Protein AF-A0A2V9J7D9-F1 (afdb_monomer)

Nearest PDB structures (foldseek):
  6w2v-assembly1_A  TM=2.292E-01  e=6.457E+00  synthetic construct

Secondary structure (DSSP, 8-state):
----SS---TTTSTTSS---HHHHHHHHHHHHSSS-----------------------GGGSSSHHHHHHHHHHHHHHHTTT-HHHHHHHHHHHHHHHHHHHHH-TT------TTHHHHHHHHHHHHHHHHTSTTHHHHHGGGGGHHHHTHHHHHHHH--SHHHHHHHHHHHHHHHHHHHHHHHHHHHH-TT--TTS---TTSSSHHHHHHHHHHHHHHHHHHHHHHTSTT-THHHHHHHHHHHHHHHTT-HHHHHHHHHHHHHHHHHH-TTHHHHHHHHHHHHHHHS-HHHHHHHHTTT-TTSHHHHHHHHHHHHHHHHHHH-TTTTT-TTTHHHHGGGG-S-SSS-GGGGGS-SSHHHHHHHHHHHHHHHHHHHHHHHHHHHHHHHHHHHHHHHHHHHHHHHSPPPPPP-PPPPP---S------------------------------PPPPPPPPP--------

Solvent-accessible surface area (backbone atoms only — not comparable to full-atom values): 27578 Å² total; per-residue (Å²): 143,88,81,89,90,85,55,70,52,46,88,82,49,47,50,75,82,84,69,65,73,70,56,63,54,49,60,54,54,66,73,68,76,80,81,87,84,83,84,86,83,90,81,87,86,86,82,83,72,79,77,67,84,66,85,68,74,52,79,86,53,70,82,58,70,66,32,54,22,34,48,30,38,34,47,14,68,14,33,47,49,50,32,61,65,61,13,52,55,26,40,50,52,18,47,55,37,47,52,54,52,56,75,73,43,97,80,70,76,81,64,65,46,81,60,48,62,38,50,51,53,37,49,52,45,49,50,53,11,3,64,72,18,94,54,30,74,66,12,50,60,55,60,69,58,54,62,67,57,49,52,71,52,47,42,42,69,58,46,54,33,45,65,46,47,52,48,37,51,51,44,32,51,52,34,44,49,54,25,29,52,46,19,45,50,51,38,70,78,42,77,81,54,46,96,87,58,47,36,21,40,58,40,96,42,37,68,60,34,34,46,51,48,24,54,52,47,30,49,48,51,47,48,30,68,74,75,44,39,89,88,32,68,64,50,62,54,49,47,50,47,44,50,51,36,42,61,64,32,74,45,65,70,32,54,52,47,29,52,52,45,42,50,53,50,28,56,77,75,39,48,79,51,44,62,58,49,52,52,49,52,50,51,50,60,74,71,43,54,70,69,58,53,50,57,57,50,49,69,72,35,69,84,34,70,71,38,43,52,50,54,49,32,49,54,21,37,52,54,50,23,69,78,21,47,61,38,20,53,3,40,84,38,46,44,70,54,41,67,79,42,52,92,65,82,87,64,65,74,78,67,41,52,54,50,90,39,71,67,53,38,40,19,30,19,22,1,51,60,39,34,52,31,49,48,50,36,53,49,47,54,53,48,55,53,50,53,56,57,49,52,55,52,53,53,51,51,52,57,51,53,64,67,68,52,78,77,74,79,74,77,77,73,81,75,81,80,79,92,80,81,80,92,72,92,76,90,79,84,89,80,90,87,86,84,85,90,77,86,82,86,81,89,84,83,90,89,86,88,81,90,78,82,79,83,87,78,83,87,89,87,79,88,82,87,86,91,133

Foldseek 3Di:
DDDDDPFQQPDPHLAPDDDDPVVVVVVVVVVPPPDDDDDDDDDDDDDPDPPPPPLDQPPVLPDDLLNVLLVLLLCLLQCVLQDPVSSLVSLVSNVVSLVVVVVPDPDDDQRDHPLNVLLVVLLVLQLVLLCPAPHNVLQVVCVVVNSVCVSVRSRSVRQRYNSSSVVSLVSNLVSLLQQLVQQVVLCVVPVPDDLVRARQRNDPDLVSNLQSLLVSLLVLLLVCLVVPVVVPVVSVVSNVSSVVSNVSSLDVVSVVSSLVSSCVSCVLRPPVCNVVSVVVVVVCQVPPDPVNVVSVVLCVDCPRPVNVLLVQLVQLLVQQLVVVAASANGPQCQLVCSVVSGPDPPDDSVSRSASVDPLSRQCNHGHPVSSVSVVVSVVSVVVSVVVVSVVVVVVVVVVVVVVPDPDDPPDDDPDPDPPDDDDDDDDDDDDDDDDDDDDDDDDDDDDDDDDDDDDDDDDDDDDDDDDD

Sequence (468 aa):
MNTDLCSSVVAFCAVYADENPCQVAKDFRHSTTKRFFRGSTVSLVANTTPKAAALSFPASLREGPEGATYLLLAFSVASVLLSIAISQLLLAGALTGALWVLARRDQILPVWPGITSPVLCFFLWSVLAALASSDALLGLTIVKKFFIFLILFLVPLLARGRSRAIWVYHAMFVFAAISSVAGLAQFIADPHRDLLHRISGFMSHWMTYSGLQMLVLVALASYGLVFGWRKRWWVPVLGLLLCGSLCLSFTRNAWLGAVAGVAVVLLFRRPRALAGFAALLLAALLLSPPSIRQRLRAGLDVRDATTRGRLELVGVSLRLIRDNLWFGVGPKNVNAEALRYRGTREFPDWLYQHMHNNFLQIAAERGIPGLLLWLWLMGRLAWDALRILRSHAADAETLFASRALPTPPSQMAPRPVDFRKNVTWRTTLQGKTSCFTTETRRARRFHRGIRVLRASSCTPCLRGEQGA

pLDDT: mean 73.79, std 27.05, range [22.83, 98.38]

Structure (mmCIF, N/CA/C/O backbone):
data_AF-A0A2V9J7D9-F1
#
_entry.id   AF-A0A2V9J7D9-F1
#
loop_
_atom_site.group_PDB
_atom_site.id
_atom_site.type_symbol
_atom_site.label_atom_id
_atom_site.label_alt_id
_atom_site.label_comp_id
_atom_site.label_asym_id
_atom_site.label_entity_id
_atom_site.label_seq_id
_atom_site.pdbx_PDB_ins_code
_atom_site.Cartn_x
_atom_site.Cartn_y
_atom_site.Cartn_z
_atom_site.occupancy
_atom_site.B_iso_or_equiv
_atom_site.auth_seq_id
_atom_site.auth_comp_id
_atom_site.auth_asym_id
_atom_site.auth_atom_id
_atom_site.pdbx_PDB_model_num
ATOM 1 N N . MET A 1 1 ? -25.953 -29.837 12.969 1.00 24.89 1 MET A N 1
ATOM 2 C CA . MET A 1 1 ? -24.629 -29.437 12.447 1.00 24.89 1 MET A CA 1
ATOM 3 C C . MET A 1 1 ? -24.808 -28.130 11.695 1.00 24.89 1 MET A C 1
ATOM 5 O O . MET A 1 1 ? -25.177 -28.148 10.536 1.00 24.89 1 MET A O 1
ATOM 9 N N . ASN A 1 2 ? -24.715 -27.011 12.409 1.00 23.14 2 ASN A N 1
ATOM 10 C CA . ASN A 1 2 ? -24.823 -25.654 11.869 1.00 23.14 2 ASN A CA 1
ATOM 11 C C . ASN A 1 2 ? -23.984 -24.772 12.798 1.00 23.14 2 ASN A C 1
ATOM 13 O O . ASN A 1 2 ? -24.469 -24.226 13.785 1.00 23.14 2 ASN A O 1
ATOM 17 N N . THR A 1 3 ? -22.691 -24.744 12.522 1.00 27.14 3 THR A N 1
ATOM 18 C CA . THR A 1 3 ? -21.710 -23.812 13.070 1.00 27.14 3 THR A CA 1
ATOM 19 C C . THR A 1 3 ? -21.041 -23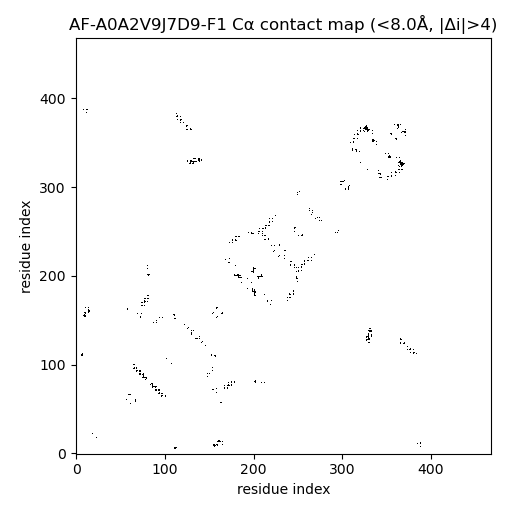.165 11.863 1.00 27.14 3 THR A C 1
ATOM 21 O O . THR A 1 3 ? -20.920 -23.808 10.827 1.00 27.14 3 THR A O 1
ATOM 24 N N . ASP A 1 4 ? -20.642 -21.902 12.006 1.00 26.84 4 ASP A N 1
ATOM 25 C CA . ASP A 1 4 ? -19.824 -21.125 11.057 1.00 26.84 4 ASP A CA 1
ATOM 26 C C . ASP A 1 4 ? -20.563 -20.181 10.100 1.00 26.84 4 ASP A C 1
ATOM 28 O O . ASP A 1 4 ? -20.520 -20.313 8.882 1.00 26.84 4 ASP A O 1
ATOM 32 N N . LEU A 1 5 ? -21.140 -19.109 10.661 1.00 26.30 5 LEU A N 1
ATOM 33 C CA . LEU A 1 5 ? -21.323 -17.853 9.913 1.00 26.30 5 LEU A CA 1
ATOM 34 C C . LEU A 1 5 ? -20.905 -16.573 10.670 1.00 26.30 5 LEU A C 1
ATOM 36 O O . LEU A 1 5 ? -20.991 -15.479 10.119 1.00 26.30 5 LEU A O 1
ATOM 40 N N . CYS A 1 6 ? -20.375 -16.684 11.892 1.00 26.41 6 CYS A N 1
ATOM 41 C CA . CYS A 1 6 ? -19.983 -15.540 12.723 1.00 26.41 6 CYS A CA 1
ATOM 42 C C . CYS A 1 6 ? -18.504 -15.612 13.120 1.00 26.41 6 CYS A C 1
ATOM 44 O O . CYS A 1 6 ? -18.186 -15.947 14.255 1.00 26.41 6 CYS A O 1
ATOM 46 N N . SER A 1 7 ? -17.576 -15.316 12.202 1.00 26.05 7 SER A N 1
ATOM 47 C CA . SER A 1 7 ? -16.160 -15.097 12.572 1.00 26.05 7 SER A CA 1
ATOM 48 C C . SER A 1 7 ? -15.328 -14.224 11.617 1.00 26.05 7 SER A C 1
ATOM 50 O O . SER A 1 7 ? -14.163 -13.974 11.881 1.00 26.05 7 SER A O 1
ATOM 52 N N . SER A 1 8 ? -15.874 -13.633 10.551 1.00 31.02 8 SER A N 1
ATOM 53 C CA . SER A 1 8 ? -15.064 -12.814 9.614 1.00 31.02 8 SER A CA 1
ATOM 54 C C . SER A 1 8 ? -15.219 -11.294 9.794 1.00 31.02 8 SER A C 1
ATOM 56 O O . SER A 1 8 ? -15.185 -10.546 8.823 1.00 31.02 8 SER A O 1
ATOM 58 N N . VAL A 1 9 ? -15.402 -10.819 11.032 1.00 34.47 9 VAL A N 1
ATOM 59 C CA . VAL A 1 9 ? -15.904 -9.455 11.335 1.00 34.47 9 VAL A CA 1
ATOM 60 C C . VAL A 1 9 ? -14.827 -8.493 11.884 1.00 34.47 9 VAL A C 1
ATOM 62 O O . VAL A 1 9 ? -15.095 -7.327 12.167 1.00 34.47 9 VAL A O 1
ATOM 65 N N . VAL A 1 10 ? -13.564 -8.897 12.004 1.00 33.16 10 VAL A N 1
ATOM 66 C CA . VAL A 1 10 ? -12.566 -8.090 12.732 1.00 33.16 10 VAL A CA 1
ATOM 67 C C . VAL A 1 10 ? -11.409 -7.706 11.811 1.00 33.16 10 VAL A C 1
ATOM 69 O O . VAL A 1 10 ? -10.507 -8.487 11.581 1.00 33.16 10 VAL A O 1
ATOM 72 N N . ALA A 1 11 ? -11.459 -6.553 11.146 1.00 30.02 11 ALA A N 1
ATOM 73 C CA . ALA A 1 11 ? -10.702 -5.386 11.616 1.00 30.02 11 ALA A CA 1
ATOM 74 C C . ALA A 1 11 ? -11.463 -4.054 11.453 1.00 30.02 11 ALA A C 1
ATOM 76 O O . ALA A 1 11 ? -10.942 -2.994 11.793 1.00 30.02 11 ALA A O 1
ATOM 77 N N . PHE A 1 12 ? -12.711 -4.103 10.974 1.00 33.56 12 PHE A N 1
ATOM 78 C CA . PHE A 1 12 ? -13.580 -2.926 10.861 1.00 33.56 12 PHE A CA 1
ATOM 79 C C . PHE A 1 12 ? -14.797 -2.977 11.809 1.00 33.56 12 PHE A C 1
ATOM 81 O O . PHE A 1 12 ? -15.344 -1.925 12.130 1.00 33.56 12 PHE A O 1
ATOM 88 N N . CYS A 1 13 ? -15.187 -4.155 12.335 1.00 34.44 13 CYS A N 1
ATOM 89 C CA . CYS A 1 13 ? -16.492 -4.329 12.998 1.00 34.44 13 CYS A CA 1
ATOM 90 C C . CYS A 1 13 ? -16.509 -4.915 14.421 1.00 34.44 13 CYS A C 1
ATOM 92 O O . CYS A 1 13 ? -17.588 -5.020 14.993 1.00 34.44 13 CYS A O 1
ATOM 94 N N . ALA A 1 14 ? -15.380 -5.131 15.105 1.00 29.44 14 ALA A N 1
ATOM 95 C CA . ALA A 1 14 ? -15.419 -5.328 16.572 1.00 29.44 14 ALA A CA 1
ATOM 96 C C . ALA A 1 14 ? -15.710 -4.021 17.353 1.00 29.44 14 ALA A C 1
ATOM 98 O O . ALA A 1 14 ? -15.445 -3.921 18.544 1.00 29.44 14 ALA A O 1
ATOM 99 N N . VAL A 1 15 ? -16.202 -2.986 16.671 1.00 36.59 15 VAL A N 1
ATOM 100 C CA . VAL A 1 15 ? -16.330 -1.608 17.156 1.00 36.59 15 VAL A CA 1
ATOM 101 C C . VAL A 1 15 ? -17.780 -1.232 17.493 1.00 36.59 15 VAL A C 1
ATOM 103 O O . VAL A 1 15 ? -17.998 -0.171 18.070 1.00 36.59 15 VAL A O 1
ATOM 106 N N . TYR A 1 16 ? -18.767 -2.083 17.188 1.00 32.28 16 TYR A N 1
ATOM 107 C CA . TYR A 1 16 ? -20.181 -1.741 17.409 1.00 32.28 16 TYR A CA 1
ATOM 108 C C . TYR A 1 16 ? -21.103 -2.881 17.869 1.00 32.28 16 TYR A C 1
ATOM 110 O O . TYR A 1 16 ? -22.305 -2.662 17.953 1.00 32.28 16 TYR A O 1
ATOM 118 N N . ALA A 1 17 ? -20.579 -4.067 18.187 1.00 29.14 17 ALA A N 1
ATOM 119 C CA . ALA A 1 17 ? -21.413 -5.228 18.521 1.00 29.14 17 ALA A CA 1
ATOM 120 C C . ALA A 1 17 ? -21.449 -5.599 20.016 1.00 29.14 17 ALA A C 1
ATOM 122 O O . ALA A 1 17 ? -21.945 -6.671 20.335 1.00 29.14 17 ALA A O 1
ATOM 123 N N . ASP A 1 18 ? -20.946 -4.756 20.924 1.00 29.77 18 ASP A N 1
ATOM 124 C CA . ASP A 1 18 ? -20.964 -5.083 22.359 1.00 29.77 18 ASP A CA 1
ATOM 125 C C . ASP A 1 18 ? -21.286 -3.877 23.251 1.00 29.77 18 ASP A C 1
ATOM 127 O O . ASP A 1 18 ? -20.580 -3.557 24.202 1.00 29.77 18 ASP A O 1
ATOM 131 N N . GLU A 1 19 ? -22.363 -3.163 22.915 1.00 32.44 19 GLU A N 1
ATOM 132 C CA . GLU A 1 19 ? -23.047 -2.328 23.900 1.00 32.44 19 GLU A CA 1
ATOM 133 C C . GLU A 1 19 ? -24.491 -2.795 24.047 1.00 32.44 19 GLU A C 1
ATOM 135 O O . GLU A 1 19 ? -25.278 -2.808 23.099 1.00 32.44 19 GLU A O 1
ATOM 140 N N . ASN A 1 20 ? -24.824 -3.170 25.280 1.00 32.47 20 ASN A N 1
ATOM 141 C CA . ASN A 1 20 ? -26.173 -3.444 25.740 1.00 32.47 20 ASN A CA 1
ATOM 142 C C . ASN A 1 20 ? -27.074 -2.254 25.331 1.00 32.47 20 ASN A C 1
ATOM 144 O O . ASN A 1 20 ? -26.816 -1.130 25.779 1.00 32.47 20 ASN A O 1
ATOM 148 N N . PRO A 1 21 ? -28.132 -2.434 24.518 1.00 34.72 21 PRO A N 1
ATOM 149 C CA . PRO A 1 21 ? -28.947 -1.325 23.999 1.00 34.72 21 PRO A CA 1
ATOM 150 C C . PRO A 1 21 ? -29.581 -0.449 25.100 1.00 34.72 21 PRO A C 1
ATOM 152 O O . PRO A 1 21 ? -29.949 0.703 24.860 1.00 34.72 21 PRO A O 1
ATOM 155 N N . CYS A 1 22 ? -29.642 -0.944 26.339 1.00 31.02 22 CYS A N 1
ATOM 156 C CA . CYS A 1 22 ? -30.073 -0.188 27.514 1.00 31.02 22 CYS A CA 1
ATOM 157 C C . CYS A 1 22 ? -29.070 0.877 28.003 1.00 31.02 22 CYS A C 1
ATOM 159 O O . CYS A 1 22 ? -29.489 1.824 28.672 1.00 31.02 22 CYS A O 1
ATOM 161 N N . GLN A 1 23 ? -27.775 0.756 27.700 1.00 34.09 23 GLN A N 1
ATOM 162 C CA . GLN A 1 23 ? -26.737 1.681 28.180 1.00 34.09 23 GLN A CA 1
ATOM 163 C C . GLN A 1 23 ? -26.665 2.941 27.300 1.00 34.09 23 GLN A C 1
ATOM 165 O O . GLN A 1 23 ? -26.722 4.056 27.817 1.00 34.09 23 GLN A O 1
ATOM 170 N N . VAL A 1 24 ? -26.747 2.772 25.974 1.00 36.06 24 VAL A N 1
ATOM 171 C CA . VAL A 1 24 ? -26.873 3.873 24.996 1.00 36.06 24 VAL A CA 1
ATOM 172 C C . VAL A 1 24 ? -28.138 4.710 25.241 1.00 36.06 24 VAL A C 1
ATOM 174 O O . VAL A 1 24 ? -28.127 5.935 25.101 1.00 36.06 24 VAL A O 1
ATOM 177 N N . ALA A 1 25 ? -29.235 4.072 25.662 1.00 32.03 25 ALA A N 1
ATOM 178 C CA . ALA A 1 25 ? -30.479 4.762 26.002 1.00 32.03 25 ALA A CA 1
ATOM 179 C C . ALA A 1 25 ? -30.383 5.588 27.303 1.00 32.03 25 ALA A C 1
ATOM 181 O O . ALA A 1 25 ? -31.056 6.617 27.420 1.00 32.03 25 ALA A O 1
ATOM 182 N N . LYS A 1 26 ? -29.550 5.176 28.271 1.00 32.19 26 LYS A N 1
ATOM 183 C CA . LYS A 1 26 ? -29.331 5.916 29.528 1.00 32.19 26 LYS A CA 1
ATOM 184 C C . LYS A 1 26 ? -28.472 7.165 29.315 1.00 32.19 26 LYS A C 1
ATOM 186 O O . LYS A 1 26 ? -28.832 8.226 29.831 1.00 32.19 26 LYS A O 1
ATOM 191 N N . ASP A 1 27 ? -27.437 7.079 28.482 1.00 34.34 27 ASP A N 1
ATOM 192 C CA . ASP A 1 27 ? -26.572 8.225 28.161 1.00 34.34 27 ASP A CA 1
ATOM 193 C C . ASP A 1 27 ? -27.305 9.302 27.347 1.00 34.34 27 ASP A C 1
ATOM 195 O O . ASP A 1 27 ? -27.134 10.502 27.584 1.00 34.34 27 ASP A O 1
ATOM 199 N N . PHE A 1 28 ? -28.220 8.900 26.457 1.00 31.03 28 PHE A N 1
ATOM 200 C CA . PHE A 1 28 ? -29.079 9.850 25.742 1.00 31.03 28 PHE A CA 1
ATOM 201 C C . PHE A 1 28 ? -30.075 10.562 26.671 1.00 31.03 28 PHE A C 1
ATOM 203 O O . PHE A 1 28 ? -30.308 11.764 26.516 1.00 31.03 28 PHE A O 1
ATOM 210 N N . ARG A 1 29 ? -30.634 9.847 27.660 1.00 30.78 29 ARG A N 1
ATOM 211 C CA . ARG A 1 29 ? -31.643 10.376 28.594 1.00 30.78 29 ARG A CA 1
ATOM 212 C C . ARG A 1 29 ? -31.037 11.352 29.618 1.00 30.78 29 ARG A C 1
ATOM 214 O O . ARG A 1 29 ? -31.676 12.341 29.974 1.00 30.78 29 ARG A O 1
ATOM 221 N N . HIS A 1 30 ? -29.781 11.158 30.028 1.00 32.19 30 HIS A N 1
ATOM 222 C CA . HIS A 1 30 ? -29.092 12.111 30.912 1.00 32.19 30 HIS A CA 1
ATOM 223 C C . HIS A 1 30 ? -28.653 13.406 30.207 1.00 32.19 30 HIS A C 1
ATOM 225 O O . HIS A 1 30 ? -28.601 14.455 30.849 1.00 32.19 30 HIS A O 1
ATOM 231 N N . SER A 1 31 ? -28.411 13.371 28.890 1.00 31.62 31 SER A N 1
ATOM 232 C CA . SER A 1 31 ? -28.031 14.554 28.103 1.00 31.62 31 SER A CA 1
ATOM 233 C C . SER A 1 31 ? -29.199 15.496 27.780 1.00 31.62 31 SER A C 1
ATOM 235 O O . SER A 1 31 ? -28.956 16.664 27.477 1.00 31.62 31 SER A O 1
ATOM 237 N N . THR A 1 32 ? -30.447 15.019 27.796 1.00 29.56 32 THR A N 1
ATOM 238 C CA . THR A 1 32 ? -31.618 15.794 27.335 1.00 29.56 32 THR A CA 1
ATOM 239 C C . THR A 1 32 ? -32.503 16.336 28.458 1.00 29.56 32 THR A C 1
ATOM 241 O O . THR A 1 32 ? -33.313 17.220 28.204 1.00 29.56 32 THR A O 1
ATOM 244 N N . THR A 1 33 ? -32.309 15.908 29.712 1.00 29.23 33 THR A N 1
ATOM 245 C CA . THR A 1 33 ? -33.225 16.254 30.823 1.00 29.23 33 THR A CA 1
ATOM 246 C C . THR A 1 33 ? -32.703 17.347 31.774 1.00 29.23 33 THR A C 1
ATOM 248 O O . THR A 1 33 ? -33.218 17.519 32.873 1.00 29.23 33 THR A O 1
ATOM 251 N N . LYS A 1 34 ? -31.691 18.131 31.378 1.00 31.27 34 LYS A N 1
ATOM 252 C CA . LYS A 1 34 ? -31.256 19.330 32.126 1.00 31.27 34 LYS A CA 1
ATOM 253 C C . LYS A 1 34 ? -31.020 20.516 31.196 1.00 31.27 34 LYS A C 1
ATOM 255 O O . LYS A 1 34 ? -29.891 20.965 31.042 1.00 31.27 34 LYS A O 1
ATOM 260 N N . ARG A 1 35 ? -32.080 21.013 30.556 1.00 31.11 35 ARG A N 1
ATOM 261 C CA . ARG A 1 35 ? -32.140 22.392 30.033 1.00 31.11 35 ARG A CA 1
ATOM 262 C C . ARG A 1 35 ? -33.546 22.718 29.546 1.00 31.11 35 ARG A C 1
ATOM 264 O O . ARG A 1 35 ? -33.755 22.894 28.363 1.00 31.11 35 ARG A O 1
ATOM 271 N N . PHE A 1 36 ? -34.511 22.781 30.453 1.00 29.38 36 PHE A N 1
ATOM 272 C CA . PHE A 1 36 ? -35.712 23.592 30.247 1.00 29.38 36 PHE A CA 1
ATOM 273 C C . PHE A 1 36 ? -36.401 23.760 31.603 1.00 29.38 36 PHE A C 1
ATOM 275 O O . PHE A 1 36 ? -36.949 22.796 32.118 1.00 29.38 36 PHE A O 1
ATOM 282 N N . PHE A 1 37 ? -36.246 24.953 32.193 1.00 26.69 37 PHE A N 1
ATOM 283 C CA . PHE A 1 37 ? -37.167 25.700 33.071 1.00 26.69 37 PHE A CA 1
ATOM 284 C C . PHE A 1 37 ? -36.441 26.533 34.149 1.00 26.69 37 PHE A C 1
ATOM 286 O O . PHE A 1 37 ? -35.700 26.002 34.967 1.00 26.69 37 PHE A O 1
ATOM 293 N N . ARG A 1 38 ? -36.792 27.833 34.148 1.00 26.19 38 ARG A N 1
ATOM 294 C CA . ARG A 1 38 ? -36.708 28.871 35.202 1.00 26.19 38 ARG A CA 1
ATOM 295 C C . ARG A 1 38 ? -35.349 29.506 35.559 1.00 26.19 38 ARG A C 1
ATOM 297 O O . ARG A 1 38 ? -34.535 28.926 36.254 1.00 26.19 38 ARG A O 1
ATOM 304 N N . GLY A 1 39 ? -35.199 30.768 35.135 1.00 25.70 39 GLY A N 1
ATOM 305 C CA . GLY A 1 39 ? -35.381 31.940 36.010 1.00 25.70 39 GLY A CA 1
ATOM 306 C C . GLY A 1 39 ? -34.301 32.267 37.050 1.00 25.70 39 GLY A C 1
ATOM 307 O O . GLY A 1 39 ? -34.274 31.656 38.107 1.00 25.70 39 GLY A O 1
ATOM 308 N N . SER A 1 40 ? -33.582 33.363 36.777 1.00 27.69 40 SER A N 1
ATOM 309 C CA . SER A 1 40 ? -33.008 34.328 37.734 1.00 27.69 40 SER A CA 1
ATOM 310 C C . SER A 1 40 ? -31.725 33.983 38.514 1.00 27.69 40 SER A C 1
ATOM 312 O O . SER A 1 40 ? -31.544 32.904 39.062 1.00 27.69 40 SER A O 1
ATOM 314 N N . THR A 1 41 ? -30.901 35.035 38.630 1.00 24.55 41 THR A N 1
ATOM 315 C CA . THR A 1 41 ? -29.798 35.320 39.574 1.00 24.55 41 THR A CA 1
ATOM 316 C C . THR A 1 41 ? -28.413 34.676 39.382 1.00 24.55 41 THR A C 1
ATOM 318 O O . THR A 1 41 ? -28.188 33.486 39.551 1.00 24.55 41 THR A O 1
ATOM 321 N N . VAL A 1 42 ? -27.489 35.584 39.046 1.00 29.69 42 VAL A N 1
ATOM 322 C CA . VAL A 1 42 ? -26.029 35.645 39.221 1.00 29.69 42 VAL A CA 1
ATOM 323 C C . VAL A 1 42 ? -25.436 34.693 40.271 1.00 29.69 42 VAL A C 1
ATOM 325 O O . VAL A 1 42 ? -25.831 34.727 41.429 1.00 29.69 42 VAL A O 1
ATOM 328 N N . SER A 1 43 ? -24.385 33.964 39.877 1.00 23.36 43 SER A N 1
ATOM 329 C CA . SER A 1 43 ? -23.135 33.878 40.646 1.00 23.36 43 SER A CA 1
ATOM 330 C C . SER A 1 43 ? -21.986 33.393 39.763 1.00 23.36 43 SER A C 1
ATOM 332 O O . SER A 1 43 ? -22.065 32.375 39.076 1.00 23.36 43 SER A O 1
ATOM 334 N N . LEU A 1 44 ? -20.942 34.213 39.761 1.00 28.48 44 LEU A N 1
ATOM 335 C CA . LEU A 1 44 ? -19.643 34.020 39.137 1.00 28.48 44 LEU A CA 1
ATOM 336 C C . LEU A 1 44 ? -18.848 32.936 39.898 1.00 28.48 44 LEU A C 1
ATOM 338 O O . LEU A 1 44 ? -19.092 32.711 41.078 1.00 28.48 44 LEU A O 1
ATOM 342 N N . VAL A 1 45 ? -17.812 32.408 39.235 1.00 26.03 45 VAL A N 1
ATOM 343 C CA . VAL A 1 45 ? -16.579 31.795 39.782 1.00 26.03 45 VAL A CA 1
ATOM 344 C C . VAL A 1 45 ? -16.354 30.294 39.501 1.00 26.03 45 VAL A C 1
ATOM 346 O O . VAL A 1 45 ? -17.081 29.406 39.928 1.00 26.03 45 VAL A O 1
ATOM 349 N N . ALA A 1 46 ? -15.200 30.099 38.849 1.00 25.14 46 ALA A N 1
ATOM 350 C CA . ALA A 1 46 ? -14.253 28.984 38.874 1.00 25.14 46 ALA A CA 1
ATOM 351 C C . ALA A 1 46 ? -14.417 27.794 37.911 1.00 25.14 46 ALA A C 1
ATOM 353 O O . ALA A 1 46 ? -15.217 26.882 38.083 1.00 25.14 46 ALA A O 1
ATOM 354 N N . ASN A 1 47 ? -13.441 27.759 36.996 1.00 25.67 47 ASN A N 1
ATOM 355 C CA . ASN A 1 47 ? -12.796 26.577 36.429 1.00 25.67 47 ASN A CA 1
ATOM 356 C C . ASN A 1 47 ? -13.600 25.728 35.445 1.00 25.67 47 ASN A C 1
ATOM 358 O O . ASN A 1 47 ? -13.931 24.572 35.688 1.00 25.67 47 ASN A O 1
ATOM 362 N N . THR A 1 48 ? -13.718 26.249 34.225 1.00 28.55 48 THR A N 1
ATOM 363 C CA . THR A 1 48 ? -13.639 25.393 33.036 1.00 28.55 48 THR A CA 1
ATOM 364 C C . THR A 1 48 ? -12.275 25.586 32.386 1.00 28.55 48 THR A C 1
ATOM 366 O O . THR A 1 48 ? -12.112 26.302 31.404 1.00 28.55 48 THR A O 1
ATOM 369 N N . THR A 1 49 ? -11.257 24.930 32.947 1.00 27.38 49 THR A N 1
ATOM 370 C CA . THR A 1 49 ? -10.091 24.595 32.132 1.00 27.38 49 THR A CA 1
ATOM 371 C C . THR A 1 49 ? -10.595 23.743 30.964 1.00 27.38 49 THR A C 1
ATOM 373 O O . THR A 1 49 ? -11.400 22.824 31.172 1.00 27.38 49 THR A O 1
ATOM 376 N N . PRO A 1 50 ? -10.194 24.029 29.715 1.00 32.34 50 PRO A N 1
ATOM 377 C CA . PRO A 1 50 ? -10.484 23.118 28.628 1.00 32.34 50 PRO A CA 1
ATOM 378 C C . PRO A 1 50 ? -9.786 21.815 29.000 1.00 32.34 50 PRO A C 1
ATOM 380 O O . PRO A 1 50 ? -8.561 21.778 29.106 1.00 32.34 50 PRO A O 1
ATOM 383 N N . LYS A 1 51 ? -10.555 20.746 29.245 1.00 30.94 51 LYS A N 1
ATOM 384 C CA . LYS A 1 51 ? -10.008 19.391 29.232 1.00 30.94 51 LYS A CA 1
ATOM 385 C C . LYS A 1 51 ? -9.357 19.233 27.865 1.00 30.94 51 LYS A C 1
ATOM 387 O O . LYS A 1 51 ? -10.032 18.930 26.880 1.00 30.94 51 LYS A O 1
ATOM 392 N N . ALA A 1 52 ? -8.050 19.480 27.814 1.00 32.03 52 ALA A N 1
ATOM 393 C CA . ALA A 1 52 ? -7.183 18.952 26.792 1.00 32.03 52 ALA A CA 1
ATOM 394 C C . ALA A 1 52 ? -7.609 17.497 26.640 1.00 32.03 52 ALA A C 1
ATOM 396 O O . ALA A 1 52 ? -7.750 16.783 27.638 1.00 32.03 52 ALA A O 1
ATOM 397 N N . ALA A 1 53 ? -7.933 17.101 25.414 1.00 35.12 53 ALA A N 1
ATOM 398 C CA . ALA A 1 53 ? -8.214 15.723 25.074 1.00 35.12 53 ALA A CA 1
ATOM 399 C C . ALA A 1 53 ? -6.920 14.931 25.293 1.00 35.12 53 ALA A C 1
ATOM 401 O O . ALA A 1 53 ? -6.194 14.622 24.353 1.00 35.12 53 ALA A O 1
ATOM 402 N N . ALA A 1 54 ? -6.593 14.680 26.559 1.00 33.41 54 ALA A N 1
ATOM 403 C CA . ALA A 1 54 ? -5.541 13.791 26.963 1.00 33.41 54 ALA A CA 1
ATOM 404 C C . ALA A 1 54 ? -5.898 12.454 26.332 1.00 33.41 54 ALA A C 1
ATOM 406 O O . ALA A 1 54 ? -7.027 11.968 26.483 1.00 33.41 54 ALA A O 1
ATOM 407 N N . LEU A 1 55 ? -4.943 11.927 25.575 1.00 42.47 55 LEU A N 1
ATOM 408 C CA . LEU A 1 55 ? -4.945 10.602 24.983 1.00 42.47 55 LEU A CA 1
ATOM 409 C C . LEU A 1 55 ? -5.045 9.583 26.133 1.00 42.47 55 LEU A C 1
ATOM 411 O O . LEU A 1 55 ? -4.061 9.010 26.587 1.00 42.47 55 LEU A O 1
ATOM 415 N N . SER A 1 56 ? -6.233 9.453 26.711 1.00 45.69 56 SER A N 1
ATOM 416 C CA . SER A 1 56 ? -6.485 8.601 27.859 1.00 45.69 56 SER A CA 1
ATOM 417 C C . SER A 1 56 ? -6.451 7.178 27.334 1.00 45.69 56 SER A C 1
ATOM 419 O O . SER A 1 56 ? -7.269 6.795 26.497 1.00 45.69 56 SER A O 1
ATOM 421 N N . PHE A 1 57 ? -5.449 6.416 27.778 1.00 51.84 57 PHE A N 1
ATOM 422 C CA . PHE A 1 57 ? -5.359 4.982 27.526 1.00 51.84 57 PHE A CA 1
ATOM 423 C C . PHE A 1 57 ? -6.733 4.354 27.801 1.00 51.84 57 PHE A C 1
ATOM 425 O O . PHE A 1 57 ? -7.262 4.576 28.897 1.00 51.84 57 PHE A O 1
ATOM 432 N N . PRO A 1 58 ? -7.348 3.613 26.852 1.00 54.00 58 PRO A N 1
ATOM 433 C CA . PRO A 1 58 ? -8.585 2.907 27.143 1.00 54.00 58 PRO A CA 1
ATOM 434 C C . PRO A 1 58 ? -8.447 2.103 28.435 1.00 54.00 58 PRO A C 1
ATOM 436 O O . PRO A 1 58 ? -7.409 1.491 28.661 1.00 54.00 58 PRO A O 1
ATOM 439 N N . ALA A 1 59 ? -9.485 2.074 29.276 1.00 51.69 59 ALA A N 1
ATOM 440 C CA . ALA A 1 59 ? -9.460 1.337 30.545 1.00 51.69 59 ALA A CA 1
ATOM 441 C C . ALA A 1 59 ? -9.069 -0.149 30.365 1.00 51.69 59 ALA A C 1
ATOM 443 O O . ALA A 1 59 ? -8.453 -0.737 31.244 1.00 51.69 59 ALA A O 1
ATOM 444 N N . SER A 1 60 ? -9.306 -0.719 29.174 1.00 51.34 60 SER A N 1
ATOM 445 C CA . SER A 1 60 ? -8.857 -2.056 28.751 1.00 51.34 60 SER A CA 1
ATOM 446 C C . SER A 1 60 ? -7.341 -2.219 28.540 1.00 51.34 60 SER A C 1
ATOM 448 O O . SER A 1 60 ? -6.912 -3.292 28.120 1.00 51.34 60 SER A O 1
ATOM 450 N N . LEU A 1 61 ? -6.553 -1.148 28.669 1.00 53.88 61 LEU A N 1
ATOM 451 C CA . LEU A 1 61 ? -5.088 -1.140 28.566 1.00 53.88 61 LEU A CA 1
ATOM 452 C C . LEU A 1 61 ? -4.415 -1.134 29.932 1.00 53.88 61 LEU A C 1
ATOM 454 O O . LEU A 1 61 ? -3.188 -1.118 29.971 1.00 53.88 61 LEU A O 1
ATOM 458 N N . ARG A 1 62 ? -5.185 -1.065 31.030 1.00 53.34 62 ARG A N 1
ATOM 459 C CA . ARG A 1 62 ? -4.578 -0.675 32.296 1.00 53.34 62 ARG A CA 1
ATOM 460 C C . ARG A 1 62 ? -3.745 -1.749 32.961 1.00 53.34 62 ARG A C 1
ATOM 462 O O . ARG A 1 62 ? -2.667 -1.368 33.370 1.00 53.34 62 ARG A O 1
ATOM 469 N N . GLU A 1 63 ? -4.099 -3.032 32.993 1.00 59.34 63 GLU A N 1
ATOM 470 C CA . GLU A 1 63 ? -3.203 -4.024 33.610 1.00 59.34 63 GLU A CA 1
ATOM 471 C C . GLU A 1 63 ? -3.307 -5.393 32.937 1.00 59.34 63 GLU A C 1
ATOM 473 O O . GLU A 1 63 ? -4.396 -5.923 32.726 1.00 59.34 63 GLU A O 1
ATOM 478 N N . GLY A 1 64 ? -2.150 -5.947 32.563 1.00 73.75 64 GLY A N 1
ATOM 479 C CA . GLY A 1 64 ? -2.014 -7.332 32.130 1.00 73.75 64 GLY A CA 1
ATOM 480 C C . GLY A 1 64 ? -1.240 -7.553 30.817 1.00 73.75 64 GLY A C 1
ATOM 481 O O . GLY A 1 64 ? -1.130 -6.663 29.967 1.00 73.75 64 GLY A O 1
ATOM 482 N N . PRO A 1 65 ? -0.729 -8.777 30.612 1.00 79.81 65 PRO A N 1
ATOM 483 C CA . PRO A 1 65 ? 0.076 -9.173 29.446 1.00 79.81 65 PRO A CA 1
ATOM 484 C C . PRO A 1 65 ? -0.661 -9.048 28.100 1.00 79.81 65 PRO A C 1
ATOM 486 O O . PRO A 1 65 ? -0.036 -8.833 27.060 1.00 79.81 65 PRO A O 1
ATOM 489 N N . GLU A 1 66 ? -1.994 -9.089 28.098 1.00 83.38 66 GLU A N 1
ATOM 490 C CA . GLU A 1 66 ? -2.811 -8.844 26.901 1.00 83.38 66 GLU A CA 1
ATOM 491 C C . GLU A 1 66 ? -2.758 -7.384 26.436 1.00 83.38 66 GLU A C 1
ATOM 493 O O . GLU A 1 66 ? -2.714 -7.113 25.234 1.00 83.38 66 GLU A O 1
ATOM 498 N N . GLY A 1 67 ? -2.739 -6.440 27.383 1.00 85.69 67 GLY A N 1
ATOM 499 C CA . GLY A 1 67 ? -2.589 -5.015 27.096 1.00 85.69 67 GLY A CA 1
ATOM 500 C C . GLY A 1 67 ? -1.225 -4.721 26.477 1.00 85.69 67 GLY A C 1
ATOM 501 O O . GLY A 1 67 ? -1.154 -4.053 25.446 1.00 85.69 67 GLY A O 1
ATOM 502 N N . ALA A 1 68 ? -0.161 -5.302 27.042 1.00 89.50 68 ALA A N 1
ATOM 503 C CA . ALA A 1 68 ? 1.192 -5.209 26.493 1.00 89.50 68 ALA A CA 1
ATOM 504 C C . ALA A 1 68 ? 1.280 -5.800 25.075 1.00 89.50 68 ALA A C 1
ATOM 506 O O . ALA A 1 68 ? 1.787 -5.148 24.163 1.00 89.50 68 ALA A O 1
ATOM 507 N N . THR A 1 69 ? 0.705 -6.987 24.858 1.00 91.31 69 THR A N 1
ATOM 508 C CA . THR A 1 69 ? 0.659 -7.643 23.539 1.00 91.31 69 THR A CA 1
ATOM 509 C C . THR A 1 69 ? -0.068 -6.783 22.500 1.00 91.31 69 THR A C 1
ATOM 511 O O . THR A 1 69 ? 0.396 -6.621 21.369 1.00 91.31 69 THR A O 1
ATOM 514 N N . TYR A 1 70 ? -1.195 -6.180 22.881 1.00 91.38 70 TYR A N 1
ATOM 515 C CA . TYR A 1 70 ? -1.914 -5.251 22.017 1.00 91.38 70 TYR A CA 1
ATOM 516 C C . TYR A 1 70 ? -1.095 -3.985 21.709 1.00 91.38 70 TYR A C 1
ATOM 518 O O . TYR A 1 70 ? -1.087 -3.540 20.562 1.00 91.38 70 TYR A O 1
ATOM 526 N N . LEU A 1 71 ? -0.400 -3.408 22.695 1.00 92.94 71 LEU A N 1
ATOM 527 C CA . LEU A 1 71 ? 0.446 -2.232 22.474 1.00 92.94 71 LEU A CA 1
ATOM 528 C C . LEU A 1 71 ? 1.586 -2.548 21.502 1.00 92.94 71 LEU A C 1
ATOM 530 O O . LEU A 1 71 ? 1.817 -1.762 20.586 1.00 92.94 71 LEU A O 1
ATOM 534 N N . LEU A 1 72 ? 2.233 -3.711 21.634 1.00 94.94 72 LEU A N 1
ATOM 535 C CA . LEU A 1 72 ? 3.245 -4.178 20.679 1.00 94.94 72 LEU A CA 1
ATOM 536 C C . LEU A 1 72 ? 2.679 -4.251 19.258 1.00 94.94 72 LEU A C 1
ATOM 538 O O . LEU A 1 72 ? 3.304 -3.746 18.326 1.00 94.94 72 LEU A O 1
ATOM 542 N N . LEU A 1 73 ? 1.468 -4.791 19.086 1.00 94.19 73 LEU A N 1
ATOM 543 C CA . LEU A 1 73 ? 0.803 -4.817 17.783 1.00 94.19 73 LEU A CA 1
ATOM 544 C C . LEU A 1 73 ? 0.502 -3.402 17.264 1.00 94.19 73 LEU A C 1
ATOM 546 O O . LEU A 1 73 ? 0.793 -3.087 16.112 1.00 94.19 73 LEU A O 1
ATOM 550 N N . ALA A 1 74 ? -0.084 -2.543 18.095 1.00 93.81 74 ALA A N 1
ATOM 551 C CA . ALA A 1 74 ? -0.469 -1.194 17.698 1.00 93.81 74 ALA A CA 1
ATOM 552 C C . ALA A 1 74 ? 0.754 -0.345 17.308 1.00 93.81 74 ALA A C 1
ATOM 554 O O . ALA A 1 74 ? 0.738 0.334 16.278 1.00 93.81 74 ALA A O 1
ATOM 555 N N . PHE A 1 75 ? 1.842 -0.438 18.075 1.00 95.62 75 PHE A N 1
ATOM 556 C CA . PHE A 1 75 ? 3.108 0.202 17.733 1.00 95.62 75 PHE A CA 1
ATOM 557 C C . PHE A 1 75 ? 3.800 -0.468 16.546 1.00 95.62 75 PHE A C 1
ATOM 559 O O . PHE A 1 75 ? 4.430 0.238 15.768 1.00 95.62 75 PHE A O 1
ATOM 566 N N . SER A 1 76 ? 3.658 -1.778 16.332 1.00 96.44 76 SER A N 1
ATOM 567 C CA . SER A 1 76 ? 4.134 -2.432 15.106 1.00 96.44 76 SER A CA 1
ATOM 568 C C . SER A 1 76 ? 3.466 -1.830 13.863 1.00 96.44 76 SER A C 1
ATOM 570 O O . SER A 1 76 ? 4.165 -1.422 12.933 1.00 96.44 76 SER A O 1
ATOM 572 N N . VAL A 1 77 ? 2.135 -1.675 13.880 1.00 95.06 77 VAL A N 1
ATOM 573 C CA . VAL A 1 77 ? 1.363 -1.053 12.787 1.00 95.06 77 VAL A CA 1
ATOM 574 C C . VAL A 1 77 ? 1.783 0.403 12.563 1.00 95.06 77 VAL A C 1
ATOM 576 O O . VAL A 1 77 ? 1.954 0.819 11.421 1.00 95.06 77 VAL A O 1
ATOM 579 N N . ALA A 1 78 ? 1.951 1.189 13.629 1.00 95.75 78 ALA A N 1
ATOM 580 C CA . ALA A 1 78 ? 2.288 2.609 13.510 1.00 95.75 78 ALA A CA 1
ATOM 581 C C . ALA A 1 78 ? 3.758 2.850 13.118 1.00 95.75 78 ALA A C 1
ATOM 583 O O . ALA A 1 78 ? 4.051 3.691 12.268 1.00 95.75 78 ALA A O 1
ATOM 584 N N . SER A 1 79 ? 4.691 2.095 13.703 1.00 96.19 79 SER A N 1
ATOM 585 C CA . SER A 1 79 ? 6.136 2.285 13.520 1.00 96.19 79 SER A CA 1
ATOM 586 C C . SER A 1 79 ? 6.627 1.993 12.111 1.00 96.19 79 SER A C 1
ATOM 588 O O . SER A 1 79 ? 7.670 2.526 11.744 1.00 96.19 79 SER A O 1
ATOM 590 N N . VAL A 1 80 ? 5.868 1.266 11.281 1.00 95.06 80 VAL A N 1
ATOM 591 C CA . VAL A 1 80 ? 6.214 1.048 9.862 1.00 95.06 80 VAL A CA 1
ATOM 592 C C . VAL A 1 80 ? 6.404 2.366 9.098 1.00 95.06 80 VAL A C 1
ATOM 594 O O . VAL A 1 80 ? 7.171 2.424 8.142 1.00 95.06 80 VAL A O 1
ATOM 597 N N . LEU A 1 81 ? 5.749 3.441 9.555 1.00 94.94 81 LEU A N 1
ATOM 598 C CA . LEU A 1 81 ? 5.833 4.795 9.000 1.00 94.94 81 LEU A CA 1
ATOM 599 C C . LEU A 1 81 ? 7.185 5.480 9.255 1.00 94.94 81 LEU A C 1
ATOM 601 O O . LEU A 1 81 ? 7.497 6.480 8.601 1.00 94.94 81 LEU A O 1
ATOM 605 N N . LEU A 1 82 ? 7.971 4.946 10.194 1.00 95.12 82 LEU A N 1
ATOM 606 C CA . LEU A 1 82 ? 9.298 5.431 10.573 1.00 95.12 82 LEU A CA 1
ATOM 607 C C . LEU A 1 82 ? 10.389 4.390 10.300 1.00 95.12 82 LEU A C 1
ATOM 609 O O . LEU A 1 82 ? 11.443 4.729 9.783 1.00 95.12 82 LEU A O 1
ATOM 613 N N . SER A 1 83 ? 10.150 3.117 10.611 1.00 95.38 83 SER A N 1
ATOM 614 C CA . SER A 1 83 ? 11.114 2.040 10.401 1.00 95.38 83 SER A CA 1
ATOM 615 C C . SER A 1 83 ? 10.425 0.689 10.235 1.00 95.38 83 SER A C 1
ATOM 617 O O . SER A 1 83 ? 9.740 0.191 11.132 1.00 95.38 83 SER A O 1
ATOM 619 N N . ILE A 1 84 ? 10.681 0.050 9.091 1.00 93.31 84 ILE A N 1
ATOM 620 C CA . ILE A 1 84 ? 10.219 -1.315 8.808 1.00 93.31 84 ILE A CA 1
ATOM 621 C C . ILE A 1 84 ? 10.853 -2.313 9.791 1.00 93.31 84 ILE A C 1
ATOM 623 O O . ILE A 1 84 ? 10.182 -3.246 10.223 1.00 93.31 84 ILE A O 1
ATOM 627 N N . ALA A 1 85 ? 12.113 -2.107 10.187 1.00 94.62 85 ALA A N 1
ATOM 628 C CA . ALA A 1 85 ? 12.810 -3.000 11.112 1.00 94.62 85 ALA A CA 1
ATOM 629 C C . ALA A 1 85 ? 12.172 -2.978 12.511 1.00 94.62 85 ALA A C 1
ATOM 631 O O . ALA A 1 85 ? 11.847 -4.033 13.052 1.00 94.62 85 ALA A O 1
ATOM 632 N N . ILE A 1 86 ? 11.911 -1.784 13.059 1.00 96.00 86 ILE A N 1
ATOM 633 C CA . ILE A 1 86 ? 11.233 -1.633 14.360 1.00 96.00 86 ILE A CA 1
ATOM 634 C C . ILE A 1 86 ? 9.833 -2.253 14.300 1.00 96.00 86 ILE A C 1
ATOM 636 O O . ILE A 1 86 ? 9.456 -3.012 15.191 1.00 96.00 86 ILE A O 1
ATOM 640 N N . SER A 1 87 ? 9.092 -2.000 13.218 1.00 96.31 87 SER A N 1
ATOM 641 C CA . SER A 1 87 ? 7.767 -2.588 13.004 1.00 96.31 87 SER A CA 1
ATOM 642 C C . SER A 1 87 ? 7.791 -4.117 13.043 1.00 96.31 87 SER A C 1
ATOM 644 O O . SER A 1 87 ? 6.943 -4.721 13.703 1.00 96.31 87 SER A O 1
ATOM 646 N N . GLN A 1 88 ? 8.783 -4.750 12.408 1.00 95.94 88 GLN A N 1
ATOM 647 C CA . GLN A 1 88 ? 8.924 -6.208 12.396 1.00 95.94 88 GLN A CA 1
ATOM 648 C C . GLN A 1 88 ? 9.357 -6.782 13.751 1.00 95.94 88 GLN A C 1
ATOM 650 O O . GLN A 1 88 ? 8.826 -7.815 14.155 1.00 95.94 88 GLN A O 1
ATOM 655 N N . LEU A 1 89 ? 10.253 -6.112 14.482 1.00 97.06 89 LEU A N 1
ATOM 656 C CA . LEU A 1 89 ? 10.632 -6.525 15.841 1.00 97.06 89 LEU A CA 1
ATOM 657 C C . LEU A 1 89 ? 9.430 -6.480 16.793 1.00 97.06 89 LEU A C 1
ATOM 659 O O . LEU A 1 89 ? 9.174 -7.429 17.534 1.00 97.06 89 LEU A O 1
ATOM 663 N N . LEU A 1 90 ? 8.639 -5.408 16.722 1.00 97.25 90 LEU A N 1
ATOM 664 C CA . LEU A 1 90 ? 7.411 -5.279 17.503 1.00 97.25 90 LEU A CA 1
ATOM 665 C C . LEU A 1 90 ? 6.350 -6.303 17.081 1.00 97.25 90 LEU A C 1
ATOM 667 O O . LEU A 1 90 ? 5.643 -6.828 17.938 1.00 97.25 90 LEU A O 1
ATOM 671 N N . LEU A 1 91 ? 6.264 -6.635 15.786 1.00 96.56 91 LEU A N 1
ATOM 672 C CA . LEU A 1 91 ? 5.375 -7.691 15.293 1.00 96.56 91 LEU A CA 1
ATOM 673 C C . LEU A 1 91 ? 5.764 -9.058 15.867 1.00 96.56 91 LEU A C 1
ATOM 675 O O . LEU A 1 91 ? 4.883 -9.834 16.229 1.00 96.56 91 LEU A O 1
ATOM 679 N N . ALA A 1 92 ? 7.065 -9.339 15.991 1.00 96.94 92 ALA A N 1
ATOM 680 C CA . ALA A 1 92 ? 7.557 -10.570 16.606 1.00 96.94 92 ALA A CA 1
ATOM 681 C C . ALA A 1 92 ? 7.158 -10.646 18.086 1.00 96.94 92 ALA A C 1
ATOM 683 O O . ALA A 1 92 ? 6.636 -11.670 18.521 1.00 96.94 92 ALA A O 1
ATOM 684 N N . GLY A 1 93 ? 7.307 -9.547 18.832 1.00 95.94 93 GLY A N 1
ATOM 685 C CA . GLY A 1 93 ? 6.832 -9.460 20.217 1.00 95.94 93 GLY A CA 1
ATOM 686 C C . GLY A 1 93 ? 5.307 -9.590 20.346 1.00 95.94 93 GLY A C 1
ATOM 687 O O . GLY A 1 93 ? 4.803 -10.240 21.260 1.00 95.94 93 GLY A O 1
ATOM 688 N N . ALA A 1 94 ? 4.549 -9.014 19.412 1.00 94.88 94 ALA A N 1
ATOM 689 C CA . ALA A 1 94 ? 3.096 -9.168 19.375 1.00 94.88 94 ALA A CA 1
ATOM 690 C C . ALA A 1 94 ? 2.680 -10.618 19.079 1.00 94.88 94 ALA A C 1
ATOM 692 O O . ALA A 1 94 ? 1.698 -11.099 19.640 1.00 94.88 94 ALA A O 1
ATOM 693 N N . LEU A 1 95 ? 3.429 -11.323 18.226 1.00 94.94 95 LEU A N 1
ATOM 694 C CA . LEU A 1 95 ? 3.203 -12.735 17.926 1.00 94.94 95 LEU A CA 1
ATOM 695 C C . LEU A 1 95 ? 3.482 -13.619 19.145 1.00 94.94 95 LEU A C 1
ATOM 697 O O . LEU A 1 95 ? 2.642 -14.450 19.484 1.00 94.94 95 LEU A O 1
ATOM 701 N N . THR A 1 96 ? 4.618 -13.437 19.825 1.00 94.38 96 THR A N 1
ATOM 702 C CA . THR A 1 96 ? 4.943 -14.220 21.029 1.00 94.38 96 THR A CA 1
ATOM 703 C C . THR A 1 96 ? 3.927 -13.974 22.141 1.00 94.38 96 THR A C 1
ATOM 705 O O . THR A 1 96 ? 3.440 -14.929 22.745 1.00 94.38 96 THR A O 1
ATOM 708 N N . GLY A 1 97 ? 3.525 -12.717 22.347 1.00 92.25 97 GLY A N 1
ATOM 709 C CA . GLY A 1 97 ? 2.445 -12.372 23.267 1.00 92.25 97 GLY A CA 1
ATOM 710 C C . GLY A 1 97 ? 1.108 -13.006 22.871 1.00 92.25 97 GLY A C 1
ATOM 711 O O . GLY A 1 97 ? 0.419 -13.563 23.720 1.00 92.25 97 GLY A O 1
ATOM 712 N N . ALA A 1 98 ? 0.752 -13.011 21.582 1.00 90.00 98 ALA A N 1
ATOM 713 C CA . ALA A 1 98 ? -0.483 -13.637 21.108 1.00 90.00 98 ALA A CA 1
ATOM 714 C C . ALA A 1 98 ? -0.501 -15.153 21.341 1.00 90.00 98 ALA A C 1
ATOM 716 O O . ALA A 1 98 ? -1.514 -15.682 21.795 1.00 90.00 98 ALA A O 1
ATOM 717 N N . LEU A 1 99 ? 0.613 -15.842 21.074 1.00 90.94 99 LEU A N 1
ATOM 718 C CA . LEU A 1 99 ? 0.760 -17.273 21.352 1.00 90.94 99 LEU A CA 1
ATOM 719 C C . LEU A 1 99 ? 0.646 -17.563 22.852 1.00 90.94 99 LEU A C 1
ATOM 721 O O . LEU A 1 99 ? -0.041 -18.503 23.243 1.00 90.94 99 LEU A O 1
ATOM 725 N N . TRP A 1 100 ? 1.251 -16.723 23.692 1.00 88.69 100 TRP A N 1
ATOM 726 C CA . TRP A 1 100 ? 1.142 -16.828 25.146 1.00 88.69 100 TRP A CA 1
ATOM 727 C C . TRP A 1 100 ? -0.303 -16.641 25.638 1.00 88.69 100 TRP A C 1
ATOM 729 O O . TRP A 1 100 ? -0.765 -17.401 26.487 1.00 88.69 100 TRP A O 1
ATOM 739 N N . VAL A 1 101 ? -1.044 -15.675 25.077 1.00 84.31 101 VAL A N 1
ATOM 740 C CA . VAL A 1 101 ? -2.465 -15.454 25.402 1.00 84.31 101 VAL A CA 1
ATOM 741 C C . VAL A 1 101 ? -3.311 -16.653 24.976 1.00 84.31 101 VAL A C 1
ATOM 743 O O . VAL A 1 101 ? -4.139 -17.118 25.756 1.00 84.31 101 VAL A O 1
ATOM 746 N N . LEU A 1 102 ? -3.092 -17.174 23.766 1.00 85.31 102 LEU A N 1
ATOM 747 C CA . LEU A 1 102 ? -3.806 -18.349 23.258 1.00 85.31 102 LEU A CA 1
ATOM 748 C C . LEU A 1 102 ? -3.539 -19.594 24.113 1.00 85.31 102 LEU A C 1
ATOM 750 O O . LEU A 1 102 ? -4.473 -20.332 24.398 1.00 85.31 102 LEU A O 1
ATOM 754 N N . ALA A 1 103 ? -2.303 -19.793 24.577 1.00 86.44 103 ALA A N 1
ATOM 755 C CA . ALA A 1 103 ? -1.932 -20.935 25.413 1.00 86.44 103 ALA A CA 1
ATOM 756 C C . ALA A 1 103 ? -2.565 -20.918 26.817 1.00 86.44 103 ALA A C 1
ATOM 758 O O . ALA A 1 103 ? -2.632 -21.957 27.465 1.00 86.44 103 ALA A O 1
ATOM 759 N N . ARG A 1 104 ? -3.005 -19.751 27.309 1.00 83.38 104 ARG A N 1
ATOM 760 C CA . ARG A 1 104 ? -3.591 -19.588 28.653 1.00 83.38 104 ARG A CA 1
ATOM 761 C C . ARG A 1 104 ? -5.109 -19.458 28.671 1.00 83.38 104 ARG A C 1
ATOM 763 O O . ARG A 1 104 ? -5.692 -19.324 29.743 1.00 83.38 104 ARG A O 1
ATOM 770 N N . ARG A 1 105 ? -5.752 -19.416 27.507 1.00 76.19 105 ARG A N 1
ATOM 771 C CA . ARG A 1 105 ? -7.200 -19.246 27.406 1.00 76.19 105 ARG A CA 1
ATOM 772 C C . ARG A 1 105 ? -7.831 -20.575 26.996 1.00 76.19 105 ARG A C 1
ATOM 774 O O . ARG A 1 105 ? -7.678 -20.990 25.854 1.00 76.19 105 ARG A O 1
ATOM 781 N N . ASP A 1 106 ? -8.624 -21.167 27.887 1.00 62.34 106 ASP A N 1
ATOM 782 C CA . ASP A 1 106 ? -9.248 -22.484 27.670 1.00 62.34 106 ASP A CA 1
ATOM 783 C C . ASP A 1 106 ? -10.246 -22.533 26.493 1.00 62.34 106 ASP A C 1
ATOM 785 O O . ASP A 1 106 ? -10.579 -23.612 26.013 1.00 62.34 106 ASP A O 1
ATOM 789 N N . GLN A 1 107 ? -10.748 -21.383 26.011 1.00 56.38 107 GLN A N 1
ATOM 790 C CA . GLN A 1 107 ? -11.805 -21.326 24.985 1.00 56.38 107 GLN A CA 1
ATOM 791 C C . GLN A 1 107 ? -11.675 -20.165 23.975 1.00 56.38 107 GLN A C 1
ATOM 793 O O . GLN A 1 107 ? -12.676 -19.557 23.590 1.00 56.38 107 GLN A O 1
ATOM 798 N N . ILE A 1 108 ? -10.470 -19.821 23.502 1.00 60.66 108 ILE A N 1
ATOM 799 C CA . ILE A 1 108 ? -10.367 -18.974 22.294 1.00 60.66 108 ILE A CA 1
ATOM 800 C C . ILE A 1 108 ? -10.234 -19.873 21.070 1.00 60.66 108 ILE A C 1
ATOM 802 O O . ILE A 1 108 ? -9.150 -20.362 20.764 1.00 60.66 108 ILE A O 1
ATOM 806 N N . LEU A 1 109 ? -11.320 -20.020 20.313 1.00 60.22 109 LEU A N 1
ATOM 807 C CA . LEU A 1 109 ? -11.208 -20.503 18.941 1.00 60.22 109 LEU A CA 1
ATOM 808 C C . LEU A 1 109 ? -10.436 -19.455 18.115 1.00 60.22 109 LEU A C 1
ATOM 810 O O . LEU A 1 109 ? -10.814 -18.273 18.135 1.00 60.22 109 LEU A O 1
ATOM 814 N N . PRO A 1 110 ? -9.358 -19.841 17.404 1.00 64.56 110 PRO A N 1
ATOM 815 C CA . PRO A 1 110 ? -8.661 -18.930 16.515 1.00 64.56 110 PRO A CA 1
ATOM 816 C C . PRO A 1 110 ? -9.656 -18.407 15.480 1.00 64.56 110 PRO A C 1
ATOM 818 O O . PRO A 1 110 ? -10.261 -19.166 14.726 1.00 64.56 110 PRO A O 1
ATOM 821 N N . VAL A 1 111 ? -9.862 -17.092 15.471 1.00 69.25 111 VAL A N 1
ATOM 822 C CA . VAL A 1 111 ? -10.748 -16.456 14.500 1.00 69.25 111 VAL A CA 1
ATOM 823 C C . VAL A 1 111 ? -9.990 -16.367 13.191 1.00 69.25 111 VAL A C 1
ATOM 825 O O . VAL A 1 111 ? -9.159 -15.480 13.017 1.00 69.25 111 VAL A O 1
ATOM 828 N N . TRP A 1 112 ? -10.268 -17.311 12.296 1.00 76.69 112 TRP A N 1
ATOM 829 C CA . TRP A 1 112 ? -9.710 -17.340 10.953 1.00 76.69 112 TRP A CA 1
ATOM 830 C C . TRP A 1 112 ? -10.439 -16.318 10.080 1.00 76.69 112 TRP A C 1
ATOM 832 O O . TRP A 1 112 ? -11.630 -16.479 9.789 1.00 76.69 112 TRP A O 1
ATOM 842 N N . PRO A 1 113 ? -9.765 -15.241 9.644 1.00 81.06 113 PRO A N 1
ATOM 843 C CA . PRO A 1 113 ? -10.375 -14.287 8.736 1.00 81.06 113 PRO A CA 1
ATOM 844 C C . PRO A 1 113 ? -10.752 -14.974 7.418 1.00 81.06 113 PRO A C 1
ATOM 846 O O . PRO A 1 113 ? -10.042 -15.869 6.959 1.00 81.06 113 PRO A O 1
ATOM 849 N N . GLY A 1 114 ? -11.802 -14.505 6.738 1.00 83.75 114 GLY A N 1
ATOM 850 C CA . GLY A 1 114 ? -12.192 -15.040 5.423 1.00 83.75 114 GLY A CA 1
ATOM 851 C C . GLY A 1 114 ? -11.094 -14.933 4.350 1.00 83.75 114 GLY A C 1
ATOM 852 O O . GLY A 1 114 ? -11.154 -15.618 3.335 1.00 83.75 114 GLY A O 1
ATOM 853 N N . ILE A 1 115 ? -10.063 -14.115 4.594 1.00 89.25 115 ILE A N 1
ATOM 854 C CA . ILE A 1 115 ? -8.873 -13.967 3.749 1.00 89.25 115 ILE A CA 1
ATOM 855 C C . ILE A 1 115 ? -7.835 -15.097 3.930 1.00 89.25 115 ILE A C 1
ATOM 857 O O . ILE A 1 115 ? -6.845 -15.154 3.208 1.00 89.25 115 ILE A O 1
ATOM 861 N N . THR A 1 116 ? -8.031 -16.013 4.879 1.00 91.94 116 THR A N 1
ATOM 862 C CA . THR A 1 116 ? -7.048 -17.071 5.174 1.00 91.94 116 THR A CA 1
ATOM 863 C C . THR A 1 116 ? -6.743 -17.923 3.944 1.00 91.94 116 THR A C 1
ATOM 865 O O . THR A 1 116 ? -5.580 -18.082 3.578 1.00 91.94 116 THR A O 1
ATOM 868 N N . SER A 1 117 ? -7.776 -18.439 3.275 1.00 93.44 117 SER A N 1
ATOM 869 C CA . SER A 1 117 ? -7.602 -19.326 2.124 1.00 93.44 117 SER A CA 1
ATOM 870 C C . SER A 1 117 ? -6.854 -18.674 0.954 1.00 93.44 117 SER A C 1
ATOM 872 O O . SER A 1 117 ? -5.882 -19.286 0.503 1.00 93.44 117 SER A O 1
ATOM 874 N N . PRO A 1 118 ? -7.178 -17.446 0.487 1.00 95.31 118 PRO A N 1
ATOM 875 C CA . PRO A 1 118 ? -6.407 -16.831 -0.587 1.00 95.31 118 PRO A CA 1
ATOM 876 C C . PRO A 1 118 ? -4.963 -16.517 -0.186 1.00 95.31 118 PRO A C 1
ATOM 878 O O . PRO A 1 118 ? -4.072 -16.675 -1.018 1.00 95.31 118 PRO A O 1
ATOM 881 N N . VAL A 1 119 ? -4.699 -16.126 1.069 1.00 95.25 119 VAL A N 1
ATOM 882 C CA . VAL A 1 119 ? -3.319 -15.903 1.544 1.00 95.25 119 VAL A CA 1
ATOM 883 C C . VAL A 1 119 ? -2.517 -17.201 1.488 1.00 95.25 119 VAL A C 1
ATOM 885 O O . VAL A 1 119 ? -1.434 -17.216 0.907 1.00 95.25 119 VAL A O 1
ATOM 888 N N . LEU A 1 120 ? -3.049 -18.292 2.047 1.00 96.00 120 LEU A N 1
ATOM 889 C CA . LEU A 1 120 ? -2.350 -19.578 2.084 1.00 96.00 120 LEU A CA 1
ATOM 890 C C . LEU A 1 120 ? -2.120 -20.146 0.682 1.00 96.00 120 LEU A C 1
ATOM 892 O O . LEU A 1 120 ? -1.019 -20.610 0.393 1.00 96.00 120 LEU A O 1
ATOM 896 N N . CYS A 1 121 ? -3.109 -20.051 -0.211 1.00 97.56 121 CYS A N 1
ATOM 897 C CA . CYS A 1 121 ? -2.946 -20.496 -1.595 1.00 97.56 121 CYS A CA 1
ATOM 898 C C . CYS A 1 121 ? -1.887 -19.661 -2.326 1.00 97.56 121 CYS A C 1
ATOM 900 O O . CYS A 1 121 ? -1.026 -20.217 -3.005 1.00 97.56 121 CYS A O 1
ATOM 902 N N . PHE A 1 122 ? -1.896 -18.334 -2.152 1.00 97.25 122 PHE A N 1
ATOM 903 C CA . PHE A 1 122 ? -0.883 -17.457 -2.743 1.00 97.25 122 PHE A CA 1
ATOM 904 C C . PHE A 1 122 ? 0.525 -17.734 -2.191 1.00 97.25 122 PHE A C 1
ATOM 906 O O . PHE A 1 122 ? 1.506 -17.671 -2.935 1.00 97.25 122 PHE A O 1
ATOM 913 N N . PHE A 1 123 ? 0.642 -18.065 -0.904 1.00 97.12 123 PHE A N 1
ATOM 914 C CA . PHE A 1 123 ? 1.909 -18.441 -0.275 1.00 97.12 123 PHE A CA 1
ATOM 915 C C . PHE A 1 123 ? 2.431 -19.768 -0.793 1.00 97.12 123 PHE A C 1
ATOM 917 O O . PHE A 1 123 ? 3.582 -19.828 -1.223 1.00 97.12 123 PHE A O 1
ATOM 924 N N . LEU A 1 124 ? 1.579 -20.793 -0.810 1.00 97.75 124 LEU A N 1
ATOM 925 C CA . LEU A 1 124 ? 1.921 -22.100 -1.352 1.00 97.75 124 LEU A CA 1
ATOM 926 C C . LEU A 1 124 ? 2.392 -21.962 -2.800 1.00 97.75 124 LEU A C 1
ATOM 928 O O . LEU A 1 124 ? 3.486 -22.406 -3.133 1.00 97.75 124 LEU A O 1
ATOM 932 N N . TRP A 1 125 ? 1.633 -21.249 -3.634 1.00 98.19 125 TRP A N 1
ATOM 933 C CA . TRP A 1 125 ? 2.022 -21.021 -5.022 1.00 98.19 125 TRP A CA 1
ATOM 934 C C . TRP A 1 125 ? 3.323 -20.224 -5.157 1.00 98.19 125 TRP A C 1
ATOM 936 O O . TRP A 1 125 ? 4.150 -20.535 -6.004 1.00 98.19 125 TRP A O 1
ATOM 946 N N . SER A 1 126 ? 3.550 -19.225 -4.299 1.00 97.38 126 SER A N 1
ATOM 947 C CA . SER A 1 126 ? 4.808 -18.467 -4.293 1.00 97.38 126 SER A CA 1
ATOM 948 C C . SER A 1 126 ? 6.018 -19.342 -3.962 1.00 97.38 126 SER A C 1
ATOM 950 O O . SER A 1 126 ? 7.092 -19.104 -4.509 1.00 97.38 126 SER A O 1
ATOM 952 N N . VAL A 1 127 ? 5.858 -20.332 -3.078 1.00 97.88 127 VAL A N 1
ATOM 953 C CA . VAL A 1 127 ? 6.909 -21.312 -2.766 1.00 97.88 127 VAL A CA 1
ATOM 954 C C . VAL A 1 127 ? 7.121 -22.254 -3.946 1.00 97.88 127 VAL A C 1
ATOM 956 O O . VAL A 1 127 ? 8.261 -22.449 -4.348 1.00 97.88 127 VAL A O 1
ATOM 959 N N . LEU A 1 128 ? 6.049 -22.772 -4.550 1.00 97.88 128 LEU A N 1
ATOM 960 C CA . LEU A 1 128 ? 6.147 -23.630 -5.735 1.00 97.88 128 LEU A CA 1
ATOM 961 C C . LEU A 1 128 ? 6.838 -22.910 -6.905 1.00 97.88 128 LEU A C 1
ATOM 963 O O . LEU A 1 128 ? 7.750 -23.464 -7.508 1.00 97.88 128 LEU A O 1
ATOM 967 N N . ALA A 1 129 ? 6.477 -21.652 -7.167 1.00 97.31 129 ALA A N 1
ATOM 968 C CA . ALA A 1 129 ? 7.124 -20.816 -8.178 1.00 97.31 129 ALA A CA 1
ATOM 969 C C . ALA A 1 129 ? 8.604 -20.541 -7.869 1.00 97.31 129 ALA A C 1
ATOM 971 O O . ALA A 1 129 ? 9.427 -20.501 -8.777 1.00 97.31 129 ALA A O 1
ATOM 972 N N . ALA A 1 130 ? 8.964 -20.371 -6.592 1.00 96.94 130 ALA A N 1
ATOM 973 C CA . ALA A 1 130 ? 10.362 -20.237 -6.192 1.00 96.94 130 ALA A CA 1
ATOM 974 C C . ALA A 1 130 ? 11.149 -21.536 -6.413 1.00 96.94 130 ALA A C 1
ATOM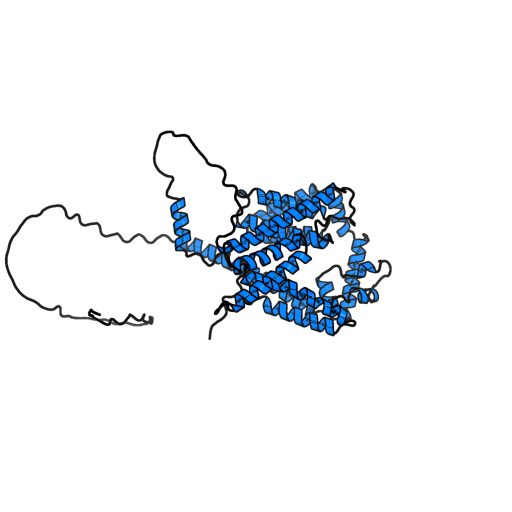 976 O O . ALA A 1 130 ? 12.248 -21.489 -6.955 1.00 96.94 130 ALA A O 1
ATOM 977 N N . LEU A 1 131 ? 10.589 -22.690 -6.045 1.00 97.00 131 LEU A N 1
ATOM 978 C CA . LEU A 1 131 ? 11.233 -23.994 -6.236 1.00 97.00 131 LEU A CA 1
ATOM 979 C C . LEU A 1 131 ? 11.403 -24.361 -7.715 1.00 97.00 131 LEU A C 1
ATOM 981 O O . LEU A 1 131 ? 12.379 -25.009 -8.067 1.00 97.00 131 LEU A O 1
ATOM 985 N N . ALA A 1 132 ? 10.475 -23.928 -8.569 1.00 95.50 132 ALA A N 1
ATOM 986 C CA . ALA A 1 132 ? 10.524 -24.153 -10.012 1.00 95.50 132 ALA A CA 1
ATOM 987 C C . ALA A 1 132 ? 11.466 -23.191 -10.766 1.00 95.50 132 ALA A C 1
ATOM 989 O O . ALA A 1 132 ? 11.584 -23.289 -11.985 1.00 95.50 132 ALA A O 1
ATOM 990 N N . SER A 1 133 ? 12.095 -22.237 -10.074 1.00 94.25 133 SER A N 1
ATOM 991 C CA . SER A 1 133 ? 12.929 -21.209 -10.702 1.00 94.25 133 SER A CA 1
ATOM 992 C C . SER A 1 133 ? 14.379 -21.640 -10.921 1.00 94.25 133 SER A C 1
ATOM 994 O O . SER A 1 133 ? 14.861 -22.566 -10.272 1.00 94.25 133 SER A O 1
ATOM 996 N N . SER A 1 134 ? 15.085 -20.937 -11.815 1.00 89.56 134 SER A N 1
ATOM 997 C CA . SER A 1 134 ? 16.500 -21.196 -12.125 1.00 89.56 134 SER A CA 1
ATOM 998 C C . SER A 1 134 ? 17.416 -21.054 -10.903 1.00 89.56 134 SER A C 1
ATOM 1000 O O . SER A 1 134 ? 18.358 -21.828 -10.758 1.00 89.56 134 SER A O 1
ATOM 1002 N N . ASP A 1 135 ? 17.104 -20.121 -9.999 1.00 94.12 135 ASP A N 1
ATOM 1003 C CA . ASP A 1 135 ? 17.751 -19.975 -8.692 1.00 94.12 135 ASP A CA 1
ATOM 1004 C C . ASP A 1 135 ? 16.714 -20.090 -7.563 1.00 94.12 135 ASP A C 1
ATOM 1006 O O . ASP A 1 135 ? 16.148 -19.105 -7.065 1.00 94.12 135 ASP A O 1
ATOM 1010 N N . ALA A 1 136 ? 16.457 -21.334 -7.153 1.00 95.06 136 ALA A N 1
ATOM 1011 C CA . ALA A 1 136 ? 15.498 -21.641 -6.099 1.00 95.06 136 ALA A CA 1
ATOM 1012 C C . ALA A 1 136 ? 15.911 -21.082 -4.730 1.00 95.06 136 ALA A C 1
ATOM 1014 O O . ALA A 1 136 ? 15.047 -20.665 -3.953 1.00 95.06 136 ALA A O 1
ATOM 1015 N N . LEU A 1 137 ? 17.213 -21.028 -4.421 1.00 94.94 137 LEU A N 1
ATOM 1016 C CA . LEU A 1 137 ? 17.699 -20.503 -3.142 1.00 94.94 137 LEU A CA 1
ATOM 1017 C C . LEU A 1 137 ? 17.408 -19.006 -3.030 1.00 94.94 137 LEU A C 1
ATOM 1019 O O . LEU A 1 137 ? 16.872 -18.555 -2.009 1.00 94.94 137 LEU A O 1
ATOM 1023 N N . LEU A 1 138 ? 17.683 -18.245 -4.093 1.00 93.75 138 LEU A N 1
ATOM 1024 C CA . LEU A 1 138 ? 17.332 -16.831 -4.160 1.00 93.75 138 LEU A CA 1
ATOM 1025 C C . LEU A 1 138 ? 15.812 -16.635 -4.103 1.00 93.75 138 LEU A C 1
ATOM 1027 O O . LEU A 1 138 ? 15.333 -15.805 -3.316 1.00 93.75 138 LEU A O 1
ATOM 1031 N N . GLY A 1 139 ? 15.051 -17.431 -4.859 1.00 91.94 139 GLY A N 1
ATOM 1032 C CA . GLY A 1 139 ? 13.589 -17.382 -4.879 1.00 91.94 139 GLY A CA 1
ATOM 1033 C C . GLY A 1 139 ? 12.958 -17.619 -3.505 1.00 91.94 139 GLY A C 1
ATOM 1034 O O . GLY A 1 139 ? 12.102 -16.842 -3.062 1.00 91.94 139 GLY A O 1
ATOM 1035 N N . LEU A 1 140 ? 13.428 -18.631 -2.770 1.00 95.62 140 LEU A N 1
ATOM 1036 C CA . LEU A 1 140 ? 12.911 -19.011 -1.449 1.00 95.62 140 LEU A CA 1
ATOM 1037 C C . LEU A 1 140 ? 13.131 -17.942 -0.376 1.00 95.62 140 LEU A C 1
ATOM 1039 O O . LEU A 1 140 ? 12.401 -17.903 0.619 1.00 95.62 140 LEU A O 1
ATOM 1043 N N . THR A 1 141 ? 14.045 -16.991 -0.585 1.00 95.00 141 THR A N 1
ATOM 1044 C CA . THR A 1 141 ? 14.176 -15.850 0.334 1.00 95.00 141 THR A CA 1
ATOM 1045 C C . THR A 1 141 ? 12.897 -15.003 0.433 1.00 95.00 141 THR A C 1
ATOM 1047 O O . THR A 1 141 ? 12.765 -14.207 1.369 1.00 95.00 141 THR A O 1
ATOM 1050 N N . ILE A 1 142 ? 11.931 -15.179 -0.482 1.00 92.12 142 ILE A N 1
ATOM 1051 C CA . ILE A 1 142 ? 10.604 -14.558 -0.407 1.00 92.12 142 ILE A CA 1
ATOM 1052 C C . ILE A 1 142 ? 9.806 -14.982 0.832 1.00 92.12 142 ILE A C 1
ATOM 1054 O O . ILE A 1 142 ? 9.021 -14.176 1.333 1.00 92.12 142 ILE A O 1
ATOM 1058 N N . VAL A 1 143 ? 10.036 -16.189 1.364 1.00 93.81 143 VAL A N 1
ATOM 1059 C CA . VAL A 1 143 ? 9.304 -16.739 2.521 1.00 93.81 143 VAL A CA 1
ATOM 1060 C C . VAL A 1 143 ? 9.454 -15.841 3.749 1.00 93.81 143 VAL A C 1
ATOM 1062 O O . VAL A 1 143 ? 8.506 -15.667 4.511 1.00 93.81 143 VAL A O 1
ATOM 1065 N N . LYS A 1 144 ? 10.591 -15.143 3.887 1.00 92.75 144 LYS A N 1
ATOM 1066 C CA . LYS A 1 144 ? 10.812 -14.148 4.952 1.00 92.75 144 LYS A CA 1
ATOM 1067 C C . LYS A 1 144 ? 9.738 -13.049 4.961 1.00 92.75 144 LYS A C 1
ATOM 1069 O O . LYS A 1 144 ? 9.422 -12.509 6.016 1.00 92.75 144 LYS A O 1
ATOM 1074 N N . LYS A 1 145 ? 9.138 -12.726 3.807 1.00 90.75 145 LYS A N 1
ATOM 1075 C CA . LYS A 1 145 ? 8.068 -11.719 3.700 1.00 90.75 145 LYS A CA 1
ATOM 1076 C C . LYS A 1 145 ? 6.713 -12.221 4.204 1.00 90.75 145 LYS A C 1
ATOM 1078 O O . LYS A 1 145 ? 5.863 -11.389 4.517 1.00 90.75 145 LYS A O 1
ATOM 1083 N N . PHE A 1 146 ? 6.502 -13.535 4.321 1.00 94.38 146 PHE A N 1
ATOM 1084 C CA . PHE A 1 146 ? 5.249 -14.098 4.845 1.00 94.38 146 PHE A CA 1
ATOM 1085 C C . PHE A 1 146 ? 5.007 -13.680 6.295 1.00 94.38 146 PHE A C 1
ATOM 1087 O O . PHE A 1 146 ? 3.862 -13.480 6.691 1.00 94.38 146 PHE A O 1
ATOM 1094 N N . PHE A 1 147 ? 6.083 -13.437 7.048 1.00 95.12 147 PHE A N 1
ATOM 1095 C CA . PHE A 1 147 ? 6.028 -12.939 8.418 1.00 95.12 147 PHE A CA 1
ATOM 1096 C C . PHE A 1 147 ? 5.162 -11.677 8.567 1.00 95.12 147 PHE A C 1
ATOM 1098 O O . PHE A 1 147 ? 4.368 -11.573 9.497 1.00 95.12 147 PHE A O 1
ATOM 1105 N N . ILE A 1 148 ? 5.232 -10.743 7.612 1.00 92.75 148 ILE A N 1
ATOM 1106 C CA . ILE A 1 148 ? 4.476 -9.482 7.675 1.00 92.75 148 ILE A CA 1
ATOM 1107 C C . ILE A 1 148 ? 2.963 -9.731 7.565 1.00 92.75 148 ILE A C 1
ATOM 1109 O O . ILE A 1 148 ? 2.173 -9.005 8.163 1.00 92.75 148 ILE A O 1
ATOM 1113 N N . PHE A 1 149 ? 2.534 -10.782 6.859 1.00 92.31 149 PHE A N 1
ATOM 1114 C CA . PHE A 1 149 ? 1.111 -11.106 6.711 1.00 92.31 149 PHE A CA 1
ATOM 1115 C C . PHE A 1 149 ? 0.481 -11.647 7.997 1.00 92.31 149 PHE A C 1
ATOM 1117 O O . PHE A 1 149 ? -0.745 -11.640 8.100 1.00 92.31 149 PHE A O 1
ATOM 1124 N N . LEU A 1 150 ? 1.275 -12.041 9.003 1.00 92.00 150 LEU A N 1
ATOM 1125 C CA . LEU A 1 150 ? 0.751 -12.427 10.319 1.00 92.00 150 LEU A CA 1
ATOM 1126 C C . LEU A 1 150 ? -0.066 -11.303 10.963 1.00 92.00 150 LEU A C 1
ATOM 1128 O O . LEU A 1 150 ? -1.003 -11.568 11.717 1.00 92.00 150 LEU A O 1
ATOM 1132 N N . ILE A 1 151 ? 0.205 -10.048 10.592 1.00 91.56 151 ILE A N 1
ATOM 1133 C CA . ILE A 1 151 ? -0.577 -8.892 11.028 1.00 91.56 151 ILE A CA 1
ATOM 1134 C C . ILE A 1 151 ? -2.071 -9.027 10.689 1.00 91.56 151 ILE A C 1
ATOM 1136 O O . ILE A 1 151 ? -2.916 -8.595 11.471 1.00 91.56 151 ILE A O 1
ATOM 1140 N N . LEU A 1 152 ? -2.411 -9.692 9.575 1.00 89.31 152 LEU A N 1
ATOM 1141 C CA . LEU A 1 152 ? -3.794 -9.924 9.143 1.00 89.31 152 LEU A CA 1
ATOM 1142 C C . LEU A 1 152 ? -4.561 -10.858 10.083 1.00 89.31 152 LEU A C 1
ATOM 1144 O O . LEU A 1 152 ? -5.786 -10.813 10.097 1.00 89.31 152 LEU A O 1
ATOM 1148 N N . PHE A 1 153 ? -3.854 -11.677 10.861 1.00 88.25 153 PHE A N 1
ATOM 1149 C CA . PHE A 1 153 ? -4.425 -12.607 11.836 1.00 88.25 153 PHE A CA 1
ATOM 1150 C C . PHE A 1 153 ? -4.365 -12.030 13.257 1.00 88.25 153 PHE A C 1
ATOM 1152 O O . PHE A 1 153 ? -5.305 -12.181 14.037 1.00 88.25 153 PHE A O 1
ATOM 1159 N N . LEU A 1 154 ? -3.297 -11.292 13.577 1.00 89.88 154 LEU A N 1
ATOM 1160 C CA . LEU A 1 154 ? -3.100 -10.679 14.892 1.00 89.88 154 LEU A CA 1
ATOM 1161 C C . LEU A 1 154 ? -4.044 -9.500 15.159 1.00 89.88 154 LEU A C 1
ATOM 1163 O O . LEU A 1 154 ? -4.550 -9.369 16.274 1.00 89.88 154 LEU A O 1
ATOM 1167 N N . VAL A 1 155 ? -4.330 -8.660 14.160 1.00 88.81 155 VAL A N 1
ATOM 1168 C CA . VAL A 1 155 ? -5.279 -7.537 14.303 1.00 88.81 155 VAL A CA 1
ATOM 1169 C C . VAL A 1 155 ? -6.686 -8.016 14.697 1.00 88.81 155 VAL A C 1
ATOM 1171 O O . VAL A 1 155 ? -7.200 -7.527 15.708 1.00 88.81 155 VAL A O 1
ATOM 1174 N N . PRO A 1 156 ? -7.295 -8.999 14.000 1.00 84.38 156 PRO A N 1
ATOM 1175 C CA . PRO A 1 156 ? -8.556 -9.611 14.411 1.00 84.38 156 PRO A CA 1
ATOM 1176 C C . PRO A 1 156 ? -8.576 -10.172 15.835 1.00 84.38 156 PRO A C 1
ATOM 1178 O O . PRO A 1 156 ? -9.628 -10.216 16.476 1.00 84.38 156 PRO A O 1
ATOM 1181 N N . LEU A 1 157 ? -7.433 -10.660 16.313 1.00 84.56 157 LEU A N 1
ATOM 1182 C CA . LEU A 1 157 ? -7.305 -11.310 17.611 1.00 84.56 157 LEU A CA 1
ATOM 1183 C C . LEU A 1 157 ? -7.160 -10.288 18.748 1.00 84.56 157 LEU A C 1
ATOM 1185 O O . LEU A 1 157 ? -7.879 -10.365 19.742 1.00 84.56 157 LEU A O 1
ATOM 1189 N N . LEU A 1 158 ? -6.260 -9.315 18.588 1.00 84.56 158 LEU A N 1
ATOM 1190 C CA . LEU A 1 158 ? -5.793 -8.446 19.674 1.00 84.56 158 LEU A CA 1
ATOM 1191 C C . LEU A 1 158 ? -6.452 -7.058 19.679 1.00 84.56 158 LEU A C 1
ATOM 1193 O O . LEU A 1 158 ? -6.654 -6.469 20.745 1.00 84.56 158 LEU A O 1
ATOM 1197 N N . ALA A 1 159 ? -6.813 -6.525 18.509 1.00 84.38 159 ALA A N 1
ATOM 1198 C CA . ALA A 1 159 ? -7.341 -5.166 18.350 1.00 84.38 159 ALA A CA 1
ATOM 1199 C C . ALA A 1 159 ? -8.882 -5.118 18.297 1.00 84.38 159 ALA A C 1
ATOM 1201 O O . ALA A 1 159 ? -9.468 -4.280 17.610 1.00 84.38 159 ALA A O 1
ATOM 1202 N N . ARG A 1 160 ? -9.554 -6.018 19.028 1.00 81.06 160 ARG A N 1
ATOM 1203 C CA . ARG A 1 160 ? -11.020 -6.012 19.175 1.00 81.06 160 ARG A CA 1
ATOM 1204 C C . ARG A 1 160 ? -11.478 -4.828 20.029 1.00 81.06 160 ARG A C 1
ATOM 1206 O O . ARG A 1 160 ? -10.830 -4.485 21.013 1.00 81.06 160 ARG A O 1
ATOM 1213 N N . GLY A 1 161 ? -12.612 -4.228 19.681 1.00 74.75 161 GLY A N 1
ATOM 1214 C CA . GLY A 1 161 ? -13.179 -3.099 20.417 1.00 74.75 161 GLY A CA 1
ATOM 1215 C C . GLY A 1 161 ? -12.938 -1.746 19.749 1.00 74.75 161 GLY A C 1
ATOM 1216 O O . GLY A 1 161 ? -11.875 -1.469 19.186 1.00 74.75 161 GLY A O 1
ATOM 1217 N N . ARG A 1 162 ? -13.933 -0.859 19.876 1.00 80.38 162 ARG A N 1
ATOM 1218 C CA . ARG A 1 162 ? -13.907 0.521 19.361 1.00 80.38 162 ARG A CA 1
ATOM 1219 C C . ARG A 1 162 ? -12.672 1.287 19.790 1.00 80.38 162 ARG A C 1
ATOM 1221 O O . ARG A 1 162 ? -11.988 1.883 18.961 1.00 80.38 162 ARG A O 1
ATOM 1228 N N . SER A 1 163 ? -12.403 1.269 21.087 1.00 84.00 163 SER A N 1
ATOM 1229 C CA . SER A 1 163 ? -11.349 2.077 21.686 1.00 84.00 163 SER A CA 1
ATOM 1230 C C . SER A 1 163 ? -9.962 1.618 21.245 1.00 84.00 163 SER A C 1
ATOM 1232 O O . SER A 1 163 ? -9.115 2.459 20.960 1.00 84.00 163 SER A O 1
ATOM 1234 N N . ARG A 1 164 ? -9.748 0.300 21.112 1.00 85.19 164 ARG A N 1
ATOM 1235 C CA . ARG A 1 164 ? -8.493 -0.266 20.600 1.00 85.19 164 ARG A CA 1
ATOM 1236 C C . ARG A 1 164 ? -8.278 0.127 19.137 1.00 85.19 164 ARG A C 1
ATOM 1238 O O . ARG A 1 164 ? -7.274 0.748 18.814 1.00 85.19 164 ARG A O 1
ATOM 1245 N N . ALA A 1 165 ? -9.261 -0.096 18.266 1.00 85.56 165 ALA A N 1
ATOM 1246 C CA . ALA A 1 165 ? -9.147 0.305 16.862 1.00 85.56 165 ALA A CA 1
ATOM 1247 C C . ALA A 1 165 ? -8.837 1.808 16.696 1.00 85.56 165 ALA A C 1
ATOM 1249 O O . ALA A 1 165 ? -7.923 2.171 15.957 1.00 85.56 165 ALA A O 1
ATOM 1250 N N . ILE A 1 166 ? -9.543 2.686 17.422 1.00 87.81 166 ILE A N 1
ATOM 1251 C CA . ILE A 1 166 ? -9.300 4.141 17.391 1.00 87.81 166 ILE A CA 1
ATOM 1252 C C . ILE A 1 166 ? -7.870 4.483 17.825 1.00 87.81 166 ILE A C 1
ATOM 1254 O O . ILE A 1 166 ? -7.239 5.345 17.215 1.00 87.81 166 ILE A O 1
ATOM 1258 N N . TRP A 1 167 ? -7.350 3.807 18.848 1.00 88.38 167 TRP A N 1
ATOM 1259 C CA . TRP A 1 167 ? -6.003 4.058 19.346 1.00 88.38 167 TRP A CA 1
ATOM 1260 C C . TRP A 1 167 ? -4.927 3.657 18.328 1.00 88.38 167 TRP A C 1
ATOM 1262 O O . TRP A 1 167 ? -3.971 4.405 18.143 1.00 88.38 167 TRP A O 1
ATOM 1272 N N . VAL A 1 168 ? -5.116 2.550 17.594 1.00 90.81 168 VAL A N 1
ATOM 1273 C CA . VAL A 1 168 ? -4.236 2.185 16.464 1.00 90.81 168 VAL A CA 1
ATOM 1274 C C . VAL A 1 168 ? -4.222 3.295 15.408 1.00 90.81 168 VAL A C 1
ATOM 1276 O O . VAL A 1 168 ? -3.146 3.711 14.983 1.00 90.81 168 VAL A O 1
ATOM 1279 N N . TYR A 1 169 ? -5.387 3.839 15.033 1.00 92.19 169 TYR A N 1
ATOM 1280 C CA . TYR A 1 169 ? -5.450 4.975 14.103 1.00 92.19 169 TYR A CA 1
ATOM 1281 C C . TYR A 1 169 ? -4.712 6.204 14.639 1.00 92.19 169 TYR A C 1
ATOM 1283 O O . TYR A 1 169 ? -3.958 6.826 13.897 1.00 92.19 169 TYR A O 1
ATOM 1291 N N . HIS A 1 170 ? -4.890 6.560 15.916 1.00 93.31 170 HIS A N 1
ATOM 1292 C CA . HIS A 1 170 ? -4.168 7.689 16.516 1.00 93.31 170 HIS A CA 1
ATOM 1293 C C . HIS A 1 170 ? -2.658 7.471 16.516 1.00 93.31 170 HIS A C 1
ATOM 1295 O O . HIS A 1 170 ? -1.931 8.382 16.130 1.00 93.31 170 HIS A O 1
ATOM 1301 N N . ALA A 1 171 ? -2.189 6.272 16.867 1.00 94.19 171 ALA A N 1
ATOM 1302 C CA . ALA A 1 171 ? -0.772 5.930 16.795 1.00 94.19 171 ALA A CA 1
ATOM 1303 C C . ALA A 1 171 ? -0.241 6.078 15.358 1.00 94.19 171 ALA A C 1
ATOM 1305 O O . ALA A 1 171 ? 0.768 6.747 15.141 1.00 94.19 171 ALA A O 1
ATOM 1306 N N . MET A 1 172 ? -0.963 5.552 14.361 1.00 96.06 172 MET A N 1
ATOM 1307 C CA . MET A 1 172 ? -0.615 5.730 12.946 1.00 96.06 172 MET A CA 1
ATOM 1308 C C . MET A 1 172 ? -0.579 7.209 12.538 1.00 96.06 172 MET A C 1
ATOM 1310 O O . MET A 1 172 ? 0.345 7.627 11.849 1.00 96.06 172 MET A O 1
ATOM 1314 N N . PHE A 1 173 ? -1.547 8.019 12.971 1.00 97.19 173 PHE A N 1
ATOM 1315 C CA . PHE A 1 173 ? -1.606 9.448 12.652 1.00 97.19 173 PHE A CA 1
ATOM 1316 C C . PHE A 1 173 ? -0.439 10.231 13.252 1.00 97.19 173 PHE A C 1
ATOM 1318 O O . PHE A 1 173 ? 0.141 11.067 12.562 1.00 97.19 173 PHE A O 1
ATOM 1325 N N . VAL A 1 174 ? -0.061 9.939 14.498 1.00 97.19 174 VAL A N 1
ATOM 1326 C CA . VAL A 1 174 ? 1.100 10.563 15.148 1.00 97.19 174 VAL A CA 1
ATOM 1327 C C . VAL A 1 174 ? 2.386 10.206 14.405 1.00 97.19 174 VAL A C 1
ATOM 1329 O O . VAL A 1 174 ? 3.160 11.091 14.049 1.00 97.19 174 VAL A O 1
ATOM 1332 N N . PHE A 1 175 ? 2.598 8.925 14.104 1.00 97.62 175 PHE A N 1
ATOM 1333 C CA . PHE A 1 175 ? 3.803 8.474 13.406 1.00 97.62 175 PHE A CA 1
ATOM 1334 C C . PHE A 1 175 ? 3.866 8.997 11.964 1.00 97.62 175 PHE A C 1
ATOM 1336 O O . PHE A 1 175 ? 4.937 9.379 11.490 1.00 97.62 175 PHE A O 1
ATOM 1343 N N . ALA A 1 176 ? 2.723 9.088 11.279 1.00 97.38 176 ALA A N 1
ATOM 1344 C CA . ALA A 1 176 ? 2.645 9.698 9.957 1.00 97.38 176 ALA A CA 1
ATOM 1345 C C . ALA A 1 176 ? 2.986 11.186 10.010 1.00 97.38 176 ALA A C 1
ATOM 1347 O O . ALA A 1 176 ? 3.753 11.642 9.169 1.00 97.38 176 ALA A O 1
ATOM 1348 N N . ALA A 1 177 ? 2.487 11.913 11.017 1.00 97.81 177 ALA A N 1
ATOM 1349 C CA . ALA A 1 177 ? 2.816 13.319 11.227 1.00 97.81 177 ALA A CA 1
ATOM 1350 C C . ALA A 1 177 ? 4.324 13.515 11.432 1.00 97.81 177 ALA A C 1
ATOM 1352 O O . ALA A 1 177 ? 4.918 14.351 10.758 1.00 97.81 177 ALA A O 1
ATOM 1353 N N . ILE A 1 178 ? 4.957 12.702 12.288 1.00 97.56 178 ILE A N 1
ATOM 1354 C CA . ILE A 1 178 ? 6.414 12.724 12.508 1.00 97.56 178 ILE A CA 1
ATOM 1355 C C . ILE A 1 178 ? 7.159 12.483 11.186 1.00 97.56 178 ILE A C 1
ATOM 1357 O O . ILE A 1 178 ? 8.061 13.239 10.825 1.00 97.56 178 ILE A O 1
ATOM 1361 N N . SER A 1 179 ? 6.744 11.469 10.424 1.00 96.50 179 SER A N 1
ATOM 1362 C CA . SER A 1 179 ? 7.340 11.130 9.127 1.00 96.50 179 SER A CA 1
ATOM 1363 C C . SER A 1 179 ? 7.140 12.232 8.072 1.00 96.50 179 SER A C 1
ATOM 1365 O O . SER A 1 179 ? 8.037 12.513 7.274 1.00 96.50 179 SER A O 1
ATOM 1367 N N . SER A 1 180 ? 5.993 12.914 8.083 1.00 96.25 180 SER A N 1
ATOM 1368 C CA . SER A 1 180 ? 5.709 14.062 7.215 1.00 96.25 180 SER A CA 1
ATOM 1369 C C . SER A 1 180 ? 6.508 15.300 7.585 1.00 96.25 180 SER A C 1
ATOM 1371 O O . SER A 1 180 ? 7.023 15.960 6.687 1.00 96.25 180 SER A O 1
ATOM 1373 N N . VAL A 1 181 ? 6.662 15.595 8.878 1.00 96.31 181 VAL A N 1
ATOM 1374 C CA . VAL A 1 181 ? 7.514 16.696 9.354 1.00 96.31 181 VAL A CA 1
ATOM 1375 C C . VAL A 1 181 ? 8.966 16.448 8.959 1.00 96.31 181 VAL A C 1
ATOM 1377 O O . VAL A 1 181 ? 9.601 17.353 8.429 1.00 96.31 181 VAL A O 1
ATOM 1380 N N . ALA A 1 182 ? 9.475 15.223 9.118 1.00 95.00 182 ALA A N 1
ATOM 1381 C CA . ALA A 1 182 ? 10.819 14.877 8.659 1.00 95.00 182 ALA A CA 1
ATOM 1382 C C . ALA A 1 182 ? 10.973 15.030 7.137 1.00 95.00 182 ALA A C 1
ATOM 1384 O O . ALA A 1 182 ? 11.970 15.578 6.674 1.00 95.00 182 ALA A O 1
ATOM 1385 N N . GLY A 1 183 ? 9.975 14.608 6.353 1.00 92.81 183 GLY A N 1
ATOM 1386 C CA . GLY A 1 183 ? 9.965 14.829 4.904 1.00 92.81 183 GLY A CA 1
ATOM 1387 C C . GLY A 1 183 ? 9.957 16.315 4.529 1.00 92.81 183 GLY A C 1
ATOM 1388 O O . GLY A 1 183 ? 10.675 16.727 3.624 1.00 92.81 183 GLY A O 1
ATOM 1389 N N . LEU A 1 184 ? 9.204 17.147 5.251 1.00 91.81 184 LEU A N 1
ATOM 1390 C CA . LEU A 1 184 ? 9.197 18.593 5.035 1.00 91.81 184 LEU A CA 1
ATOM 1391 C C . LEU A 1 184 ? 10.531 19.238 5.439 1.00 91.81 184 LEU A C 1
ATOM 1393 O O . LEU A 1 184 ? 11.040 20.080 4.709 1.00 91.81 184 LEU A O 1
ATOM 1397 N N . ALA A 1 185 ? 11.131 18.809 6.550 1.00 92.19 185 ALA A N 1
ATOM 1398 C CA . ALA A 1 185 ? 12.452 19.266 6.974 1.00 92.19 185 ALA A CA 1
ATOM 1399 C C . ALA A 1 185 ? 13.532 18.909 5.940 1.00 92.19 185 ALA A C 1
ATOM 1401 O O . ALA A 1 185 ? 14.371 19.745 5.624 1.00 92.19 185 ALA A O 1
ATOM 1402 N N . GLN A 1 186 ? 13.468 17.710 5.346 1.00 91.44 186 GLN A N 1
ATOM 1403 C CA . GLN A 1 186 ? 14.341 17.318 4.233 1.00 91.44 186 GLN A CA 1
ATOM 1404 C C . GLN A 1 186 ? 14.197 18.250 3.026 1.00 91.44 186 GLN A C 1
ATOM 1406 O O . GLN A 1 186 ? 15.203 18.584 2.405 1.00 91.44 186 GLN A O 1
ATOM 1411 N N . PHE A 1 187 ? 12.969 18.666 2.704 1.00 87.69 187 PHE A N 1
ATOM 1412 C CA . PHE A 1 187 ? 12.705 19.614 1.621 1.00 87.69 187 PHE A CA 1
ATOM 1413 C C . PHE A 1 187 ? 13.232 21.020 1.932 1.00 87.69 187 PHE A C 1
ATOM 1415 O O . PHE A 1 187 ? 13.820 21.652 1.067 1.00 87.69 187 PHE A O 1
ATOM 1422 N N . ILE A 1 188 ? 13.045 21.508 3.161 1.00 87.94 188 ILE A N 1
ATOM 1423 C CA . ILE A 1 188 ? 13.521 22.839 3.574 1.00 87.94 188 ILE A CA 1
ATOM 1424 C C . ILE A 1 188 ? 15.052 22.890 3.607 1.00 87.94 188 ILE A C 1
ATOM 1426 O O . ILE A 1 188 ? 15.633 23.892 3.204 1.00 87.94 188 ILE A O 1
ATOM 1430 N N . ALA A 1 189 ? 15.702 21.820 4.074 1.00 88.06 189 ALA A N 1
ATOM 1431 C CA . ALA A 1 189 ? 17.159 21.744 4.162 1.00 88.06 189 ALA A CA 1
ATOM 1432 C C . ALA A 1 189 ? 17.845 21.740 2.787 1.00 88.06 189 ALA A C 1
ATOM 1434 O O . ALA A 1 189 ? 18.976 22.198 2.672 1.00 88.06 189 ALA A O 1
ATOM 1435 N N . ASP A 1 190 ? 17.170 21.229 1.757 1.00 82.00 190 ASP A N 1
ATOM 1436 C CA . ASP A 1 190 ? 17.657 21.272 0.380 1.00 82.00 190 ASP A CA 1
ATOM 1437 C C . ASP A 1 190 ? 16.480 21.490 -0.590 1.00 82.00 190 ASP A C 1
ATOM 1439 O O . ASP A 1 190 ? 15.870 20.527 -1.076 1.00 82.00 190 ASP A O 1
ATOM 1443 N N . PRO A 1 191 ? 16.126 22.761 -0.859 1.00 70.25 191 PRO A N 1
ATOM 1444 C CA . PRO A 1 191 ? 15.024 23.111 -1.754 1.00 70.25 191 PRO A CA 1
ATOM 1445 C C . PRO A 1 191 ? 15.294 22.778 -3.227 1.00 70.25 191 PRO A C 1
ATOM 1447 O O . PRO A 1 191 ? 14.353 22.752 -4.022 1.00 70.25 191 PRO A O 1
ATOM 1450 N N . HIS A 1 192 ? 16.553 22.521 -3.601 1.00 66.94 192 HIS A N 1
ATOM 1451 C CA . HIS A 1 192 ? 16.969 22.209 -4.971 1.00 66.94 192 HIS A CA 1
ATOM 1452 C C . HIS A 1 192 ? 16.966 20.703 -5.270 1.00 66.94 192 HIS A C 1
ATOM 1454 O O . HIS A 1 192 ? 17.461 20.276 -6.310 1.00 66.94 192 HIS A O 1
ATOM 1460 N N . ARG A 1 193 ? 16.374 19.885 -4.391 1.00 67.62 193 ARG A N 1
ATOM 1461 C CA . ARG A 1 193 ? 16.221 18.442 -4.609 1.00 67.62 193 ARG A CA 1
ATOM 1462 C C . ARG A 1 193 ? 15.521 18.134 -5.931 1.00 67.62 193 ARG A C 1
ATOM 1464 O O . ARG A 1 193 ? 14.324 18.364 -6.108 1.00 67.62 193 ARG A O 1
ATOM 1471 N N . ASP A 1 194 ? 16.269 17.488 -6.814 1.00 64.81 194 ASP A N 1
ATOM 1472 C CA . ASP A 1 194 ? 15.763 16.980 -8.081 1.00 64.81 194 ASP A CA 1
ATOM 1473 C C . ASP A 1 194 ? 14.867 15.743 -7.920 1.00 64.81 194 ASP A C 1
ATOM 1475 O O . ASP A 1 194 ? 14.748 15.120 -6.860 1.00 64.81 194 ASP A O 1
ATOM 1479 N N . LEU A 1 195 ? 14.281 15.300 -9.036 1.00 60.84 195 LEU A N 1
ATOM 1480 C CA . LEU A 1 195 ? 13.495 14.065 -9.137 1.00 60.84 195 LEU A CA 1
ATOM 1481 C C . LEU A 1 195 ? 14.231 12.793 -8.679 1.00 60.84 195 LEU A C 1
ATOM 1483 O O . LEU A 1 195 ? 13.560 11.764 -8.536 1.00 60.84 195 LEU A O 1
ATOM 1487 N N . LEU A 1 196 ? 15.549 12.854 -8.487 1.00 60.91 196 LEU A N 1
ATOM 1488 C CA . LEU A 1 196 ? 16.402 11.783 -7.968 1.00 60.91 196 LEU A CA 1
ATOM 1489 C C . LEU A 1 196 ? 16.599 11.860 -6.440 1.00 60.91 196 LEU A C 1
ATOM 1491 O O . LEU A 1 196 ? 16.765 10.822 -5.811 1.00 60.91 196 LEU A O 1
ATOM 1495 N N . HIS A 1 197 ? 16.481 13.044 -5.829 1.00 69.44 197 HIS A N 1
ATOM 1496 C CA . HIS A 1 197 ? 16.727 13.287 -4.396 1.00 69.44 197 HIS A CA 1
ATOM 1497 C C . HIS A 1 197 ? 15.448 13.640 -3.631 1.00 69.44 197 HIS A C 1
ATOM 1499 O O . HIS A 1 197 ? 15.432 14.472 -2.721 1.00 69.44 197 HIS A O 1
ATOM 1505 N N . ARG A 1 198 ? 14.342 12.995 -4.009 1.00 82.38 198 ARG A N 1
ATOM 1506 C CA . ARG A 1 198 ? 13.017 13.260 -3.440 1.00 82.38 198 ARG A CA 1
ATOM 1507 C C . ARG A 1 198 ? 12.990 13.006 -1.942 1.00 82.38 198 ARG A C 1
ATOM 1509 O O . ARG A 1 198 ? 13.701 12.147 -1.427 1.00 82.38 198 ARG A O 1
ATOM 1516 N N . ILE A 1 199 ? 12.084 13.703 -1.266 1.00 88.94 199 ILE A N 1
ATOM 1517 C CA . ILE A 1 199 ? 11.829 13.455 0.147 1.00 88.94 199 ILE A CA 1
ATOM 1518 C C . ILE A 1 199 ? 11.359 12.016 0.367 1.00 88.94 199 ILE A C 1
ATOM 1520 O O . ILE A 1 199 ? 10.548 11.470 -0.392 1.00 88.94 199 ILE A O 1
ATOM 1524 N N . SER A 1 200 ? 11.877 11.411 1.424 1.00 88.62 200 SER A N 1
ATOM 1525 C CA . SER A 1 200 ? 11.550 10.043 1.818 1.00 88.62 200 SER A CA 1
ATOM 1526 C C . SER A 1 200 ? 11.191 9.940 3.301 1.00 88.62 200 SER A C 1
ATOM 1528 O O . SER A 1 200 ? 10.837 8.857 3.774 1.00 88.62 200 SER A O 1
ATOM 1530 N N . GLY A 1 201 ? 11.245 11.056 4.041 1.00 90.75 201 GLY A N 1
ATOM 1531 C CA . GLY A 1 201 ? 11.068 11.059 5.488 1.00 90.75 201 GLY A CA 1
ATOM 1532 C C . GLY A 1 201 ? 12.081 10.108 6.120 1.00 90.75 201 GLY A C 1
ATOM 1533 O O . GLY A 1 201 ? 13.274 10.194 5.849 1.00 90.75 201 GLY A O 1
ATOM 1534 N N . PHE A 1 202 ? 11.604 9.153 6.909 1.00 91.38 202 PHE A N 1
ATOM 1535 C CA . PHE A 1 202 ? 12.467 8.126 7.502 1.00 91.38 202 PHE A CA 1
ATOM 1536 C C . PHE A 1 202 ? 12.682 6.892 6.611 1.00 91.38 202 PHE A C 1
ATOM 1538 O O . PHE A 1 202 ? 13.462 6.008 6.959 1.00 91.38 202 PHE A O 1
ATOM 1545 N N . MET A 1 203 ? 11.986 6.784 5.476 1.00 92.12 203 MET A N 1
ATOM 1546 C CA . MET A 1 203 ? 12.167 5.651 4.569 1.00 92.12 203 MET A CA 1
ATOM 1547 C C . MET A 1 203 ? 13.413 5.844 3.704 1.00 92.12 203 MET A C 1
ATOM 1549 O O . MET A 1 203 ? 13.794 6.964 3.374 1.00 92.12 203 MET A O 1
ATOM 1553 N N . SER A 1 204 ? 13.996 4.736 3.247 1.00 86.25 204 SER A N 1
ATOM 1554 C CA . SER A 1 204 ? 15.107 4.759 2.287 1.00 86.25 204 SER A CA 1
ATOM 1555 C C . SER A 1 204 ? 14.673 5.119 0.864 1.00 86.25 204 SER A C 1
ATOM 1557 O O . SER A 1 204 ? 15.488 5.564 0.066 1.00 86.25 204 SER A O 1
ATOM 1559 N N . HIS A 1 205 ? 13.395 4.921 0.528 1.00 87.88 205 HIS A N 1
ATOM 1560 C CA . HIS A 1 205 ? 12.894 5.085 -0.832 1.00 87.88 205 HIS A CA 1
ATOM 1561 C C . HIS A 1 205 ? 11.599 5.905 -0.852 1.00 87.88 205 HIS A C 1
ATOM 1563 O O . HIS A 1 205 ? 10.635 5.586 -0.148 1.00 87.88 205 HIS A O 1
ATOM 1569 N N . TRP A 1 206 ? 11.543 6.929 -1.712 1.00 89.19 206 TRP A N 1
ATOM 1570 C CA . TRP A 1 206 ? 10.397 7.847 -1.825 1.00 89.19 206 TRP A CA 1
ATOM 1571 C C . TRP A 1 206 ? 9.089 7.120 -2.154 1.00 89.19 206 TRP A C 1
ATOM 1573 O O . TRP A 1 206 ? 8.048 7.462 -1.617 1.00 89.19 206 TRP A O 1
ATOM 1583 N N . MET A 1 207 ? 9.123 6.071 -2.984 1.00 90.50 207 MET A N 1
ATOM 1584 C CA . MET A 1 207 ? 7.913 5.295 -3.307 1.00 90.50 207 MET A CA 1
ATOM 1585 C C . MET A 1 207 ? 7.273 4.634 -2.077 1.00 90.50 207 MET A C 1
ATOM 1587 O O . MET A 1 207 ? 6.050 4.668 -1.942 1.00 90.50 207 MET A O 1
ATOM 1591 N N . THR A 1 208 ? 8.080 4.071 -1.173 1.00 93.06 208 THR A N 1
ATOM 1592 C CA . THR A 1 208 ? 7.585 3.469 0.074 1.00 93.06 208 THR A CA 1
ATOM 1593 C C . THR A 1 208 ? 7.001 4.543 0.981 1.00 93.06 208 THR A C 1
ATOM 1595 O O . THR A 1 208 ? 5.880 4.397 1.464 1.00 93.06 208 THR A O 1
ATOM 1598 N N . TYR A 1 209 ? 7.723 5.655 1.142 1.00 94.81 209 TYR A N 1
ATOM 1599 C CA . TYR A 1 209 ? 7.257 6.816 1.895 1.00 94.81 209 TYR A CA 1
ATOM 1600 C C . TYR A 1 209 ? 5.901 7.326 1.392 1.00 94.81 209 TYR A C 1
ATOM 1602 O O . TYR A 1 209 ? 4.933 7.369 2.151 1.00 94.81 209 TYR A O 1
ATOM 1610 N N . SER A 1 210 ? 5.794 7.643 0.101 1.00 95.25 210 SER A N 1
ATOM 1611 C CA . SER A 1 210 ? 4.566 8.173 -0.493 1.00 95.25 210 SER A CA 1
ATOM 1612 C C . SER A 1 210 ? 3.407 7.181 -0.409 1.00 95.25 210 SER A C 1
ATOM 1614 O O . SER A 1 210 ? 2.277 7.593 -0.161 1.00 95.25 210 SER A O 1
ATOM 1616 N N . GLY A 1 211 ? 3.663 5.880 -0.591 1.00 94.88 211 GLY A N 1
ATOM 1617 C CA . GLY A 1 211 ? 2.638 4.842 -0.468 1.00 94.88 211 GLY A CA 1
ATOM 1618 C C . GLY A 1 211 ? 2.071 4.742 0.950 1.00 94.88 211 GLY A C 1
ATOM 1619 O O . GLY A 1 211 ? 0.856 4.667 1.129 1.00 94.88 211 GLY A O 1
ATOM 1620 N N . LEU A 1 212 ? 2.933 4.815 1.964 1.00 95.62 212 LEU A N 1
ATOM 1621 C CA . LEU A 1 212 ? 2.518 4.827 3.365 1.00 95.62 212 LEU A CA 1
ATOM 1622 C C . LEU A 1 212 ? 1.721 6.093 3.718 1.00 95.62 212 LEU A C 1
ATOM 1624 O O . LEU A 1 212 ? 0.639 5.997 4.298 1.00 95.62 212 LEU A O 1
ATOM 1628 N N . GLN A 1 213 ? 2.203 7.266 3.300 1.00 96.62 213 GLN A N 1
ATOM 1629 C CA . GLN A 1 213 ? 1.516 8.546 3.516 1.00 96.62 213 GLN A CA 1
ATOM 1630 C C . GLN A 1 213 ? 0.143 8.588 2.830 1.00 96.62 213 GLN A C 1
ATOM 1632 O O . GLN A 1 213 ? -0.843 9.025 3.423 1.00 96.62 213 GLN A O 1
ATOM 1637 N N . MET A 1 214 ? 0.051 8.052 1.610 1.00 97.44 214 MET A N 1
ATOM 1638 C CA . MET A 1 214 ? -1.207 7.882 0.881 1.00 97.44 214 MET A CA 1
ATOM 1639 C C . MET A 1 214 ? -2.217 7.041 1.675 1.00 97.44 214 MET A C 1
ATOM 1641 O O . MET A 1 214 ? -3.366 7.457 1.830 1.00 97.44 214 MET A O 1
ATOM 1645 N N . LEU A 1 215 ? -1.810 5.876 2.194 1.00 96.25 215 LEU A N 1
ATOM 1646 C CA . LEU A 1 215 ? -2.702 5.004 2.968 1.00 96.25 215 LEU A CA 1
ATOM 1647 C C . LEU A 1 215 ? -3.209 5.695 4.240 1.00 96.25 215 LEU A C 1
ATOM 1649 O O . LEU A 1 215 ? -4.403 5.628 4.543 1.00 96.25 215 LEU A O 1
ATOM 1653 N N . VAL A 1 216 ? -2.329 6.402 4.958 1.00 97.56 216 VAL A N 1
ATOM 1654 C CA . VAL A 1 216 ? -2.713 7.127 6.177 1.00 97.56 216 VAL A CA 1
ATOM 1655 C C . VAL A 1 216 ? -3.635 8.306 5.868 1.00 97.56 216 VAL A C 1
ATOM 1657 O O . VAL A 1 216 ? -4.589 8.538 6.609 1.00 97.56 216 VAL A O 1
ATOM 1660 N N . LEU A 1 217 ? -3.423 9.018 4.760 1.00 97.62 217 LEU A N 1
ATOM 1661 C CA . LEU A 1 217 ? -4.303 10.106 4.335 1.00 97.62 217 LEU A CA 1
ATOM 1662 C C . LEU A 1 217 ? -5.729 9.608 4.043 1.00 97.62 217 LEU A C 1
ATOM 1664 O O . LEU A 1 217 ? -6.703 10.219 4.490 1.00 97.62 217 LEU A O 1
ATOM 1668 N N . VAL A 1 218 ? -5.868 8.470 3.357 1.00 96.88 218 VAL A N 1
ATOM 1669 C CA . VAL A 1 218 ? -7.180 7.844 3.103 1.00 96.88 218 VAL A CA 1
ATOM 1670 C C . VAL A 1 218 ? -7.826 7.379 4.414 1.00 96.88 218 VAL A C 1
ATOM 1672 O O . VAL A 1 218 ? -9.020 7.605 4.637 1.00 96.88 218 VAL A O 1
ATOM 1675 N N . ALA A 1 219 ? -7.040 6.793 5.322 1.00 95.25 219 ALA A N 1
ATOM 1676 C CA . ALA A 1 219 ? -7.499 6.420 6.658 1.00 95.25 219 ALA A CA 1
ATOM 1677 C C . ALA A 1 219 ? -7.979 7.637 7.472 1.00 95.25 219 ALA A C 1
ATOM 1679 O O . ALA A 1 219 ? -9.034 7.577 8.107 1.00 95.25 219 ALA A O 1
ATOM 1680 N N . LEU A 1 220 ? -7.259 8.759 7.411 1.00 96.44 220 LEU A N 1
ATOM 1681 C CA . LEU A 1 220 ? -7.618 10.008 8.080 1.00 96.44 220 LEU A CA 1
ATOM 1682 C C . LEU A 1 220 ? -8.902 10.613 7.505 1.00 96.44 220 LEU A C 1
ATOM 1684 O O . LEU A 1 220 ? -9.752 11.075 8.269 1.00 96.44 220 LEU A O 1
ATOM 1688 N N . ALA A 1 221 ? -9.083 10.566 6.182 1.00 94.44 221 ALA A N 1
ATOM 1689 C CA . ALA A 1 221 ? -10.317 11.002 5.533 1.00 94.44 221 ALA A CA 1
ATOM 1690 C C . ALA A 1 221 ? -11.520 10.169 6.004 1.00 94.44 221 ALA A C 1
ATOM 1692 O O . ALA A 1 221 ? -12.547 10.726 6.403 1.00 94.44 221 ALA A O 1
ATOM 1693 N N . SER A 1 222 ? -11.373 8.840 6.043 1.00 92.38 222 SER A N 1
ATOM 1694 C CA . SER A 1 222 ? -12.389 7.933 6.591 1.00 92.38 222 SER A CA 1
ATOM 1695 C C . SER A 1 222 ? -12.695 8.250 8.060 1.00 92.38 222 SER A C 1
ATOM 1697 O O . SER A 1 222 ? -13.856 8.452 8.428 1.00 92.38 222 SER A O 1
ATOM 1699 N N . TYR A 1 223 ? -11.660 8.412 8.889 1.00 92.06 223 TYR A N 1
ATOM 1700 C CA . TYR A 1 223 ? -11.795 8.774 10.300 1.00 92.06 223 TYR A CA 1
ATOM 1701 C C . TYR A 1 223 ? -12.532 10.113 10.489 1.00 92.06 223 TYR A C 1
ATOM 1703 O O . TYR A 1 223 ? -13.478 10.205 11.277 1.00 92.06 223 TYR A O 1
ATOM 1711 N N . GLY A 1 224 ? -12.155 11.153 9.741 1.00 91.25 224 GLY A N 1
ATOM 1712 C CA . GLY A 1 224 ? -12.778 12.476 9.807 1.00 91.25 224 GLY A CA 1
ATOM 1713 C C . GLY A 1 224 ? -14.252 12.478 9.397 1.00 91.25 224 GLY A C 1
ATOM 1714 O O . GLY A 1 224 ? -15.055 13.213 9.981 1.00 91.25 224 GLY A O 1
ATOM 1715 N N . LEU A 1 225 ? -14.632 11.634 8.436 1.00 89.00 225 LEU A N 1
ATOM 1716 C CA . LEU A 1 225 ? -16.021 11.484 7.999 1.00 89.00 225 LEU A CA 1
ATOM 1717 C C . LEU A 1 225 ? -16.874 10.702 9.001 1.00 89.00 225 LEU A C 1
ATOM 1719 O O . LEU A 1 225 ? -18.025 11.076 9.222 1.00 89.00 225 LEU A O 1
ATOM 1723 N N . VAL A 1 226 ? -16.318 9.659 9.623 1.00 86.12 226 VAL A N 1
ATOM 1724 C CA . VAL A 1 226 ? -17.028 8.831 10.613 1.00 86.12 226 VAL A CA 1
ATOM 1725 C C . VAL A 1 226 ? -17.202 9.568 11.936 1.00 86.12 226 VAL A C 1
ATOM 1727 O O . VAL A 1 226 ? -18.300 9.609 12.486 1.00 86.12 226 VAL A O 1
ATOM 1730 N N . PHE A 1 227 ? -16.131 10.160 12.463 1.00 85.31 227 PHE A N 1
ATOM 1731 C CA . PHE A 1 227 ? -16.158 10.765 13.793 1.00 85.31 227 PHE A CA 1
ATOM 1732 C C . PHE A 1 227 ? -16.536 12.251 13.768 1.00 85.31 227 PHE A C 1
ATOM 1734 O O . PHE A 1 227 ? -16.920 12.798 14.804 1.00 85.31 227 PHE A O 1
ATOM 1741 N N . GLY A 1 228 ? -16.456 12.910 12.611 1.00 84.12 228 GLY A N 1
ATOM 1742 C CA . GLY A 1 228 ? -16.744 14.331 12.435 1.00 84.12 228 GLY A CA 1
ATOM 1743 C C . GLY A 1 228 ? -15.492 15.202 12.559 1.00 84.12 228 GLY A C 1
ATOM 1744 O O . GLY A 1 228 ? -14.942 15.382 13.649 1.00 84.12 228 GLY A O 1
ATOM 1745 N N . TRP A 1 229 ? -15.086 15.785 11.431 1.00 83.06 229 TRP A N 1
ATOM 1746 C CA . TRP A 1 229 ? -13.904 16.643 11.294 1.00 83.06 229 TRP A CA 1
ATOM 1747 C C . TRP A 1 229 ? -14.097 18.052 11.877 1.00 83.06 229 TRP A C 1
ATOM 1749 O O . TRP A 1 229 ? -13.166 18.601 12.452 1.00 83.06 229 TRP A O 1
ATOM 1759 N N . ARG A 1 230 ? -15.315 18.616 11.836 1.00 80.50 230 ARG A N 1
ATOM 1760 C CA . ARG A 1 230 ? -15.597 19.974 12.358 1.00 80.50 230 ARG A CA 1
ATOM 1761 C C . ARG A 1 230 ? -15.302 20.143 13.852 1.00 80.50 230 ARG A C 1
ATOM 1763 O O . ARG A 1 230 ? -14.916 21.219 14.278 1.00 80.50 230 ARG A O 1
ATOM 1770 N N . LYS A 1 231 ? -15.474 19.082 14.648 1.00 82.62 231 LYS A N 1
ATOM 1771 C CA . LYS A 1 231 ? -15.186 19.092 16.096 1.00 82.62 231 LYS A CA 1
ATOM 1772 C C . LYS A 1 231 ? -13.717 18.786 16.418 1.00 82.62 231 LYS A C 1
ATOM 1774 O O . LYS A 1 231 ? -13.338 18.786 17.582 1.00 82.62 231 LYS A O 1
ATOM 1779 N N . ARG A 1 232 ? -12.901 18.460 15.411 1.00 88.44 232 ARG A N 1
ATOM 1780 C CA . ARG A 1 232 ? -11.520 17.984 15.563 1.00 88.44 232 ARG A CA 1
ATOM 1781 C C . ARG A 1 232 ? -10.618 18.716 14.581 1.00 88.44 232 ARG A C 1
ATOM 1783 O O . ARG A 1 232 ? -10.243 18.161 13.554 1.00 88.44 232 ARG A O 1
ATOM 1790 N N . TRP A 1 233 ? -10.268 19.955 14.918 1.00 91.38 233 TRP A N 1
ATOM 1791 C CA . TRP A 1 233 ? -9.434 20.835 14.090 1.00 91.38 233 TRP A CA 1
ATOM 1792 C C . TRP A 1 233 ? -8.083 20.211 13.696 1.00 91.38 233 TRP A C 1
ATOM 1794 O O . TRP A 1 233 ? -7.550 20.528 12.639 1.00 91.38 233 TRP A O 1
ATOM 1804 N N . TRP A 1 234 ? -7.559 19.266 14.484 1.00 94.19 234 TRP A N 1
ATOM 1805 C CA . TRP A 1 234 ? -6.329 18.543 14.159 1.00 94.19 234 TRP A CA 1
ATOM 1806 C C . TRP A 1 234 ? -6.455 17.651 12.913 1.00 94.19 234 TRP A C 1
ATOM 1808 O O . TRP A 1 234 ? -5.455 17.406 12.250 1.00 94.19 234 TRP A O 1
ATOM 1818 N N . VAL A 1 235 ? -7.661 17.178 12.562 1.00 94.62 235 VAL A N 1
ATOM 1819 C CA . VAL A 1 235 ? -7.886 16.317 11.384 1.00 94.62 235 VAL A CA 1
ATOM 1820 C C . VAL A 1 235 ? -7.557 17.054 10.080 1.00 94.62 235 VAL A C 1
ATOM 1822 O O . VAL A 1 235 ? -6.738 16.538 9.324 1.00 94.62 235 VAL A O 1
ATOM 1825 N N . PRO A 1 236 ? -8.137 18.236 9.777 1.00 94.38 236 PRO A N 1
ATOM 1826 C CA . PRO A 1 236 ? -7.771 18.973 8.570 1.00 94.38 236 PRO A CA 1
ATOM 1827 C C . PRO A 1 236 ? -6.325 19.481 8.596 1.00 94.38 236 PRO A C 1
ATOM 1829 O O . PRO A 1 236 ? -5.688 19.482 7.549 1.00 94.38 236 PRO A O 1
ATOM 1832 N N . VAL A 1 237 ? -5.779 19.849 9.763 1.00 96.00 237 VAL A N 1
ATOM 1833 C CA . VAL A 1 237 ? -4.367 20.265 9.884 1.00 96.00 237 VAL A CA 1
ATOM 1834 C C . VAL A 1 237 ? -3.424 19.116 9.529 1.00 96.00 237 VAL A C 1
ATOM 1836 O O . VAL A 1 237 ? -2.535 19.280 8.697 1.00 96.00 237 VAL A O 1
ATOM 1839 N N . LEU A 1 238 ? -3.654 17.930 10.096 1.00 97.19 238 LEU A N 1
ATOM 1840 C CA . LEU A 1 238 ? -2.892 16.738 9.746 1.00 97.19 238 LEU A CA 1
ATOM 1841 C C . LEU A 1 238 ? -3.108 16.362 8.277 1.00 97.19 238 LEU A C 1
ATOM 1843 O O . LEU A 1 238 ? -2.150 16.048 7.585 1.00 97.19 238 LEU A O 1
ATOM 1847 N N . GLY A 1 239 ? -4.341 16.447 7.774 1.00 96.38 239 GLY A N 1
ATOM 1848 C CA . GLY A 1 239 ? -4.640 16.211 6.363 1.00 96.38 239 GLY A CA 1
ATOM 1849 C C . GLY A 1 239 ? -3.828 17.119 5.440 1.00 96.38 239 GLY A C 1
ATOM 1850 O O . GLY A 1 239 ? -3.254 16.632 4.471 1.00 96.38 239 GLY A O 1
ATOM 1851 N N . LEU A 1 240 ? -3.711 18.407 5.770 1.00 95.56 240 LEU A N 1
ATOM 1852 C CA . LEU A 1 240 ? -2.893 19.357 5.017 1.00 95.56 240 LEU A CA 1
ATOM 1853 C C . LEU A 1 240 ? -1.402 19.002 5.076 1.00 95.56 240 LEU A C 1
ATOM 1855 O O . LEU A 1 240 ? -0.742 19.026 4.041 1.00 95.56 240 LEU A O 1
ATOM 1859 N N . LEU A 1 241 ? -0.890 18.621 6.250 1.00 96.44 241 LEU A N 1
ATOM 1860 C CA . LEU A 1 241 ? 0.495 18.176 6.420 1.00 96.44 241 LEU A CA 1
ATOM 1861 C C . LEU A 1 241 ? 0.805 16.936 5.564 1.00 96.44 241 LEU A C 1
ATOM 1863 O O . LEU A 1 241 ? 1.781 16.941 4.813 1.00 96.44 241 LEU A O 1
ATOM 1867 N N . LEU A 1 242 ? -0.042 15.902 5.640 1.00 96.75 242 LEU A N 1
ATOM 1868 C CA . LEU A 1 242 ? 0.108 14.664 4.867 1.00 96.75 242 LEU A CA 1
ATOM 1869 C C . LEU A 1 242 ? -0.005 14.936 3.359 1.00 96.75 242 LEU A C 1
ATOM 1871 O O . LEU A 1 242 ? 0.803 14.434 2.581 1.00 96.75 242 LEU A O 1
ATOM 1875 N N . CYS A 1 243 ? -0.978 15.751 2.934 1.00 94.88 243 CYS A N 1
ATOM 1876 C CA . CYS A 1 243 ? -1.125 16.165 1.537 1.00 94.88 243 CYS A CA 1
ATOM 1877 C C . CYS A 1 243 ? 0.104 16.938 1.046 1.00 94.88 243 CYS A C 1
ATOM 1879 O O . CYS A 1 243 ? 0.612 16.645 -0.033 1.00 94.88 243 CYS A O 1
ATOM 1881 N N . GLY A 1 244 ? 0.600 17.894 1.835 1.00 92.38 244 GLY A N 1
ATOM 1882 C CA . GLY A 1 244 ? 1.782 18.686 1.508 1.00 92.38 244 GLY A CA 1
ATOM 1883 C C . GLY A 1 244 ? 3.015 17.808 1.329 1.00 92.38 244 GLY A C 1
ATOM 1884 O O . GLY A 1 244 ? 3.656 17.852 0.279 1.00 92.38 244 GLY A O 1
ATOM 1885 N N . SER A 1 245 ? 3.298 16.930 2.296 1.00 92.94 245 SER A N 1
ATOM 1886 C CA . SER A 1 245 ? 4.428 16.003 2.198 1.00 92.94 245 SER A CA 1
ATOM 1887 C C . SER A 1 245 ? 4.257 15.001 1.051 1.00 92.94 245 SER A C 1
ATOM 1889 O O . SER A 1 245 ? 5.212 14.649 0.362 1.00 92.94 245 SER A O 1
ATOM 1891 N N . LEU A 1 246 ? 3.031 14.559 0.773 1.00 92.56 246 LEU A N 1
ATOM 1892 C CA . LEU A 1 246 ? 2.764 13.683 -0.360 1.00 92.56 246 LEU A CA 1
ATOM 1893 C C . LEU A 1 246 ? 3.015 14.403 -1.697 1.00 92.56 246 LEU A C 1
ATOM 1895 O O . LEU A 1 246 ? 3.673 13.837 -2.572 1.00 92.56 246 LEU A O 1
ATOM 1899 N N . CYS A 1 247 ? 2.573 15.651 -1.855 1.00 89.44 247 CYS A N 1
ATOM 1900 C CA . CYS A 1 247 ? 2.841 16.476 -3.038 1.00 89.44 247 CYS A CA 1
ATOM 1901 C C . CYS A 1 247 ? 4.339 16.763 -3.221 1.00 89.44 247 CYS A C 1
ATOM 1903 O O . CYS A 1 247 ? 4.852 16.663 -4.330 1.00 89.44 247 CYS A O 1
ATOM 1905 N N . LEU A 1 248 ? 5.079 17.026 -2.147 1.00 88.50 248 LEU A N 1
ATOM 1906 C CA . LEU A 1 248 ? 6.528 17.255 -2.231 1.00 88.50 248 LEU A CA 1
ATOM 1907 C C . LEU A 1 248 ? 7.323 15.983 -2.578 1.00 88.50 248 LEU A C 1
ATOM 1909 O O . LEU A 1 248 ? 8.449 16.060 -3.057 1.00 88.50 248 LEU A O 1
ATOM 1913 N N . SER A 1 249 ? 6.730 14.797 -2.415 1.00 88.56 249 SER A N 1
ATOM 1914 C CA . SER A 1 249 ? 7.372 13.530 -2.794 1.00 88.56 249 SER A CA 1
ATOM 1915 C C . SER A 1 249 ? 7.403 13.252 -4.306 1.00 88.56 249 SER A C 1
ATOM 1917 O O . SER A 1 249 ? 7.940 12.220 -4.713 1.00 88.56 249 SER A O 1
ATOM 1919 N N . PHE A 1 250 ? 6.791 14.099 -5.151 1.00 86.69 250 PHE A N 1
ATOM 1920 C CA . PHE A 1 250 ? 6.755 13.981 -6.626 1.00 86.69 250 PHE A CA 1
ATOM 1921 C C . PHE A 1 250 ? 6.392 12.585 -7.177 1.00 86.69 250 PHE A C 1
ATOM 1923 O O . PHE A 1 250 ? 6.799 12.185 -8.279 1.00 86.69 250 PHE A O 1
ATOM 1930 N N . THR A 1 251 ? 5.604 11.827 -6.412 1.00 88.75 251 THR A N 1
ATOM 1931 C CA . THR A 1 251 ? 5.282 10.423 -6.677 1.00 88.75 251 THR A CA 1
ATOM 1932 C C . THR A 1 251 ? 3.842 10.294 -7.171 1.00 88.75 251 THR A C 1
ATOM 1934 O O . THR A 1 251 ? 2.895 10.114 -6.411 1.00 88.75 251 THR A O 1
ATOM 1937 N N . ARG A 1 252 ? 3.694 10.398 -8.500 1.00 88.56 252 ARG A N 1
ATOM 1938 C CA . ARG A 1 252 ? 2.405 10.485 -9.216 1.00 88.56 252 ARG A CA 1
ATOM 1939 C C . ARG A 1 252 ? 1.399 9.392 -8.843 1.00 88.56 252 ARG A C 1
ATOM 1941 O O . ARG A 1 252 ? 0.226 9.686 -8.655 1.00 88.56 252 ARG A O 1
ATOM 1948 N N . ASN A 1 253 ? 1.840 8.137 -8.740 1.00 89.62 253 ASN A N 1
ATOM 1949 C CA . ASN A 1 253 ? 0.951 7.015 -8.412 1.00 89.62 253 ASN A CA 1
ATOM 1950 C C . ASN A 1 253 ? 0.355 7.143 -7.002 1.00 89.62 253 ASN A C 1
ATOM 1952 O O . ASN A 1 253 ? -0.809 6.808 -6.814 1.00 89.62 253 ASN A O 1
ATOM 1956 N N . ALA A 1 254 ? 1.106 7.677 -6.039 1.00 93.69 254 ALA A N 1
ATOM 1957 C CA . ALA A 1 254 ? 0.612 7.903 -4.690 1.00 93.69 254 ALA A CA 1
ATOM 1958 C C . ALA A 1 254 ? -0.390 9.069 -4.633 1.00 93.69 254 ALA A C 1
ATOM 1960 O O . ALA A 1 254 ? -1.369 8.992 -3.896 1.00 93.69 254 ALA A O 1
ATOM 1961 N N . TRP A 1 255 ? -0.215 10.112 -5.457 1.00 94.38 255 TRP A N 1
ATOM 1962 C CA . TRP A 1 255 ? -1.214 11.186 -5.598 1.00 94.38 255 TRP A CA 1
ATOM 1963 C C . TRP A 1 255 ? -2.531 10.646 -6.148 1.00 94.38 255 TRP A C 1
ATOM 1965 O O . TRP A 1 255 ? -3.590 10.872 -5.567 1.00 94.38 255 TRP A O 1
ATOM 1975 N N . LEU A 1 256 ? -2.455 9.884 -7.244 1.00 94.31 256 LEU A N 1
ATOM 1976 C CA . LEU A 1 256 ? -3.624 9.261 -7.863 1.00 94.31 256 LEU A CA 1
ATOM 1977 C C . LEU A 1 256 ? -4.306 8.273 -6.912 1.00 94.31 256 LEU A C 1
ATOM 1979 O O . LEU A 1 256 ? -5.529 8.273 -6.810 1.00 94.31 256 LEU A O 1
ATOM 1983 N N . GLY A 1 257 ? -3.531 7.476 -6.175 1.00 96.00 257 GLY A N 1
ATOM 1984 C CA . GLY A 1 257 ? -4.065 6.549 -5.181 1.00 96.00 257 GLY A CA 1
ATOM 1985 C C . GLY A 1 257 ? -4.729 7.254 -3.995 1.00 96.00 257 GLY A C 1
ATOM 1986 O O . GLY A 1 257 ? -5.780 6.807 -3.542 1.00 96.00 257 GLY A O 1
ATOM 1987 N N . ALA A 1 258 ? -4.193 8.392 -3.539 1.00 96.69 258 ALA A N 1
ATOM 1988 C CA . ALA A 1 258 ? -4.825 9.205 -2.499 1.00 96.69 258 ALA A CA 1
ATOM 1989 C C . ALA A 1 258 ? -6.160 9.783 -2.985 1.00 96.69 258 ALA A C 1
ATOM 1991 O O . ALA A 1 258 ? -7.171 9.666 -2.292 1.00 96.69 258 ALA A O 1
ATOM 1992 N N . VAL A 1 259 ? -6.179 10.348 -4.197 1.00 96.94 259 VAL A N 1
ATOM 1993 C CA . VAL A 1 259 ? -7.398 10.876 -4.825 1.00 96.94 259 VAL A CA 1
ATOM 1994 C C . VAL A 1 259 ? -8.450 9.782 -4.984 1.00 96.94 259 VAL A C 1
ATOM 1996 O O . VAL A 1 259 ? -9.586 9.968 -4.550 1.00 96.94 259 VAL A O 1
ATOM 1999 N N . ALA A 1 260 ? -8.075 8.632 -5.547 1.00 97.44 260 ALA A N 1
ATOM 2000 C CA . ALA A 1 260 ? -8.979 7.502 -5.736 1.00 97.44 260 ALA A CA 1
ATOM 2001 C C . ALA A 1 260 ? -9.501 6.961 -4.396 1.00 97.44 260 ALA A C 1
ATOM 2003 O O . ALA A 1 260 ? -10.701 6.742 -4.247 1.00 97.44 260 ALA A O 1
ATOM 2004 N N . GLY A 1 261 ? -8.631 6.802 -3.395 1.00 95.88 261 GLY A N 1
ATOM 2005 C CA . GLY A 1 261 ? -9.020 6.325 -2.069 1.00 95.88 261 GLY A CA 1
ATOM 2006 C C . GLY A 1 261 ? -9.989 7.274 -1.362 1.00 95.88 261 GLY A C 1
ATOM 2007 O O . GLY A 1 261 ? -11.027 6.835 -0.868 1.00 95.88 261 GLY A O 1
ATOM 2008 N N . VAL A 1 262 ? -9.709 8.582 -1.365 1.00 95.94 262 VAL A N 1
ATOM 2009 C CA . VAL A 1 262 ? -10.621 9.591 -0.800 1.00 95.94 262 VAL A CA 1
ATOM 2010 C C . VAL A 1 262 ? -11.940 9.629 -1.574 1.00 95.94 262 VAL A C 1
ATOM 2012 O O . VAL A 1 262 ? -13.000 9.665 -0.948 1.00 95.94 262 VAL A O 1
ATOM 2015 N N . ALA A 1 263 ? -11.907 9.549 -2.907 1.00 96.62 263 ALA A N 1
ATOM 2016 C CA . ALA A 1 263 ? -13.112 9.486 -3.732 1.00 96.62 263 ALA A CA 1
ATOM 2017 C C . ALA A 1 263 ? -13.973 8.261 -3.394 1.00 96.62 263 ALA A C 1
ATOM 2019 O O . ALA A 1 263 ? -15.181 8.403 -3.232 1.00 96.62 263 ALA A O 1
ATOM 2020 N N . VAL A 1 264 ? -13.374 7.082 -3.205 1.00 94.00 264 VAL A N 1
ATOM 2021 C CA . VAL A 1 264 ? -14.093 5.870 -2.780 1.00 94.00 264 VAL A CA 1
ATOM 2022 C C . VAL A 1 264 ? -14.743 6.070 -1.409 1.00 94.00 264 VAL A C 1
ATOM 2024 O O . VAL A 1 264 ? -15.927 5.780 -1.235 1.00 94.00 264 VAL A O 1
ATOM 2027 N N . VAL A 1 265 ? -14.014 6.624 -0.435 1.00 91.88 265 VAL A N 1
ATOM 2028 C CA . VAL A 1 265 ? -14.576 6.912 0.896 1.00 91.88 265 VAL A CA 1
ATOM 2029 C C . VAL A 1 265 ? -15.749 7.902 0.797 1.00 91.88 265 VAL A C 1
ATOM 2031 O O . VAL A 1 265 ? -16.786 7.698 1.436 1.00 91.88 265 VAL A O 1
ATOM 2034 N N . LEU A 1 266 ? -15.619 8.955 -0.016 1.00 92.62 266 LEU A N 1
ATOM 2035 C CA . LEU A 1 266 ? -16.683 9.934 -0.248 1.00 92.62 266 LEU A CA 1
ATOM 2036 C C . LEU A 1 266 ? -17.882 9.316 -0.964 1.00 92.62 266 LEU A C 1
ATOM 2038 O O . LEU A 1 266 ? -19.008 9.557 -0.539 1.00 92.62 266 LEU A O 1
ATOM 2042 N N . LEU A 1 267 ? -17.663 8.485 -1.981 1.00 93.25 267 LEU A N 1
ATOM 2043 C CA . LEU A 1 267 ? -18.718 7.792 -2.718 1.00 93.25 267 LEU A CA 1
ATOM 2044 C C . LEU A 1 267 ? -19.616 6.986 -1.773 1.00 93.25 267 LEU A C 1
ATOM 2046 O O . LEU A 1 267 ? -20.838 7.084 -1.861 1.00 93.25 267 LEU A O 1
ATOM 2050 N N . PHE A 1 268 ? -19.024 6.261 -0.820 1.00 87.12 268 PHE A N 1
ATOM 2051 C CA . PHE A 1 268 ? -19.782 5.437 0.125 1.00 87.12 268 PHE A CA 1
ATOM 2052 C C . PHE A 1 268 ? -20.397 6.210 1.298 1.00 87.12 268 PHE A C 1
ATOM 2054 O O . PHE A 1 268 ? -21.394 5.762 1.859 1.00 87.12 268 PHE A O 1
ATOM 2061 N N . ARG A 1 269 ? -19.816 7.340 1.722 1.00 85.81 269 ARG A N 1
ATOM 2062 C CA . ARG A 1 269 ? -20.265 8.051 2.941 1.00 85.81 269 ARG A CA 1
ATOM 2063 C C . ARG A 1 269 ? -21.013 9.351 2.678 1.00 85.81 269 ARG A C 1
ATOM 2065 O O . ARG A 1 269 ? -21.881 9.733 3.461 1.00 85.81 269 ARG A O 1
ATOM 2072 N N . ARG A 1 270 ? -20.624 10.083 1.638 1.00 89.50 270 ARG A N 1
ATOM 2073 C CA . ARG A 1 270 ? -21.090 11.436 1.303 1.00 89.50 270 ARG A CA 1
ATOM 2074 C C . ARG A 1 270 ? -20.993 11.645 -0.223 1.00 89.50 270 ARG A C 1
ATOM 2076 O O . ARG A 1 270 ? -20.247 12.527 -0.643 1.00 89.50 270 ARG A O 1
ATOM 2083 N N . PRO A 1 271 ? -21.735 10.907 -1.072 1.00 91.62 271 PRO A N 1
ATOM 2084 C CA . PRO A 1 271 ? -21.565 10.977 -2.530 1.00 91.62 271 PRO A CA 1
ATOM 2085 C C . PRO A 1 271 ? -21.771 12.392 -3.090 1.00 91.62 271 PRO A C 1
ATOM 2087 O O . PRO A 1 271 ? -21.060 12.807 -3.996 1.00 91.62 271 PRO A O 1
ATOM 2090 N N . ARG A 1 272 ? -22.655 13.200 -2.483 1.00 92.81 272 ARG A N 1
ATOM 2091 C CA . ARG A 1 272 ? -22.843 14.620 -2.849 1.00 92.81 272 ARG A CA 1
ATOM 2092 C C . ARG A 1 272 ? -21.578 15.473 -2.671 1.00 92.81 272 ARG A C 1
ATOM 2094 O O . ARG A 1 272 ? -21.419 16.476 -3.355 1.00 92.81 272 ARG A O 1
ATOM 2101 N N . ALA A 1 273 ? -20.669 15.085 -1.775 1.00 92.62 273 ALA A N 1
ATOM 2102 C CA . ALA A 1 273 ? -19.398 15.777 -1.576 1.00 92.62 273 ALA A CA 1
ATOM 2103 C C . ALA A 1 273 ? -18.370 15.476 -2.682 1.00 92.62 273 ALA A C 1
ATOM 2105 O O . ALA A 1 273 ? -17.358 16.169 -2.746 1.00 92.62 273 ALA A O 1
ATOM 2106 N N . LEU A 1 274 ? -18.623 14.506 -3.574 1.00 94.62 274 LEU A N 1
ATOM 2107 C CA . LEU A 1 274 ? -17.747 14.230 -4.717 1.00 94.62 274 LEU A CA 1
ATOM 2108 C C . LEU A 1 274 ? -17.657 15.412 -5.679 1.00 94.62 274 LEU A C 1
ATOM 2110 O O . LEU A 1 274 ? -16.569 15.693 -6.163 1.00 94.62 274 LEU A O 1
ATOM 2114 N N . ALA A 1 275 ? -18.757 16.133 -5.915 1.00 94.94 275 ALA A N 1
ATOM 2115 C CA . ALA A 1 275 ? -18.740 17.321 -6.769 1.00 94.94 275 ALA A CA 1
ATOM 2116 C C . ALA A 1 275 ? -17.818 18.409 -6.190 1.00 94.94 275 ALA A C 1
ATOM 2118 O O . ALA A 1 275 ? -16.968 18.949 -6.892 1.00 94.94 275 ALA A O 1
ATOM 2119 N N . GLY A 1 276 ? -17.921 18.663 -4.880 1.00 94.81 276 GLY A N 1
ATOM 2120 C CA . GLY A 1 276 ? -17.027 19.590 -4.180 1.00 94.81 276 GLY A CA 1
ATOM 2121 C C . GLY A 1 276 ? -15.571 19.114 -4.167 1.00 94.81 276 GLY A C 1
ATOM 2122 O O . GLY A 1 276 ? -14.659 19.916 -4.338 1.00 94.81 276 GLY A O 1
ATOM 2123 N N . PHE A 1 277 ? -15.341 17.807 -4.020 1.00 95.12 277 PHE A N 1
ATOM 2124 C CA . PHE A 1 277 ? -14.003 17.223 -4.098 1.00 95.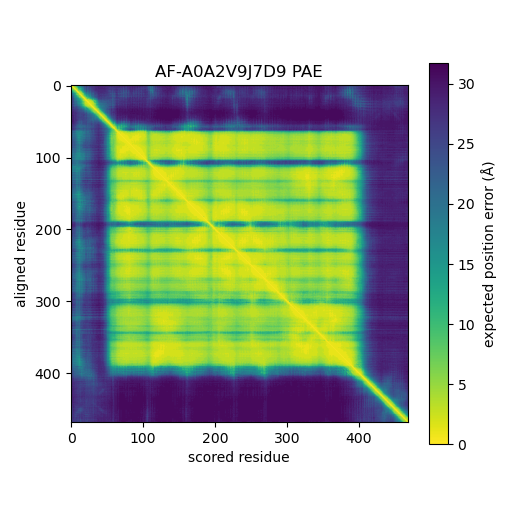12 277 PHE A CA 1
ATOM 2125 C C . PHE A 1 277 ? -13.398 17.345 -5.504 1.00 95.12 277 PHE A C 1
ATOM 2127 O O . PHE A 1 277 ? -12.243 17.734 -5.633 1.00 95.12 277 PHE A O 1
ATOM 2134 N N . ALA A 1 278 ? -14.175 17.096 -6.560 1.00 95.19 278 ALA A N 1
ATOM 2135 C CA . ALA A 1 278 ? -13.743 17.285 -7.942 1.00 95.19 278 ALA A CA 1
ATOM 2136 C C . ALA A 1 278 ? -13.408 18.757 -8.235 1.00 95.19 278 ALA A C 1
ATOM 2138 O O . ALA A 1 278 ? -12.359 19.040 -8.814 1.00 95.19 278 ALA A O 1
ATOM 2139 N N . ALA A 1 279 ? -14.240 19.695 -7.767 1.00 95.50 279 ALA A N 1
ATOM 2140 C CA . ALA A 1 279 ? -13.964 21.127 -7.870 1.00 95.50 279 ALA A CA 1
ATOM 2141 C C . ALA A 1 279 ? -12.675 21.521 -7.126 1.00 95.50 279 ALA A C 1
ATOM 2143 O O . ALA A 1 279 ? -11.864 22.277 -7.659 1.00 95.50 279 ALA A O 1
ATOM 2144 N N . LEU A 1 280 ? -12.439 20.961 -5.932 1.00 93.94 280 LEU A N 1
ATOM 2145 C CA . LEU A 1 280 ? -11.205 21.173 -5.172 1.00 93.94 280 LEU A CA 1
ATOM 2146 C C . LEU A 1 280 ? -9.971 20.657 -5.925 1.00 93.94 280 LEU A C 1
ATOM 2148 O O . LEU A 1 280 ? -8.955 21.345 -5.964 1.00 93.94 280 LEU A O 1
ATOM 2152 N N . LEU A 1 281 ? -10.047 19.471 -6.534 1.00 93.56 281 LEU A N 1
ATOM 2153 C CA . LEU A 1 281 ? -8.946 18.918 -7.330 1.00 93.56 281 LEU A CA 1
ATOM 2154 C C . LEU A 1 281 ? -8.663 19.757 -8.575 1.00 93.56 281 LEU A C 1
ATOM 2156 O O . LEU A 1 281 ? -7.498 19.980 -8.902 1.00 93.56 281 LEU A O 1
ATOM 2160 N N . LEU A 1 282 ? -9.708 20.250 -9.242 1.00 93.06 282 LEU A N 1
ATOM 2161 C CA . LEU A 1 282 ? -9.559 21.152 -10.379 1.00 93.06 282 LEU A CA 1
ATOM 2162 C C . LEU A 1 282 ? -8.887 22.462 -9.953 1.00 93.06 282 LEU A C 1
ATOM 2164 O O . LEU A 1 282 ? -7.911 22.873 -10.575 1.00 93.06 282 LEU A O 1
ATOM 2168 N N . ALA A 1 283 ? -9.345 23.075 -8.860 1.00 93.06 283 ALA A N 1
ATOM 2169 C CA . ALA A 1 283 ? -8.719 24.273 -8.307 1.00 93.06 283 ALA A CA 1
ATOM 2170 C C . ALA A 1 283 ? -7.248 24.020 -7.937 1.00 93.06 283 ALA A C 1
ATOM 2172 O O . ALA A 1 283 ? -6.376 24.801 -8.313 1.00 93.06 283 ALA A O 1
ATOM 2173 N N . ALA A 1 284 ? -6.951 22.898 -7.275 1.00 90.12 284 ALA A N 1
ATOM 2174 C CA . ALA A 1 284 ? -5.587 22.509 -6.930 1.00 90.12 284 ALA A CA 1
ATOM 2175 C C . ALA A 1 284 ? -4.706 22.315 -8.174 1.00 90.12 284 ALA A C 1
ATOM 2177 O O . ALA A 1 284 ? -3.550 22.724 -8.167 1.00 90.12 284 ALA A O 1
ATOM 2178 N N . LEU A 1 285 ? -5.240 21.740 -9.256 1.00 88.69 285 LEU A N 1
ATOM 2179 C CA . LEU A 1 285 ? -4.523 21.579 -10.521 1.00 88.69 285 LEU A CA 1
ATOM 2180 C C . LEU A 1 285 ? -4.236 22.931 -11.193 1.00 88.69 285 LEU A C 1
ATOM 2182 O O . LEU A 1 285 ? -3.114 23.157 -11.650 1.00 88.69 285 LEU A O 1
ATOM 2186 N N . LEU A 1 286 ? -5.216 23.837 -11.222 1.00 90.50 286 LEU A N 1
ATOM 2187 C CA . LEU A 1 286 ? -5.069 25.172 -11.811 1.00 90.50 286 LEU A CA 1
ATOM 2188 C C . LEU A 1 286 ? -4.058 26.030 -11.035 1.00 90.50 286 LEU A C 1
ATOM 2190 O O . LEU A 1 286 ? -3.198 26.668 -11.642 1.00 90.50 286 LEU A O 1
ATOM 2194 N N . LEU A 1 287 ? -4.107 25.971 -9.702 1.00 90.44 287 LEU A N 1
ATOM 2195 C CA . LEU A 1 287 ? -3.209 26.691 -8.794 1.00 90.44 287 LEU A CA 1
ATOM 2196 C C . LEU A 1 287 ? -1.851 25.995 -8.600 1.00 90.44 287 LEU A C 1
ATOM 2198 O O . LEU A 1 287 ? -0.963 26.552 -7.957 1.00 90.44 287 LEU A O 1
ATOM 2202 N N . SER A 1 288 ? -1.673 24.777 -9.124 1.00 86.69 288 SER A N 1
ATOM 2203 C CA . SER A 1 288 ? -0.453 24.005 -8.884 1.00 86.69 288 SER A CA 1
ATOM 2204 C C . SER A 1 288 ? 0.793 24.673 -9.490 1.00 86.69 288 SER A C 1
ATOM 2206 O O . SER A 1 288 ? 0.725 25.243 -10.584 1.00 86.69 288 SER A O 1
ATOM 2208 N N . PRO A 1 289 ? 1.960 24.576 -8.826 1.00 85.25 289 PRO A N 1
ATOM 2209 C CA . PRO A 1 289 ? 3.217 25.086 -9.359 1.00 85.25 289 PRO A CA 1
ATOM 2210 C C . PRO A 1 289 ? 3.582 24.482 -10.728 1.00 85.25 289 PRO A C 1
ATOM 2212 O O . PRO A 1 289 ? 3.210 23.337 -11.022 1.00 85.25 289 PRO A O 1
ATOM 2215 N N . PRO A 1 290 ? 4.381 25.192 -11.552 1.00 84.19 290 PRO A N 1
ATOM 2216 C CA . PRO A 1 290 ? 4.855 24.685 -12.841 1.00 84.19 290 PRO A CA 1
ATOM 2217 C C . PRO A 1 290 ? 5.502 23.297 -12.765 1.00 84.19 290 PRO A C 1
ATOM 2219 O O . PRO A 1 290 ? 5.246 22.474 -13.638 1.00 84.19 290 PRO A O 1
ATOM 2222 N N . SER A 1 291 ? 6.247 22.998 -11.697 1.00 80.38 291 SER A N 1
ATOM 2223 C CA . SER A 1 291 ? 6.895 21.697 -11.476 1.00 80.38 291 SER A CA 1
ATOM 2224 C C . SER A 1 291 ? 5.899 20.533 -11.393 1.00 80.38 291 SER A C 1
ATOM 2226 O O . SER A 1 291 ? 6.115 19.482 -11.998 1.00 80.38 291 SER A O 1
ATOM 2228 N N . ILE A 1 292 ? 4.762 20.719 -10.713 1.00 80.25 292 ILE A N 1
ATOM 2229 C CA . ILE A 1 292 ? 3.692 19.712 -10.631 1.00 80.25 292 ILE A CA 1
ATOM 2230 C C . ILE A 1 292 ? 3.026 19.538 -11.999 1.00 80.25 292 ILE A C 1
ATOM 2232 O O . ILE A 1 292 ? 2.847 18.407 -12.460 1.00 80.25 292 ILE A O 1
ATOM 2236 N N . ARG A 1 293 ? 2.711 20.642 -12.689 1.00 84.19 293 ARG A N 1
ATOM 2237 C CA . ARG A 1 293 ? 2.095 20.597 -14.028 1.00 84.19 293 ARG A CA 1
ATOM 2238 C C . ARG A 1 293 ? 3.002 19.925 -15.054 1.00 84.19 293 ARG A C 1
ATOM 2240 O O . ARG A 1 293 ? 2.536 19.070 -15.805 1.00 84.19 293 ARG A O 1
ATOM 2247 N N . GLN A 1 294 ? 4.292 20.253 -15.056 1.00 83.31 294 GLN A N 1
ATOM 2248 C CA . GLN A 1 294 ? 5.293 19.611 -15.905 1.00 83.31 294 GLN A CA 1
ATOM 2249 C C . GLN A 1 294 ? 5.382 18.116 -15.596 1.00 83.31 294 GLN A C 1
ATOM 2251 O O . GLN A 1 294 ? 5.403 17.298 -16.512 1.00 83.31 294 GLN A O 1
ATOM 2256 N N . ARG A 1 295 ? 5.341 17.736 -14.313 1.00 81.81 295 ARG A N 1
ATOM 2257 C CA . ARG A 1 295 ? 5.380 16.328 -13.903 1.00 81.81 295 ARG A CA 1
ATOM 2258 C C . ARG A 1 295 ? 4.168 15.526 -14.383 1.00 81.81 295 ARG A C 1
ATOM 2260 O O . ARG A 1 295 ? 4.320 14.349 -14.731 1.00 81.81 295 ARG A O 1
ATOM 2267 N N . LEU A 1 296 ? 2.984 16.139 -14.394 1.00 82.38 296 LEU A N 1
ATOM 2268 C CA . LEU A 1 296 ? 1.766 15.541 -14.944 1.00 82.38 296 LEU A CA 1
ATOM 2269 C C . LEU A 1 296 ? 1.853 15.413 -16.471 1.00 82.38 296 LEU A C 1
ATOM 2271 O O . LEU A 1 296 ? 1.645 14.318 -16.990 1.00 82.38 296 LEU A O 1
ATOM 2275 N N . ARG A 1 297 ? 2.254 16.481 -17.175 1.00 82.38 297 ARG A N 1
ATOM 2276 C CA . ARG A 1 297 ? 2.408 16.494 -18.644 1.00 82.38 297 ARG A CA 1
ATOM 2277 C C . ARG A 1 297 ? 3.449 15.491 -19.142 1.00 82.38 297 ARG A C 1
ATOM 2279 O O . ARG A 1 297 ? 3.159 14.738 -20.061 1.00 82.38 297 ARG A O 1
ATOM 2286 N N . ALA A 1 298 ? 4.603 15.395 -18.480 1.00 78.38 298 ALA A N 1
ATOM 2287 C CA . ALA A 1 298 ? 5.666 14.453 -18.841 1.00 78.38 298 ALA A CA 1
ATOM 2288 C C . ALA A 1 298 ? 5.226 12.978 -18.771 1.00 78.38 298 ALA A C 1
ATOM 2290 O O . ALA A 1 298 ? 5.857 12.114 -19.356 1.00 78.38 298 ALA A O 1
ATOM 2291 N N . GLY A 1 299 ? 4.157 12.654 -18.030 1.00 72.44 299 GLY A N 1
ATOM 2292 C CA . GLY A 1 299 ? 3.607 11.292 -18.008 1.00 72.44 299 GLY A CA 1
ATOM 2293 C C . GLY A 1 299 ? 2.743 10.941 -19.213 1.00 72.44 299 GLY A C 1
ATOM 2294 O O . GLY A 1 299 ? 2.497 9.762 -19.436 1.00 72.44 299 GLY A O 1
ATOM 2295 N N . LEU A 1 300 ? 2.270 11.952 -19.941 1.00 77.25 300 LEU A N 1
ATOM 2296 C CA . LEU A 1 300 ? 1.463 11.808 -21.150 1.00 77.25 300 LEU A CA 1
ATOM 2297 C C . LEU A 1 300 ? 2.318 11.921 -22.416 1.00 77.25 300 LEU A C 1
ATOM 2299 O O . LEU A 1 300 ? 1.883 11.503 -23.484 1.00 77.25 300 LEU A O 1
ATOM 2303 N N . ASP A 1 301 ? 3.526 12.473 -22.296 1.00 81.25 301 ASP A N 1
ATOM 2304 C CA . ASP A 1 301 ? 4.463 12.551 -23.403 1.00 81.25 301 ASP A CA 1
ATOM 2305 C C . ASP A 1 301 ? 5.129 11.190 -23.639 1.00 81.25 301 ASP A C 1
ATOM 2307 O O . ASP A 1 301 ? 5.894 10.684 -22.813 1.00 81.25 301 ASP A O 1
ATOM 2311 N N . VAL A 1 302 ? 4.824 10.600 -24.793 1.00 76.00 302 VAL A N 1
ATOM 2312 C CA . VAL A 1 302 ? 5.379 9.319 -25.247 1.00 76.00 302 VAL A CA 1
ATOM 2313 C C . VAL A 1 302 ? 6.845 9.465 -25.666 1.00 76.00 302 VAL A C 1
ATOM 2315 O O . VAL A 1 302 ? 7.575 8.476 -25.683 1.00 76.00 302 VAL A O 1
ATOM 2318 N N . ARG A 1 303 ? 7.305 10.686 -25.965 1.00 80.06 303 ARG A N 1
ATOM 2319 C CA . ARG A 1 303 ? 8.702 10.972 -26.321 1.00 80.06 303 ARG A CA 1
ATOM 2320 C C . ARG A 1 303 ? 9.607 11.086 -25.096 1.00 80.06 303 ARG A C 1
ATOM 2322 O O . ARG A 1 303 ? 10.822 10.980 -25.240 1.00 80.06 303 ARG A O 1
ATOM 2329 N N . ASP A 1 304 ? 9.039 11.255 -23.903 1.00 82.50 304 ASP A N 1
ATOM 2330 C CA . ASP A 1 304 ? 9.809 11.321 -22.664 1.00 82.50 304 ASP A CA 1
ATOM 2331 C C . ASP A 1 304 ? 10.547 10.000 -22.401 1.00 82.50 304 ASP A C 1
ATOM 2333 O O . ASP A 1 304 ? 9.970 8.907 -22.469 1.00 82.50 304 ASP A O 1
ATOM 2337 N N . ALA A 1 305 ? 11.830 10.094 -22.044 1.00 81.56 305 ALA A N 1
ATOM 2338 C CA . ALA A 1 305 ? 12.678 8.928 -21.808 1.00 81.56 305 ALA A CA 1
ATOM 2339 C C . ALA A 1 305 ? 12.102 7.995 -20.727 1.00 81.56 305 ALA A C 1
ATOM 2341 O O . ALA A 1 305 ? 12.198 6.771 -20.851 1.00 81.56 305 ALA A O 1
ATOM 2342 N N . THR A 1 306 ? 11.441 8.546 -19.697 1.00 81.81 306 THR A N 1
ATOM 2343 C CA . THR A 1 306 ? 10.845 7.737 -18.624 1.00 81.81 306 THR A CA 1
ATOM 2344 C C . THR A 1 306 ? 9.578 7.013 -19.073 1.00 81.81 306 THR A C 1
ATOM 2346 O O . THR A 1 306 ? 9.318 5.899 -18.611 1.00 81.81 306 THR A O 1
ATOM 2349 N N . THR A 1 307 ? 8.801 7.608 -19.982 1.00 86.06 307 THR A N 1
ATOM 2350 C CA . THR A 1 307 ? 7.613 6.979 -20.571 1.00 86.06 307 THR A CA 1
ATOM 2351 C C . THR A 1 307 ? 8.010 5.867 -21.534 1.00 86.06 307 THR A C 1
ATOM 2353 O O . THR A 1 307 ? 7.505 4.752 -21.395 1.00 86.06 307 THR A O 1
ATOM 2356 N N . ARG A 1 308 ? 8.977 6.106 -22.431 1.00 89.44 308 ARG A N 1
ATOM 2357 C CA . ARG A 1 308 ? 9.490 5.056 -23.330 1.00 89.44 308 ARG A CA 1
ATOM 2358 C C . ARG A 1 308 ? 10.080 3.877 -22.560 1.00 89.44 308 ARG A C 1
ATOM 2360 O O . ARG A 1 308 ? 9.759 2.738 -22.874 1.00 89.44 308 ARG A O 1
ATOM 2367 N N . GLY A 1 309 ? 10.853 4.139 -21.501 1.00 89.44 309 GLY A N 1
ATOM 2368 C CA . GLY A 1 309 ? 11.386 3.076 -20.645 1.00 89.44 309 GLY A CA 1
ATOM 2369 C C . GLY A 1 309 ? 10.285 2.229 -19.991 1.00 89.44 309 GLY A C 1
ATOM 2370 O O . GLY A 1 309 ? 10.421 1.017 -19.873 1.00 89.44 309 GLY A O 1
ATOM 2371 N N . ARG A 1 310 ? 9.145 2.828 -19.617 1.00 89.50 310 ARG A N 1
ATOM 2372 C CA . ARG A 1 310 ? 7.986 2.075 -19.096 1.00 89.50 310 ARG A CA 1
ATOM 2373 C C . ARG A 1 310 ? 7.293 1.243 -20.168 1.00 89.50 310 ARG A C 1
ATOM 2375 O O . ARG A 1 310 ? 6.876 0.131 -19.866 1.00 89.50 310 ARG A O 1
ATOM 2382 N N . LEU A 1 311 ? 7.149 1.771 -21.384 1.00 92.12 311 LEU A N 1
ATOM 2383 C CA . LEU A 1 311 ? 6.594 1.015 -22.510 1.00 92.12 311 LEU A CA 1
ATOM 2384 C C . LEU A 1 311 ? 7.482 -0.186 -22.845 1.00 92.12 311 LEU A C 1
ATOM 2386 O O . LEU A 1 311 ? 6.967 -1.288 -23.026 1.00 92.12 311 LEU A O 1
ATOM 2390 N N . GLU A 1 312 ? 8.801 0.006 -22.823 1.00 93.88 312 GLU A N 1
ATOM 2391 C CA . GLU A 1 312 ? 9.755 -1.088 -22.984 1.00 93.88 312 GLU A CA 1
ATOM 2392 C C . GLU A 1 312 ? 9.606 -2.126 -21.866 1.00 93.88 312 GLU A C 1
ATOM 2394 O O . GLU A 1 312 ? 9.468 -3.309 -22.159 1.00 93.88 312 GLU A O 1
ATOM 2399 N N . LEU A 1 313 ? 9.518 -1.712 -20.595 1.00 94.69 313 LEU A N 1
ATOM 2400 C CA . LEU A 1 313 ? 9.288 -2.641 -19.480 1.00 94.69 313 LEU A CA 1
ATOM 2401 C C . LEU A 1 313 ? 7.981 -3.429 -19.612 1.00 94.69 313 LEU A C 1
ATOM 2403 O O . LEU A 1 313 ? 7.950 -4.609 -19.265 1.00 94.69 313 LEU A O 1
ATOM 2407 N N . VAL A 1 314 ? 6.911 -2.823 -20.136 1.00 95.81 314 VAL A N 1
ATOM 2408 C CA . VAL A 1 314 ? 5.670 -3.549 -20.454 1.00 95.81 314 VAL A CA 1
ATOM 2409 C C . VAL A 1 314 ? 5.928 -4.585 -21.547 1.00 95.81 314 VAL A C 1
ATOM 2411 O O . VAL A 1 314 ? 5.546 -5.742 -21.381 1.00 95.81 314 VAL A O 1
ATOM 2414 N N . GLY A 1 315 ? 6.616 -4.210 -22.627 1.00 95.50 315 GLY A N 1
ATOM 2415 C CA . GLY A 1 315 ? 6.984 -5.133 -23.703 1.00 95.50 315 GLY A CA 1
ATOM 2416 C C . GLY A 1 315 ? 7.827 -6.312 -23.210 1.00 95.50 315 GLY A C 1
ATOM 2417 O O . GLY A 1 315 ? 7.507 -7.464 -23.508 1.00 95.50 315 GLY A O 1
ATOM 2418 N N . VAL A 1 316 ? 8.855 -6.038 -22.402 1.00 96.19 316 VAL A N 1
ATOM 2419 C CA . VAL A 1 316 ? 9.698 -7.055 -21.753 1.00 96.19 316 VAL A CA 1
ATOM 2420 C C . VAL A 1 316 ? 8.870 -7.960 -20.857 1.00 96.19 316 VAL A C 1
ATOM 2422 O O . VAL A 1 316 ? 8.973 -9.177 -20.974 1.00 96.19 316 VAL A O 1
ATOM 2425 N N . SER A 1 317 ? 8.008 -7.384 -20.015 1.00 96.12 317 SER A N 1
ATOM 2426 C CA . SER A 1 317 ? 7.132 -8.153 -19.128 1.00 96.12 317 SER A CA 1
ATOM 2427 C C . SER A 1 317 ? 6.272 -9.136 -19.912 1.00 96.12 317 SER A C 1
ATOM 2429 O O . SER A 1 317 ? 6.166 -10.296 -19.534 1.00 96.12 317 SER A O 1
ATOM 2431 N N . LEU A 1 318 ? 5.656 -8.686 -21.009 1.00 97.00 318 LEU A N 1
ATOM 2432 C CA . LEU A 1 318 ? 4.766 -9.523 -21.811 1.00 97.00 318 LEU A CA 1
ATOM 2433 C C . LEU A 1 318 ? 5.517 -10.672 -22.488 1.00 97.00 318 LEU A C 1
ATOM 2435 O O . LEU A 1 318 ? 5.012 -11.791 -22.488 1.00 97.00 318 LEU A O 1
ATOM 2439 N N . ARG A 1 319 ? 6.722 -10.422 -23.019 1.00 97.06 319 ARG A N 1
ATOM 2440 C CA . ARG A 1 319 ? 7.573 -11.480 -23.591 1.00 97.06 319 ARG A CA 1
ATOM 2441 C C . ARG A 1 319 ? 8.016 -12.481 -22.519 1.00 97.06 319 ARG A C 1
ATOM 2443 O O . ARG A 1 319 ? 7.852 -13.679 -22.705 1.00 97.06 319 ARG A O 1
ATOM 2450 N N . LEU A 1 320 ? 8.465 -11.987 -21.366 1.00 96.38 320 LEU A N 1
ATOM 2451 C CA . LEU A 1 320 ? 8.881 -12.808 -20.225 1.00 96.38 320 LEU A CA 1
ATOM 2452 C C . LEU A 1 320 ? 7.740 -13.697 -19.699 1.00 96.38 320 LEU A C 1
ATOM 2454 O O . LEU A 1 320 ? 7.942 -14.883 -19.451 1.00 96.38 320 LEU A O 1
ATOM 2458 N N . ILE A 1 321 ? 6.536 -13.132 -19.548 1.00 97.50 321 ILE A N 1
ATOM 2459 C CA . ILE A 1 321 ? 5.339 -13.856 -19.093 1.00 97.50 321 ILE A CA 1
ATOM 2460 C C . ILE A 1 321 ? 4.908 -14.894 -20.129 1.00 97.50 321 ILE A C 1
ATOM 2462 O O . ILE A 1 321 ? 4.551 -16.006 -19.747 1.00 97.50 321 ILE A O 1
ATOM 2466 N N . ARG A 1 322 ? 4.943 -14.549 -21.423 1.00 97.38 322 ARG A N 1
ATOM 2467 C CA . ARG A 1 322 ? 4.560 -15.463 -22.509 1.00 97.38 322 ARG A CA 1
ATOM 2468 C C . ARG A 1 322 ? 5.403 -16.735 -22.508 1.00 97.38 322 ARG A C 1
ATOM 2470 O O . ARG A 1 322 ? 4.850 -17.808 -22.733 1.00 97.38 322 ARG A O 1
ATOM 2477 N N . ASP A 1 323 ? 6.686 -16.614 -22.197 1.00 96.75 323 ASP A N 1
ATOM 2478 C CA . ASP A 1 323 ? 7.599 -17.756 -22.174 1.00 96.75 323 ASP A CA 1
ATOM 2479 C C . ASP A 1 323 ? 7.534 -18.524 -20.838 1.00 96.75 323 ASP A C 1
ATOM 2481 O O . ASP A 1 323 ? 7.942 -19.679 -20.769 1.00 96.75 323 ASP A O 1
ATOM 2485 N N . ASN A 1 324 ? 6.958 -17.929 -19.782 1.00 96.25 324 ASN A N 1
ATOM 2486 C CA . ASN A 1 324 ? 6.918 -18.490 -18.424 1.00 96.25 324 ASN A CA 1
ATOM 2487 C C . ASN A 1 324 ? 5.510 -18.422 -17.792 1.00 96.25 324 ASN A C 1
ATOM 2489 O O . ASN A 1 324 ? 5.330 -17.947 -16.668 1.00 96.25 324 ASN A O 1
ATOM 2493 N N . LEU A 1 325 ? 4.488 -18.908 -18.504 1.00 97.19 325 LEU A N 1
ATOM 2494 C CA . LEU A 1 325 ? 3.074 -18.721 -18.131 1.00 97.19 325 LEU A CA 1
ATOM 2495 C C . LEU A 1 325 ? 2.672 -19.320 -16.774 1.00 97.19 325 LEU A C 1
ATOM 2497 O O . LEU A 1 325 ? 1.801 -18.767 -16.101 1.00 97.19 325 LEU A O 1
ATOM 2501 N N . TRP A 1 326 ? 3.265 -20.450 -16.384 1.00 96.44 326 TRP A N 1
ATOM 2502 C CA . TRP A 1 326 ? 2.828 -21.220 -15.216 1.00 96.44 326 TRP A CA 1
ATOM 2503 C C . TRP A 1 326 ? 3.505 -20.762 -13.929 1.00 96.44 326 TRP A C 1
ATOM 2505 O O . TRP A 1 326 ? 2.840 -20.220 -13.053 1.00 96.44 326 TRP A O 1
ATOM 2515 N N . PHE A 1 327 ? 4.819 -20.944 -13.818 1.00 96.25 327 PHE A N 1
ATOM 2516 C CA . PHE A 1 327 ? 5.565 -20.629 -12.597 1.00 96.25 327 PHE A CA 1
ATOM 2517 C C . PHE A 1 327 ? 6.264 -19.268 -12.643 1.00 96.25 327 PHE A C 1
ATOM 2519 O O . PHE A 1 327 ? 6.752 -18.806 -11.614 1.00 96.25 327 PHE A O 1
ATOM 2526 N N . GLY A 1 328 ? 6.268 -18.586 -13.794 1.00 96.75 328 GLY A N 1
ATOM 2527 C CA . GLY A 1 328 ? 7.115 -17.415 -13.992 1.00 96.75 328 GLY A CA 1
ATOM 2528 C C . GLY A 1 328 ? 8.598 -17.783 -13.924 1.00 96.75 328 GLY A C 1
ATOM 2529 O O . GLY A 1 328 ? 8.966 -18.955 -13.942 1.00 96.75 328 GLY A O 1
ATOM 2530 N N . VAL A 1 329 ? 9.453 -16.772 -13.801 1.00 96.25 329 VAL A N 1
ATOM 2531 C CA . VAL A 1 329 ? 10.897 -16.971 -13.589 1.00 96.25 329 VAL A CA 1
ATOM 2532 C C . VAL A 1 329 ? 11.274 -17.165 -12.118 1.00 96.25 329 VAL A C 1
ATOM 2534 O O . VAL A 1 329 ? 12.448 -17.283 -11.780 1.00 96.25 329 VAL A O 1
ATOM 2537 N N . GLY A 1 330 ? 10.291 -17.187 -11.221 1.00 95.50 330 GLY A N 1
ATOM 2538 C CA . GLY A 1 330 ? 10.493 -17.226 -9.781 1.00 95.50 330 GLY A CA 1
ATOM 2539 C C . GLY A 1 330 ? 10.619 -15.841 -9.137 1.00 95.50 330 GLY A C 1
ATOM 2540 O O . GLY A 1 330 ? 11.073 -14.877 -9.765 1.00 95.50 330 GLY A O 1
ATOM 2541 N N . PRO A 1 331 ? 10.242 -15.707 -7.851 1.00 93.69 331 PRO A N 1
ATOM 2542 C CA . PRO A 1 331 ? 10.433 -14.477 -7.091 1.00 93.69 331 PRO A CA 1
ATOM 2543 C C . PRO A 1 331 ? 11.894 -14.019 -7.092 1.00 93.69 331 PRO A C 1
ATOM 2545 O O . PRO A 1 331 ? 12.790 -14.838 -6.946 1.00 93.69 331 PRO A O 1
ATOM 2548 N N . LYS A 1 332 ? 12.134 -12.705 -7.188 1.00 91.44 332 LYS A N 1
ATOM 2549 C CA . LYS A 1 332 ? 13.473 -12.076 -7.235 1.00 91.44 332 LYS A CA 1
ATOM 2550 C C . LYS A 1 332 ? 14.349 -12.371 -8.457 1.00 91.44 332 LYS A C 1
ATOM 2552 O O . LYS A 1 332 ? 15.277 -11.601 -8.653 1.00 91.44 332 LYS A O 1
ATOM 2557 N N . ASN A 1 333 ? 14.045 -13.359 -9.293 1.00 92.88 333 ASN A N 1
ATOM 2558 C CA . ASN A 1 333 ? 14.857 -13.679 -10.478 1.00 92.88 333 ASN A CA 1
ATOM 2559 C C . ASN A 1 333 ? 14.584 -12.773 -11.688 1.00 92.88 333 ASN A C 1
ATOM 2561 O O . ASN A 1 333 ? 15.335 -12.777 -12.660 1.00 92.88 333 ASN A O 1
ATOM 2565 N N . VAL A 1 334 ? 13.527 -11.955 -11.634 1.00 93.19 334 VAL A N 1
ATOM 2566 C CA . VAL A 1 334 ? 13.177 -11.021 -12.717 1.00 93.19 334 VAL A CA 1
ATOM 2567 C C . VAL A 1 334 ? 14.328 -10.076 -13.064 1.00 93.19 334 VAL A C 1
ATOM 2569 O O . VAL A 1 334 ? 14.525 -9.790 -14.237 1.00 93.19 334 VAL A O 1
ATOM 2572 N N . ASN A 1 335 ? 15.111 -9.620 -12.083 1.00 88.75 335 ASN A N 1
ATOM 2573 C CA . ASN A 1 335 ? 16.230 -8.709 -12.339 1.00 88.75 335 ASN A CA 1
ATOM 2574 C C . ASN A 1 335 ? 17.333 -9.334 -13.218 1.00 88.75 335 ASN A C 1
ATOM 2576 O O . ASN A 1 335 ? 17.991 -8.606 -13.955 1.00 88.75 335 ASN A O 1
ATOM 2580 N N . ALA A 1 336 ? 17.526 -10.652 -13.137 1.00 89.38 336 ALA A N 1
ATOM 2581 C CA . ALA A 1 336 ? 18.516 -11.395 -13.903 1.00 89.38 336 ALA A CA 1
ATOM 2582 C C . ALA A 1 336 ? 17.957 -11.801 -15.272 1.00 89.38 336 ALA A C 1
ATOM 2584 O O . ALA A 1 336 ? 18.613 -11.617 -16.297 1.00 89.38 336 ALA A O 1
ATOM 2585 N N . GLU A 1 337 ? 16.719 -12.298 -15.308 1.00 93.19 337 GLU A N 1
ATOM 2586 C CA . GLU A 1 337 ? 16.132 -12.834 -16.538 1.00 93.19 337 GLU A CA 1
ATOM 2587 C C . GLU A 1 337 ? 15.613 -11.742 -17.482 1.00 93.19 337 GLU A C 1
ATOM 2589 O O . GLU A 1 337 ? 15.721 -11.890 -18.698 1.00 93.19 337 GLU A O 1
ATOM 2594 N N . ALA A 1 338 ? 15.098 -10.614 -16.974 1.00 92.50 338 ALA A N 1
ATOM 2595 C CA . ALA A 1 338 ? 14.444 -9.596 -17.806 1.00 92.50 338 ALA A CA 1
ATOM 2596 C C . ALA A 1 338 ? 15.355 -9.003 -18.895 1.00 92.50 338 ALA A C 1
ATOM 2598 O O . ALA A 1 338 ? 14.872 -8.652 -19.974 1.00 92.50 338 ALA A O 1
ATOM 2599 N N . LEU A 1 339 ? 16.672 -8.947 -18.661 1.00 93.44 339 LEU A N 1
ATOM 2600 C CA . LEU A 1 339 ? 17.649 -8.453 -19.638 1.00 93.44 339 LEU A CA 1
ATOM 2601 C C . LEU A 1 339 ? 17.677 -9.281 -20.928 1.00 93.44 339 LEU A C 1
ATOM 2603 O O . LEU A 1 339 ? 17.942 -8.731 -21.998 1.00 93.44 339 LEU A O 1
ATOM 2607 N N . ARG A 1 340 ? 17.365 -10.581 -20.856 1.00 93.56 340 ARG A N 1
ATOM 2608 C CA . ARG A 1 340 ? 17.318 -11.476 -22.027 1.00 93.56 340 ARG A CA 1
ATOM 2609 C C . ARG A 1 340 ? 16.130 -11.179 -22.940 1.00 93.56 340 ARG A C 1
ATOM 2611 O O . ARG A 1 340 ? 16.170 -11.508 -24.119 1.00 93.56 340 ARG A O 1
ATOM 2618 N N . TYR A 1 341 ? 15.106 -10.522 -22.402 1.00 94.31 341 TYR A N 1
ATOM 2619 C CA . TYR A 1 341 ? 13.850 -10.229 -23.086 1.00 94.31 341 TYR A CA 1
ATOM 2620 C C . TYR A 1 341 ? 13.751 -8.771 -23.549 1.00 94.31 341 TYR A C 1
ATOM 2622 O O . TYR A 1 341 ? 12.698 -8.368 -24.057 1.00 94.31 341 TYR A O 1
ATOM 2630 N N . ARG A 1 342 ? 14.816 -7.968 -23.393 1.00 92.56 342 ARG A N 1
ATOM 2631 C CA . ARG A 1 342 ? 14.859 -6.578 -23.871 1.00 92.56 342 ARG A CA 1
ATOM 2632 C C . ARG A 1 342 ? 14.688 -6.516 -25.387 1.00 92.56 342 ARG A C 1
ATOM 2634 O O . ARG A 1 342 ? 15.352 -7.234 -26.129 1.00 92.56 342 ARG A O 1
ATOM 2641 N N . GLY A 1 343 ? 13.789 -5.654 -25.841 1.00 87.81 343 GLY A N 1
ATOM 2642 C CA . GLY A 1 343 ? 13.562 -5.375 -27.258 1.00 87.81 343 GLY A CA 1
ATOM 2643 C C . GLY A 1 343 ? 14.582 -4.387 -27.817 1.00 87.81 343 GLY A C 1
ATOM 2644 O O . GLY A 1 343 ? 14.758 -4.294 -29.026 1.00 87.81 343 GLY A O 1
ATOM 2645 N N . THR A 1 344 ? 15.273 -3.659 -26.937 1.00 88.00 344 THR A N 1
ATOM 2646 C CA . THR A 1 344 ? 16.238 -2.616 -27.287 1.00 88.00 344 THR A CA 1
ATOM 2647 C C . THR A 1 344 ? 17.370 -2.546 -26.254 1.00 88.00 344 THR A C 1
ATOM 2649 O O . THR A 1 344 ? 17.200 -2.909 -25.088 1.00 88.00 344 THR A O 1
ATOM 2652 N N . ARG A 1 345 ? 18.552 -2.087 -26.689 1.00 86.44 345 ARG A N 1
ATOM 2653 C CA . ARG A 1 345 ? 19.721 -1.801 -25.830 1.00 86.44 345 ARG A CA 1
ATOM 2654 C C . ARG A 1 345 ? 19.886 -0.311 -25.509 1.00 86.44 345 ARG A C 1
ATOM 2656 O O . ARG A 1 345 ? 20.913 0.089 -24.981 1.00 86.44 345 ARG A O 1
ATOM 2663 N N . GLU A 1 346 ? 18.890 0.505 -25.842 1.00 89.50 346 GLU A N 1
ATOM 2664 C CA . GLU A 1 346 ? 18.907 1.954 -25.617 1.00 89.50 346 GLU A CA 1
ATOM 2665 C C . GLU A 1 346 ? 18.879 2.322 -24.125 1.00 89.50 346 GLU A C 1
ATOM 2667 O O . GLU A 1 346 ? 19.405 3.356 -23.722 1.00 89.50 346 GLU A O 1
ATOM 2672 N N . PHE A 1 347 ? 18.261 1.477 -23.297 1.00 89.44 347 PHE A N 1
ATOM 2673 C CA . PHE A 1 347 ? 18.096 1.730 -21.871 1.00 89.44 347 PHE A CA 1
ATOM 2674 C C . PHE A 1 347 ? 19.148 1.005 -21.029 1.00 89.44 347 PHE A C 1
ATOM 2676 O O . PHE A 1 347 ? 19.522 -0.123 -21.358 1.00 89.44 347 PHE A O 1
ATOM 2683 N N . PRO A 1 348 ? 19.577 1.609 -19.908 1.00 89.50 348 PRO A N 1
ATOM 2684 C CA . PRO A 1 348 ? 20.547 0.996 -19.014 1.00 89.50 348 PRO A CA 1
ATOM 2685 C C . PRO A 1 348 ? 19.968 -0.227 -18.295 1.00 89.50 348 PRO A C 1
ATOM 2687 O O . PRO A 1 348 ? 18.774 -0.284 -17.995 1.00 89.50 348 PRO A O 1
ATOM 2690 N N . ASP A 1 349 ? 20.835 -1.176 -17.944 1.00 89.44 349 ASP A N 1
ATOM 2691 C CA . ASP A 1 349 ? 20.429 -2.472 -17.388 1.00 89.44 349 ASP A CA 1
ATOM 2692 C C . ASP A 1 349 ? 19.651 -2.355 -16.064 1.00 89.44 349 ASP A C 1
ATOM 2694 O O . ASP A 1 349 ? 18.738 -3.139 -15.802 1.00 89.44 349 ASP A O 1
ATOM 2698 N N . TRP A 1 350 ? 19.935 -1.327 -15.252 1.00 87.69 350 TRP A N 1
ATOM 2699 C CA . TRP A 1 350 ? 19.222 -1.085 -13.993 1.00 87.69 350 TRP A CA 1
ATOM 2700 C C . TRP A 1 350 ? 17.724 -0.808 -14.185 1.00 87.69 350 TRP A C 1
ATOM 2702 O O . TRP A 1 350 ? 16.949 -1.017 -13.251 1.00 87.69 350 TRP A O 1
ATOM 2712 N N . LEU A 1 351 ? 17.286 -0.386 -15.381 1.00 88.44 351 LEU A N 1
ATOM 2713 C CA . LEU A 1 351 ? 15.866 -0.188 -15.680 1.00 88.44 351 LEU A CA 1
ATOM 2714 C C . LEU A 1 351 ? 15.074 -1.497 -15.524 1.00 88.44 351 LEU A C 1
ATOM 2716 O O . LEU A 1 351 ? 13.932 -1.469 -15.072 1.00 88.44 351 LEU A O 1
ATOM 2720 N N . TYR A 1 352 ? 15.685 -2.635 -15.863 1.00 90.12 352 TYR A N 1
ATOM 2721 C CA . TYR A 1 352 ? 15.035 -3.948 -15.925 1.00 90.12 352 TYR A CA 1
ATOM 2722 C C . TYR A 1 352 ? 14.997 -4.688 -14.580 1.00 90.12 352 TYR A C 1
ATOM 2724 O O . TYR A 1 352 ? 14.514 -5.816 -14.516 1.00 90.12 352 TYR A O 1
ATOM 2732 N N . GLN A 1 353 ? 15.447 -4.060 -13.485 1.00 87.56 353 GLN A N 1
ATOM 2733 C CA . GLN A 1 353 ? 15.417 -4.670 -12.150 1.00 87.56 353 GLN A CA 1
ATOM 2734 C C . GLN A 1 353 ? 13.994 -5.040 -11.702 1.00 87.56 353 GLN A C 1
ATOM 2736 O O . GLN A 1 353 ? 13.798 -6.062 -11.039 1.00 87.56 353 GLN A O 1
ATOM 2741 N N . HIS A 1 354 ? 12.996 -4.229 -12.073 1.00 88.69 354 HIS A N 1
ATOM 2742 C CA . HIS A 1 354 ? 11.585 -4.434 -11.748 1.00 88.69 354 HIS A CA 1
ATOM 2743 C C . HIS A 1 354 ? 10.684 -3.978 -12.903 1.00 88.69 354 HIS A C 1
ATOM 2745 O O . HIS A 1 354 ? 10.965 -2.990 -13.572 1.00 88.69 354 HIS A O 1
ATOM 2751 N N . MET A 1 355 ? 9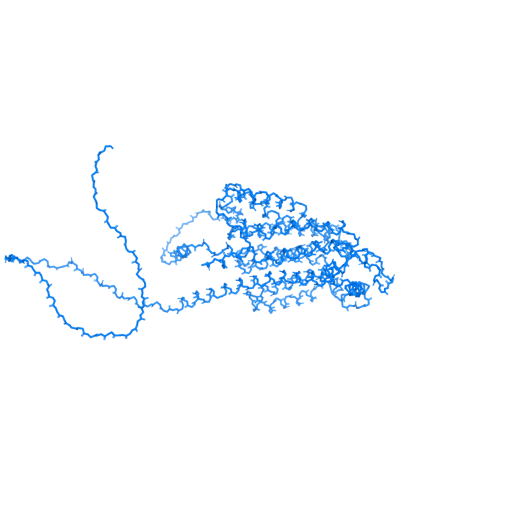.530 -4.620 -13.080 1.00 90.25 355 MET A N 1
ATOM 2752 C CA . MET A 1 355 ? 8.611 -4.368 -14.203 1.00 90.25 355 MET A CA 1
ATOM 2753 C C . MET A 1 355 ? 7.776 -3.081 -14.065 1.00 90.25 355 MET A C 1
ATOM 2755 O O . MET A 1 355 ? 6.900 -2.804 -14.880 1.00 90.25 355 MET A O 1
ATOM 2759 N N . HIS A 1 356 ? 8.001 -2.292 -13.006 1.00 88.69 356 HIS A N 1
ATOM 2760 C CA . HIS A 1 356 ? 7.311 -1.022 -12.712 1.00 88.69 356 HIS A CA 1
ATOM 2761 C C . HIS A 1 356 ? 5.765 -1.095 -12.707 1.00 88.69 356 HIS A C 1
ATOM 2763 O O . HIS A 1 356 ? 5.079 -0.071 -12.702 1.00 88.69 356 HIS A O 1
ATOM 2769 N N . ASN A 1 357 ? 5.214 -2.306 -12.645 1.00 92.81 357 ASN A N 1
ATOM 2770 C CA . ASN A 1 357 ? 3.797 -2.612 -12.559 1.00 92.81 357 ASN A CA 1
ATOM 2771 C C . ASN A 1 357 ? 3.644 -3.893 -11.732 1.00 92.81 357 ASN A C 1
ATOM 2773 O O . ASN A 1 357 ? 4.189 -4.931 -12.094 1.00 92.81 357 ASN A O 1
ATOM 2777 N N . ASN A 1 358 ? 2.899 -3.824 -10.626 1.00 93.94 358 ASN A N 1
ATOM 2778 C CA . ASN A 1 358 ? 2.768 -4.950 -9.701 1.00 93.94 358 ASN A CA 1
ATOM 2779 C C . ASN A 1 358 ? 2.104 -6.173 -10.347 1.00 93.94 358 ASN A C 1
ATOM 2781 O O . ASN A 1 358 ? 2.508 -7.289 -10.048 1.00 93.94 358 ASN A O 1
ATOM 2785 N N . PHE A 1 359 ? 1.127 -5.985 -11.239 1.00 96.88 359 PHE A N 1
ATOM 2786 C CA . PHE A 1 359 ? 0.463 -7.101 -11.917 1.00 96.88 359 PHE A CA 1
ATOM 2787 C C . PHE A 1 359 ? 1.440 -7.839 -12.834 1.00 96.88 359 PHE A C 1
ATOM 2789 O O . PHE A 1 359 ? 1.545 -9.061 -12.766 1.00 96.88 359 PHE A O 1
ATOM 2796 N N . LEU A 1 360 ? 2.203 -7.083 -13.631 1.00 97.25 360 LEU A N 1
ATOM 2797 C CA . LEU A 1 360 ? 3.227 -7.637 -14.515 1.00 97.25 360 LEU A CA 1
ATOM 2798 C C . LEU A 1 360 ? 4.375 -8.267 -13.723 1.00 97.25 360 LEU A C 1
ATOM 2800 O O . LEU A 1 360 ? 4.810 -9.355 -14.068 1.00 97.25 360 LEU A O 1
ATOM 2804 N N . GLN A 1 361 ? 4.815 -7.643 -12.626 1.00 96.69 361 GLN A N 1
ATOM 2805 C CA . GLN A 1 361 ? 5.842 -8.206 -11.746 1.00 96.69 361 GLN A CA 1
ATOM 2806 C C . GLN A 1 361 ? 5.385 -9.536 -11.136 1.00 96.69 361 GLN A C 1
ATOM 2808 O O . GLN A 1 361 ? 6.143 -10.500 -11.131 1.00 96.69 361 GLN A O 1
ATOM 2813 N N . ILE A 1 362 ? 4.153 -9.607 -10.620 1.00 97.12 362 ILE A N 1
ATOM 2814 C CA . ILE A 1 362 ? 3.622 -10.833 -10.010 1.00 97.12 362 ILE A CA 1
ATOM 2815 C C . ILE A 1 362 ? 3.480 -11.931 -11.065 1.00 97.12 362 ILE A C 1
ATOM 2817 O O . ILE A 1 362 ? 3.887 -13.058 -10.798 1.00 97.12 362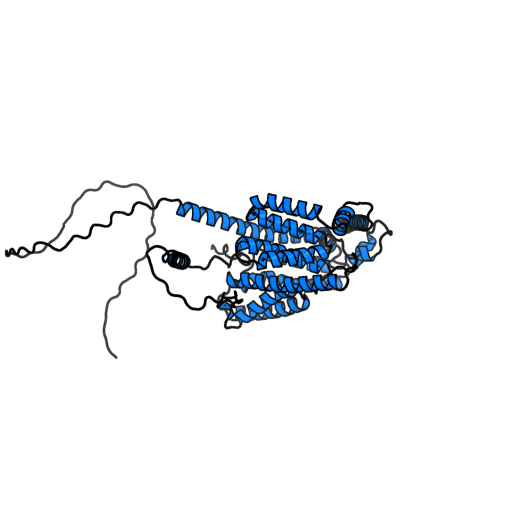 ILE A O 1
ATOM 2821 N N . ALA A 1 363 ? 2.956 -11.606 -12.250 1.00 97.75 363 ALA A N 1
ATOM 2822 C CA . ALA A 1 363 ? 2.839 -12.559 -13.349 1.00 97.75 363 ALA A CA 1
ATOM 2823 C C . ALA A 1 363 ? 4.207 -13.024 -13.870 1.00 97.75 363 ALA A C 1
ATOM 2825 O O . ALA A 1 363 ? 4.386 -14.205 -14.132 1.00 97.75 363 ALA A O 1
ATOM 2826 N N . ALA A 1 364 ? 5.192 -12.131 -13.971 1.00 97.12 364 ALA A N 1
ATOM 2827 C CA . ALA A 1 364 ? 6.550 -12.489 -14.366 1.00 97.12 364 ALA A CA 1
ATOM 2828 C C . ALA A 1 364 ? 7.229 -13.401 -13.330 1.00 97.12 364 ALA A C 1
ATOM 2830 O O . ALA A 1 364 ? 7.887 -14.365 -13.701 1.00 97.12 364 ALA A O 1
ATOM 2831 N N . GLU A 1 365 ? 7.055 -13.131 -12.032 1.00 96.62 365 GLU A N 1
ATOM 2832 C CA . GLU A 1 365 ? 7.692 -13.910 -10.959 1.00 96.62 365 GLU A CA 1
ATOM 2833 C C . GLU A 1 365 ? 6.984 -15.231 -10.634 1.00 96.62 365 GLU A C 1
ATOM 2835 O O . GLU A 1 365 ? 7.627 -16.135 -10.115 1.00 96.62 365 GLU A O 1
ATOM 2840 N N . ARG A 1 366 ? 5.660 -15.320 -10.819 1.00 97.50 366 ARG A N 1
ATOM 2841 C CA . ARG A 1 366 ? 4.833 -16.446 -10.326 1.00 97.50 366 ARG A CA 1
ATOM 2842 C C . ARG A 1 366 ? 3.863 -17.006 -11.368 1.00 97.50 366 ARG A C 1
ATOM 2844 O O . ARG A 1 366 ? 2.984 -17.793 -11.013 1.00 97.50 366 ARG A O 1
ATOM 2851 N N . GLY A 1 367 ? 3.970 -16.555 -12.613 1.00 97.50 367 GLY A N 1
ATOM 2852 C CA . GLY A 1 367 ? 3.059 -16.890 -13.700 1.00 97.50 367 GLY A CA 1
ATOM 2853 C C . GLY A 1 367 ? 1.642 -16.341 -13.522 1.00 97.50 367 GLY A C 1
ATOM 2854 O O . GLY A 1 367 ? 1.299 -15.655 -12.549 1.00 97.50 367 GLY A O 1
ATOM 2855 N N . ILE A 1 368 ? 0.784 -16.681 -14.481 1.00 98.06 368 ILE A N 1
ATOM 2856 C CA . ILE A 1 368 ? -0.640 -16.335 -14.482 1.00 98.06 368 ILE A CA 1
ATOM 2857 C C . ILE A 1 368 ? -1.376 -16.904 -13.257 1.00 98.06 368 ILE A C 1
ATOM 2859 O O . ILE A 1 368 ? -2.128 -16.143 -12.642 1.00 98.06 368 ILE A O 1
ATOM 2863 N N . PRO A 1 369 ? -1.155 -18.161 -12.814 1.00 98.38 369 PRO A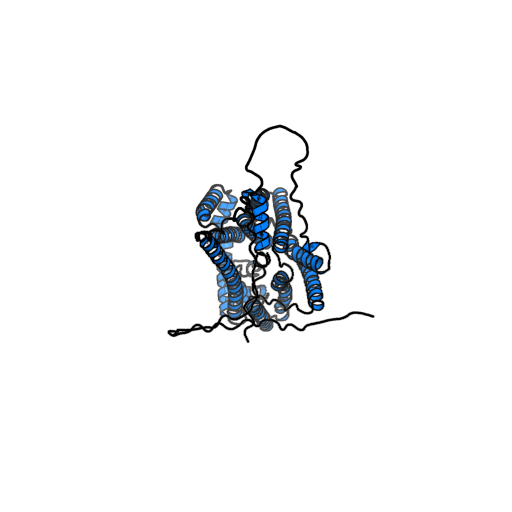 N 1
ATOM 2864 C CA . PRO A 1 369 ? -1.811 -18.668 -11.609 1.00 98.38 369 PRO A CA 1
ATOM 2865 C C . PRO A 1 369 ? -1.472 -17.842 -10.360 1.00 98.38 369 PRO A C 1
ATOM 2867 O O . PRO A 1 369 ? -2.360 -17.531 -9.564 1.00 98.38 369 PRO A O 1
ATOM 2870 N N . GLY A 1 370 ? -0.218 -17.395 -10.217 1.00 97.81 370 GLY A N 1
ATOM 2871 C CA . GLY A 1 370 ? 0.193 -16.528 -9.113 1.00 97.81 370 GLY A CA 1
ATOM 2872 C C . GLY A 1 370 ? -0.512 -15.172 -9.127 1.00 97.81 370 GLY A C 1
ATOM 2873 O O . GLY A 1 370 ? -0.950 -14.691 -8.078 1.00 97.81 370 GLY A O 1
ATOM 2874 N N . LEU A 1 371 ? -0.682 -14.578 -10.313 1.00 98.12 371 LEU A N 1
ATOM 2875 C CA . LEU A 1 371 ? -1.464 -13.354 -10.487 1.00 98.12 371 LEU A CA 1
ATOM 2876 C C . LEU A 1 371 ? -2.940 -13.567 -10.120 1.00 98.12 371 LEU A C 1
ATOM 2878 O O . LEU A 1 371 ? -3.504 -12.751 -9.394 1.00 98.12 371 LEU A O 1
ATOM 2882 N N . LEU A 1 372 ? -3.559 -14.660 -10.570 1.00 98.38 372 LEU A N 1
ATOM 2883 C CA . LEU A 1 372 ? -4.962 -14.967 -10.271 1.00 98.38 372 LEU A CA 1
ATOM 2884 C C . LEU A 1 372 ? -5.202 -15.172 -8.771 1.00 98.38 372 LEU A C 1
ATOM 2886 O O . LEU A 1 372 ? -6.168 -14.637 -8.228 1.00 98.38 372 LEU A O 1
ATOM 2890 N N . LEU A 1 373 ? -4.301 -15.872 -8.077 1.00 98.31 373 LEU A N 1
ATOM 2891 C CA . LEU A 1 373 ? -4.369 -16.040 -6.622 1.00 98.31 373 LEU A CA 1
ATOM 2892 C C . LEU A 1 373 ? -4.221 -14.704 -5.884 1.00 98.31 373 LEU A C 1
ATOM 2894 O O . LEU A 1 373 ? -4.936 -14.444 -4.914 1.00 98.31 373 LEU A O 1
ATOM 2898 N N . TRP A 1 374 ? -3.341 -13.824 -6.364 1.00 97.50 374 TRP A N 1
ATOM 2899 C CA . TRP A 1 374 ? -3.210 -12.478 -5.811 1.00 97.50 374 TRP A CA 1
ATOM 2900 C C . TRP A 1 374 ? -4.457 -11.615 -6.068 1.00 97.50 374 TRP A C 1
ATOM 2902 O O . TRP A 1 374 ? -4.901 -10.879 -5.185 1.00 97.50 374 TRP A O 1
ATOM 2912 N N . LEU A 1 375 ? -5.068 -11.720 -7.251 1.00 97.94 375 LEU A N 1
ATOM 2913 C CA . LEU A 1 375 ? -6.326 -11.037 -7.564 1.00 97.94 375 LEU A CA 1
ATOM 2914 C C . LEU A 1 375 ? -7.476 -11.561 -6.704 1.00 97.94 375 LEU A C 1
ATOM 2916 O O . LEU A 1 375 ? -8.278 -10.767 -6.216 1.00 97.94 375 LEU A O 1
ATOM 2920 N N . TRP A 1 376 ? -7.531 -12.870 -6.456 1.00 97.88 376 TRP A N 1
ATOM 2921 C CA . TRP A 1 376 ? -8.497 -13.466 -5.535 1.00 97.88 376 TRP A CA 1
ATOM 2922 C C . TRP A 1 376 ? -8.314 -12.938 -4.107 1.00 97.88 376 TRP A C 1
ATOM 2924 O O . TRP A 1 376 ? -9.293 -12.554 -3.464 1.00 97.88 376 TRP A O 1
ATOM 2934 N N . LEU A 1 377 ? -7.067 -12.820 -3.643 1.00 95.81 377 LEU A N 1
ATOM 2935 C CA . LEU A 1 377 ? -6.726 -12.212 -2.358 1.00 95.81 377 LEU A CA 1
ATOM 2936 C C . LEU A 1 377 ? -7.242 -10.769 -2.239 1.00 95.81 377 LEU A C 1
ATOM 2938 O O . LEU A 1 377 ? -7.938 -10.435 -1.276 1.00 95.81 377 LEU A O 1
ATOM 2942 N N . MET A 1 378 ? -6.940 -9.922 -3.224 1.00 95.44 378 MET A N 1
ATOM 2943 C CA . MET A 1 378 ? -7.387 -8.522 -3.229 1.00 95.44 378 MET A CA 1
ATOM 2944 C C . MET A 1 378 ? -8.905 -8.397 -3.381 1.00 95.44 378 MET A C 1
ATOM 2946 O O . MET A 1 378 ? -9.538 -7.589 -2.697 1.00 95.44 378 MET A O 1
ATOM 2950 N N . GLY A 1 379 ? -9.506 -9.230 -4.231 1.00 95.81 379 GLY A N 1
ATOM 2951 C CA . GLY A 1 379 ? -10.950 -9.293 -4.426 1.00 95.81 379 GLY A CA 1
ATOM 2952 C C . GLY A 1 379 ? -11.682 -9.691 -3.148 1.00 95.81 379 GLY A C 1
ATOM 2953 O O . GLY A 1 379 ? -12.693 -9.077 -2.808 1.00 95.81 379 GLY A O 1
ATOM 2954 N N . ARG A 1 380 ? -11.144 -10.653 -2.386 1.00 94.62 380 ARG A N 1
ATOM 2955 C CA . ARG A 1 380 ? -11.719 -11.069 -1.101 1.00 94.62 380 ARG A CA 1
ATOM 2956 C C . ARG A 1 380 ? -11.689 -9.945 -0.065 1.00 94.62 380 ARG A C 1
ATOM 2958 O O . ARG A 1 380 ? -12.703 -9.714 0.589 1.00 94.62 380 ARG A O 1
ATOM 2965 N N . LEU A 1 381 ? -10.575 -9.219 0.042 1.00 91.50 381 LEU A N 1
ATOM 2966 C CA . LEU A 1 381 ? -10.461 -8.040 0.912 1.00 91.50 381 LEU A CA 1
ATOM 2967 C C . LEU A 1 381 ? -11.504 -6.973 0.577 1.00 91.50 381 LEU A C 1
ATOM 2969 O O . LEU A 1 381 ? -12.199 -6.477 1.466 1.00 91.50 381 LEU A O 1
ATOM 2973 N N . ALA A 1 382 ? -11.626 -6.633 -0.708 1.00 91.75 382 ALA A N 1
ATOM 2974 C CA . ALA A 1 382 ? -12.593 -5.646 -1.170 1.00 91.75 382 ALA A CA 1
ATOM 2975 C C . ALA A 1 382 ? -14.033 -6.108 -0.905 1.00 91.75 382 ALA A C 1
ATOM 2977 O O . ALA A 1 382 ? -14.856 -5.336 -0.414 1.00 91.75 382 ALA A O 1
ATOM 2978 N N . TRP A 1 383 ? -14.330 -7.377 -1.180 1.00 91.38 383 TRP A N 1
ATOM 2979 C CA . TRP A 1 383 ? -15.643 -7.969 -0.954 1.00 91.38 383 TRP A CA 1
ATOM 2980 C C . TRP A 1 383 ? -16.055 -7.951 0.521 1.00 91.38 383 TRP A C 1
ATOM 2982 O O . TRP A 1 383 ? -17.170 -7.533 0.839 1.00 91.38 383 TRP A O 1
ATOM 2992 N N . ASP A 1 384 ? -15.158 -8.353 1.424 1.00 88.94 384 ASP A N 1
ATOM 2993 C CA . ASP A 1 384 ? -15.425 -8.348 2.865 1.00 88.94 384 ASP A CA 1
ATOM 2994 C C . ASP A 1 384 ? -15.653 -6.915 3.377 1.00 88.94 384 ASP A C 1
ATOM 2996 O O . ASP A 1 384 ? -16.612 -6.667 4.113 1.00 88.94 384 ASP A O 1
ATOM 3000 N N . ALA A 1 385 ? -14.861 -5.944 2.908 1.00 86.81 385 ALA A N 1
ATOM 3001 C CA . ALA A 1 385 ? -15.072 -4.530 3.220 1.00 86.81 385 ALA A CA 1
ATOM 3002 C C . ALA A 1 385 ? -16.430 -4.007 2.705 1.00 86.81 385 ALA A C 1
ATOM 3004 O O . ALA A 1 385 ? -17.132 -3.290 3.421 1.00 86.81 385 ALA A O 1
ATOM 3005 N N . LEU A 1 386 ? -16.837 -4.385 1.489 1.00 88.19 386 LEU A N 1
ATOM 3006 C CA . LEU A 1 386 ? -18.124 -3.987 0.907 1.00 88.19 386 LEU A CA 1
ATOM 3007 C C . LEU A 1 386 ? -19.318 -4.608 1.637 1.00 88.19 386 LEU A C 1
ATOM 3009 O O . LEU A 1 386 ? -20.311 -3.915 1.866 1.00 88.19 386 LEU A O 1
ATOM 3013 N N . ARG A 1 387 ? -19.238 -5.890 2.018 1.00 87.94 387 ARG A N 1
ATOM 3014 C CA . ARG A 1 387 ? -20.288 -6.549 2.816 1.00 87.94 387 ARG A CA 1
ATOM 3015 C C . ARG A 1 387 ? -20.516 -5.821 4.134 1.00 87.94 387 ARG A C 1
ATOM 3017 O O . ARG A 1 387 ? -21.659 -5.526 4.468 1.00 87.94 387 ARG A O 1
ATOM 3024 N N . ILE A 1 388 ? -19.429 -5.481 4.821 1.00 82.00 388 ILE A N 1
ATOM 3025 C CA . ILE A 1 388 ? -19.453 -4.722 6.072 1.00 82.00 388 ILE A CA 1
ATOM 3026 C C . ILE A 1 388 ? -20.093 -3.339 5.883 1.00 82.00 388 ILE A C 1
ATOM 3028 O O . ILE A 1 388 ? -20.916 -2.907 6.687 1.00 82.00 388 ILE A O 1
ATOM 3032 N N . LEU A 1 389 ? -19.734 -2.623 4.816 1.00 80.62 389 LEU A N 1
ATOM 3033 C CA . LEU A 1 389 ? -20.317 -1.306 4.548 1.00 80.62 389 LEU A CA 1
ATOM 3034 C C . LEU A 1 389 ? -21.828 -1.388 4.285 1.00 80.62 389 LEU A C 1
ATOM 3036 O O . LEU A 1 389 ? -22.566 -0.504 4.718 1.00 80.62 389 LEU A O 1
ATOM 3040 N N . ARG A 1 390 ? -22.289 -2.442 3.599 1.00 80.81 390 ARG A N 1
ATOM 3041 C CA . ARG A 1 390 ? -23.707 -2.644 3.267 1.00 80.81 390 ARG A CA 1
ATOM 3042 C C . ARG A 1 390 ? -24.551 -3.081 4.462 1.00 80.81 390 ARG A C 1
ATOM 3044 O O . ARG A 1 390 ? -25.665 -2.582 4.591 1.00 80.81 390 ARG A O 1
ATOM 3051 N N . SER A 1 391 ? -24.042 -3.952 5.338 1.00 79.69 391 SER A N 1
ATOM 3052 C CA . SER A 1 391 ? -24.802 -4.398 6.518 1.00 79.69 391 SER A CA 1
ATOM 3053 C C . SER A 1 391 ? -25.188 -3.219 7.412 1.00 79.69 391 SER A C 1
ATOM 3055 O O . SER A 1 391 ? -26.342 -3.078 7.793 1.00 79.69 391 SER A O 1
ATOM 3057 N N . HIS A 1 392 ? -24.264 -2.282 7.628 1.00 68.50 392 HIS A N 1
ATOM 3058 C CA . HIS A 1 392 ? -24.535 -1.093 8.435 1.00 68.50 392 HIS A CA 1
ATOM 3059 C C . HIS A 1 392 ? -25.499 -0.091 7.789 1.00 68.50 392 HIS A C 1
ATOM 3061 O O . HIS A 1 392 ? -26.165 0.655 8.507 1.00 68.50 392 HIS A O 1
ATOM 3067 N N . ALA A 1 393 ? -25.573 -0.039 6.456 1.00 66.94 393 ALA A N 1
ATOM 3068 C CA . ALA A 1 393 ? -26.569 0.786 5.778 1.00 66.94 393 ALA A CA 1
ATOM 3069 C C . ALA A 1 393 ? -27.987 0.236 6.017 1.00 66.94 393 ALA A C 1
ATOM 3071 O O . ALA A 1 393 ? -28.882 1.005 6.360 1.00 66.94 393 ALA A O 1
ATOM 3072 N N . ALA A 1 394 ? -28.152 -1.089 5.934 1.00 65.06 394 ALA A N 1
ATOM 3073 C CA . ALA A 1 394 ? -29.421 -1.766 6.201 1.00 65.06 394 ALA A CA 1
ATOM 3074 C C . ALA A 1 394 ? -29.843 -1.670 7.682 1.00 65.06 394 ALA A C 1
ATOM 3076 O O . ALA A 1 394 ? -31.009 -1.403 7.984 1.00 65.06 394 ALA A O 1
ATOM 3077 N N . ASP A 1 395 ? -28.897 -1.811 8.617 1.00 65.38 395 ASP A N 1
ATOM 3078 C CA . ASP A 1 395 ? -29.162 -1.644 10.054 1.00 65.38 395 ASP A CA 1
ATOM 3079 C C . ASP A 1 395 ? -29.610 -0.210 10.384 1.00 65.38 395 ASP A C 1
ATOM 3081 O O . ASP A 1 395 ? -30.519 0.006 11.184 1.00 65.38 395 ASP A O 1
ATOM 3085 N N . ALA A 1 396 ? -29.001 0.797 9.749 1.00 60.56 396 ALA A N 1
ATOM 3086 C CA . ALA A 1 396 ? -29.411 2.185 9.935 1.00 60.56 396 ALA A CA 1
ATOM 3087 C C . ALA A 1 396 ? -30.836 2.418 9.412 1.00 60.56 396 ALA A C 1
ATOM 3089 O O . ALA A 1 396 ? -31.652 3.020 10.108 1.00 60.56 396 ALA A O 1
ATOM 3090 N N . GLU A 1 397 ? -31.152 1.916 8.219 1.00 59.59 397 GLU A N 1
ATOM 3091 C CA . GLU A 1 397 ? -32.464 2.068 7.583 1.00 59.59 397 GLU A CA 1
ATOM 3092 C C . GLU A 1 397 ? -33.589 1.400 8.394 1.00 59.59 397 GLU A C 1
ATOM 3094 O O . GLU A 1 397 ? -34.638 2.006 8.613 1.00 59.59 397 GLU A O 1
ATOM 3099 N N . THR A 1 398 ? -33.342 0.213 8.956 1.00 60.16 398 THR A N 1
ATOM 3100 C CA . THR A 1 398 ? -34.288 -0.486 9.851 1.00 60.16 398 THR A CA 1
ATOM 3101 C C . THR A 1 398 ? -34.480 0.227 11.200 1.00 60.16 398 THR A C 1
ATOM 3103 O O . THR A 1 398 ? -35.603 0.313 11.710 1.00 60.16 398 THR A O 1
ATOM 3106 N N . LEU A 1 399 ? -33.424 0.822 11.766 1.00 57.44 399 LEU A N 1
ATOM 3107 C CA . LEU A 1 399 ? -33.507 1.691 12.952 1.00 57.44 399 LEU A CA 1
ATOM 3108 C C . LEU A 1 399 ? -34.287 2.991 12.688 1.00 57.44 399 LEU A C 1
ATOM 3110 O O . LEU A 1 399 ? -34.983 3.488 13.577 1.00 57.44 399 LEU A O 1
ATOM 3114 N N . PHE A 1 400 ? -34.198 3.550 11.479 1.00 56.06 400 PHE A N 1
ATOM 3115 C CA . PHE A 1 400 ? -35.003 4.709 11.085 1.00 56.06 400 PHE A CA 1
ATOM 3116 C C . PHE A 1 400 ? -36.468 4.327 10.844 1.00 56.06 400 PHE A C 1
ATOM 3118 O O . PHE A 1 400 ? -37.356 5.025 11.334 1.00 56.06 400 PHE A O 1
ATOM 3125 N N . ALA A 1 401 ? -36.732 3.198 10.181 1.00 57.22 401 ALA A N 1
ATOM 3126 C CA . ALA A 1 401 ? -38.085 2.695 9.945 1.00 57.22 401 ALA A CA 1
ATOM 3127 C C . ALA A 1 401 ? -38.821 2.344 11.254 1.00 57.22 401 ALA A C 1
ATOM 3129 O O . ALA A 1 401 ? -39.989 2.688 11.421 1.00 57.22 401 ALA A O 1
ATOM 3130 N N . SER A 1 402 ? -38.130 1.739 12.226 1.00 59.94 402 SER A N 1
ATOM 3131 C CA . SER A 1 402 ? -38.711 1.414 13.541 1.00 59.94 402 SER A CA 1
ATOM 3132 C C . SER A 1 402 ? -39.022 2.642 14.405 1.00 59.94 402 SER A C 1
ATOM 3134 O O . SER A 1 402 ? -39.939 2.595 15.220 1.00 59.94 402 SER A O 1
ATOM 3136 N N . ARG A 1 403 ? -38.315 3.762 14.206 1.00 55.06 403 ARG A N 1
ATOM 3137 C CA . ARG A 1 403 ? -38.626 5.053 14.850 1.00 55.06 403 ARG A CA 1
ATOM 3138 C C . ARG A 1 403 ? -39.742 5.837 14.160 1.00 55.06 403 ARG A C 1
ATOM 3140 O O . ARG A 1 403 ? -40.292 6.742 14.778 1.00 55.06 403 ARG A O 1
ATOM 3147 N N . ALA A 1 404 ? -40.044 5.523 12.902 1.00 54.81 404 ALA A N 1
ATOM 3148 C CA . ALA A 1 404 ? -41.107 6.163 12.132 1.00 54.81 404 ALA A CA 1
ATOM 3149 C C . ALA A 1 404 ? -42.489 5.516 12.352 1.00 54.81 404 ALA A C 1
ATOM 3151 O O . ALA A 1 404 ? -43.497 6.084 11.937 1.00 54.81 404 ALA A O 1
ATOM 3152 N N . LEU A 1 405 ? -42.557 4.353 13.014 1.00 47.94 405 LEU A N 1
ATOM 3153 C CA . LEU A 1 405 ? -43.822 3.751 13.429 1.00 47.94 405 LEU A CA 1
ATOM 3154 C C . LEU A 1 405 ? -44.439 4.572 14.577 1.00 47.94 405 LEU A C 1
ATOM 3156 O O . LEU A 1 405 ? -43.772 4.778 15.596 1.00 47.94 405 LEU A O 1
ATOM 3160 N N . PRO A 1 406 ? -45.698 5.036 14.452 1.00 47.91 406 PRO A N 1
ATOM 3161 C CA . PRO A 1 406 ? -46.372 5.722 15.541 1.00 47.91 406 PRO A CA 1
ATOM 3162 C C . PRO A 1 406 ? -46.487 4.771 16.732 1.00 47.91 406 PRO A C 1
ATOM 3164 O O . PRO A 1 406 ? -46.919 3.626 16.590 1.00 47.91 406 PRO A O 1
ATOM 3167 N N . THR A 1 407 ? -46.090 5.242 17.915 1.00 49.19 407 THR A N 1
ATOM 3168 C CA . THR A 1 407 ? -46.344 4.534 19.172 1.00 49.19 407 THR A CA 1
ATOM 3169 C C . THR A 1 407 ? -47.831 4.187 19.243 1.00 49.19 407 THR A C 1
ATOM 3171 O O . THR A 1 407 ? -48.644 5.104 19.079 1.00 49.19 407 THR A O 1
ATOM 3174 N N . PRO A 1 408 ? -48.218 2.918 19.478 1.00 49.09 408 PRO A N 1
ATOM 3175 C CA . PRO A 1 408 ? -49.622 2.590 19.667 1.00 49.09 408 PRO A CA 1
ATOM 3176 C C . PRO A 1 408 ? -50.163 3.442 20.823 1.00 49.09 408 PRO A C 1
ATOM 3178 O O . PRO A 1 408 ? -49.436 3.650 21.803 1.00 49.09 408 PRO A O 1
ATOM 3181 N N . PRO A 1 409 ? -51.390 3.983 20.712 1.00 39.75 409 PRO A N 1
ATOM 3182 C CA . PRO A 1 409 ? -51.963 4.803 21.765 1.00 39.75 409 PRO A CA 1
ATOM 3183 C C . PRO A 1 409 ? -51.907 4.012 23.068 1.00 39.75 409 PRO A C 1
ATOM 3185 O O . PRO A 1 409 ? -52.324 2.853 23.119 1.00 39.75 409 PRO A O 1
ATOM 3188 N N . SER A 1 410 ? -51.328 4.625 24.102 1.00 41.66 410 SER A N 1
ATOM 3189 C CA . SER A 1 410 ? -51.266 4.049 25.438 1.00 41.66 410 SER A CA 1
ATOM 3190 C C . SER A 1 410 ? -52.667 3.591 25.816 1.00 41.66 410 SER A C 1
ATOM 3192 O O . SER A 1 410 ? -53.575 4.422 25.904 1.00 41.66 410 SER A O 1
ATOM 3194 N N . GLN A 1 411 ? -52.849 2.285 26.017 1.00 43.41 411 GLN A N 1
ATOM 3195 C CA . GLN A 1 411 ? -54.038 1.788 26.690 1.00 43.41 411 GLN A CA 1
ATOM 3196 C C . GLN A 1 411 ? -54.163 2.570 27.995 1.00 43.41 411 GLN A C 1
ATOM 3198 O O . GLN A 1 411 ? -53.231 2.606 28.799 1.00 43.41 411 GLN A O 1
ATOM 3203 N N . MET A 1 412 ? -55.287 3.277 28.111 1.00 38.91 412 MET A N 1
ATOM 3204 C CA . MET A 1 412 ? -55.713 4.040 29.274 1.00 38.91 412 MET A CA 1
ATOM 3205 C C . MET A 1 412 ? -55.320 3.288 30.545 1.00 38.91 412 MET A C 1
ATOM 3207 O O . MET A 1 412 ? -55.852 2.216 30.828 1.00 38.91 412 MET A O 1
ATOM 3211 N N . ALA A 1 413 ? -54.386 3.853 31.309 1.00 39.34 413 ALA A N 1
ATOM 3212 C CA . ALA A 1 413 ? -54.191 3.432 32.683 1.00 39.34 413 ALA A CA 1
ATOM 3213 C C . ALA A 1 413 ? -55.541 3.595 33.410 1.00 39.34 413 ALA A C 1
ATOM 3215 O O . ALA A 1 413 ? -56.172 4.651 33.264 1.00 39.34 413 ALA A O 1
ATOM 3216 N N . PRO A 1 414 ? -56.025 2.586 34.157 1.00 40.62 414 PRO A N 1
ATOM 3217 C CA . PRO A 1 414 ? -57.229 2.752 34.954 1.00 40.62 414 PRO A CA 1
ATOM 3218 C C . PRO A 1 414 ? -56.993 3.896 35.944 1.00 40.62 414 PRO A C 1
ATOM 3220 O O . PRO A 1 414 ? -55.966 3.949 36.623 1.00 40.62 414 PRO A O 1
ATOM 3223 N N . ARG A 1 415 ? -57.926 4.856 35.969 1.00 33.56 415 ARG A N 1
ATOM 3224 C CA . ARG A 1 415 ? -57.879 6.006 36.879 1.00 33.56 415 ARG A CA 1
ATOM 3225 C C . ARG A 1 415 ? -57.737 5.500 38.322 1.00 33.56 415 ARG A C 1
ATOM 3227 O O . ARG A 1 415 ? -58.417 4.534 38.672 1.00 33.56 415 ARG A O 1
ATOM 3234 N N . PRO A 1 416 ? -56.910 6.137 39.169 1.00 34.59 416 PRO A N 1
ATOM 3235 C CA . PRO A 1 416 ? -56.890 5.803 40.583 1.00 34.59 416 PRO A CA 1
ATOM 3236 C C . PRO A 1 416 ? -58.272 6.107 41.171 1.00 34.59 416 PRO A C 1
ATOM 3238 O O . PRO A 1 416 ? -58.792 7.213 41.025 1.00 34.59 416 PRO A O 1
ATOM 3241 N N . VAL A 1 417 ? -58.883 5.098 41.789 1.00 40.03 417 VAL A N 1
ATOM 3242 C CA . VAL A 1 417 ? -60.100 5.261 42.584 1.00 40.03 417 VAL A CA 1
ATOM 3243 C C . VAL A 1 417 ? -59.715 6.056 43.827 1.00 40.03 417 VAL A C 1
ATOM 3245 O O . VAL A 1 417 ? -58.890 5.616 44.627 1.00 40.03 417 VAL A O 1
ATOM 3248 N N . ASP A 1 418 ? -60.282 7.252 43.950 1.00 31.88 418 ASP A N 1
ATOM 3249 C CA . ASP A 1 418 ? -60.086 8.151 45.080 1.00 31.88 418 ASP A CA 1
ATOM 3250 C C . ASP A 1 418 ? -60.795 7.581 46.321 1.00 31.88 418 ASP A C 1
ATOM 3252 O O . ASP A 1 418 ? -62.005 7.714 46.501 1.00 31.88 418 ASP A O 1
ATOM 3256 N N . PHE A 1 419 ? -60.039 6.886 47.172 1.00 35.62 419 PHE A N 1
ATOM 3257 C CA . PHE A 1 419 ? -60.504 6.354 48.455 1.00 35.62 419 PHE A CA 1
ATOM 3258 C C . PHE A 1 419 ? -60.485 7.442 49.542 1.00 35.62 419 PHE A C 1
ATOM 3260 O O . PHE A 1 419 ? -59.864 7.286 50.590 1.00 35.62 419 PHE A O 1
ATOM 3267 N N . ARG A 1 420 ? -61.170 8.567 49.319 1.00 37.81 420 ARG A N 1
ATOM 3268 C CA . ARG A 1 420 ? -61.559 9.498 50.391 1.00 37.81 420 ARG A CA 1
ATOM 3269 C C . ARG A 1 420 ? -62.867 10.191 50.048 1.00 37.81 420 ARG A C 1
ATOM 3271 O O . ARG A 1 420 ? -62.865 11.306 49.541 1.00 37.81 420 ARG A O 1
ATOM 3278 N N . LYS A 1 421 ? -63.980 9.559 50.419 1.00 33.41 421 LYS A N 1
ATOM 3279 C CA . LYS A 1 421 ? -65.130 10.205 51.076 1.00 33.41 421 LYS A CA 1
ATOM 3280 C C . LYS A 1 421 ? -66.188 9.157 51.413 1.00 33.41 421 LYS A C 1
ATOM 3282 O O . LYS A 1 421 ? -66.468 8.267 50.621 1.00 33.41 421 LYS A O 1
ATOM 3287 N N . ASN A 1 422 ? -66.773 9.338 52.592 1.00 29.58 422 ASN A N 1
ATOM 3288 C CA . ASN A 1 422 ? -67.953 8.662 53.133 1.00 29.58 422 ASN A CA 1
ATOM 3289 C C . ASN A 1 422 ? -67.723 7.264 53.719 1.00 29.58 422 ASN A C 1
ATOM 3291 O O . ASN A 1 422 ? -68.239 6.255 53.250 1.00 29.58 422 ASN A O 1
ATOM 3295 N N . VAL A 1 423 ? -67.044 7.257 54.870 1.00 30.86 423 VAL A N 1
ATOM 3296 C CA . VAL A 1 423 ? -67.357 6.304 55.940 1.00 30.86 423 VAL A CA 1
ATOM 3297 C C . VAL A 1 423 ? -68.798 6.575 56.375 1.00 30.86 423 VAL A C 1
ATOM 3299 O O . VAL A 1 423 ? -69.086 7.595 56.995 1.00 30.86 423 VAL A O 1
ATOM 3302 N N . THR A 1 424 ? -69.707 5.672 56.028 1.00 28.28 424 THR A N 1
ATOM 3303 C CA . THR A 1 424 ? -71.001 5.540 56.703 1.00 28.28 424 THR A CA 1
ATOM 3304 C C . THR A 1 424 ? -71.078 4.122 57.235 1.00 28.28 424 THR A C 1
ATOM 3306 O O . THR A 1 424 ? -71.066 3.148 56.488 1.00 28.28 424 THR A O 1
ATOM 3309 N N . TRP A 1 425 ? -71.070 4.017 58.559 1.00 27.00 425 TRP A N 1
ATOM 3310 C CA . TRP A 1 425 ? -71.230 2.765 59.275 1.00 27.00 425 TRP A CA 1
ATOM 3311 C C . TRP A 1 425 ? -72.657 2.249 59.075 1.00 27.00 425 TRP A C 1
ATOM 3313 O O . TRP A 1 425 ? -73.619 2.934 59.420 1.00 27.00 425 TRP A O 1
ATOM 3323 N N . ARG A 1 426 ? -72.799 1.028 58.554 1.00 24.88 426 ARG A N 1
ATOM 3324 C CA . ARG A 1 426 ? -73.999 0.208 58.752 1.00 24.88 426 ARG A CA 1
ATOM 3325 C C . ARG A 1 426 ? -73.593 -1.210 59.112 1.00 24.88 426 ARG A C 1
ATOM 3327 O O . ARG A 1 426 ? -73.125 -1.986 58.287 1.00 24.88 426 ARG A O 1
ATOM 3334 N N . THR A 1 427 ? -73.772 -1.504 60.387 1.00 28.00 427 THR A N 1
ATOM 3335 C CA . THR A 1 427 ? -73.810 -2.828 60.988 1.00 28.00 427 THR A CA 1
ATOM 3336 C C . THR A 1 427 ? -75.041 -3.586 60.498 1.00 28.00 427 THR A C 1
ATOM 3338 O O . THR A 1 427 ? -76.159 -3.124 60.702 1.00 28.00 427 THR A O 1
ATOM 3341 N N . THR A 1 428 ? -74.849 -4.778 59.925 1.00 27.95 428 THR A N 1
ATOM 3342 C CA . THR A 1 428 ? -75.851 -5.856 59.998 1.00 27.95 428 THR A CA 1
ATOM 3343 C C . THR A 1 428 ? -75.186 -7.228 59.865 1.00 27.95 428 THR A C 1
ATOM 3345 O O . THR A 1 428 ? -74.265 -7.415 59.077 1.00 27.95 428 THR A O 1
ATOM 3348 N N . LEU A 1 429 ? -75.648 -8.137 60.723 1.00 28.88 429 LEU A N 1
ATOM 3349 C CA . LEU A 1 429 ? -75.204 -9.506 60.997 1.00 28.88 429 LEU A CA 1
ATOM 3350 C C . LEU A 1 429 ? -75.628 -10.540 59.930 1.00 28.88 429 LEU A C 1
ATOM 3352 O O . LEU A 1 429 ? -76.507 -10.263 59.124 1.00 28.88 429 LEU A O 1
ATOM 3356 N N . GLN A 1 430 ? -75.101 -11.768 60.105 1.00 28.86 430 GLN A N 1
ATOM 3357 C CA . GLN A 1 430 ? -75.399 -13.059 59.437 1.00 28.86 430 GLN A CA 1
ATOM 3358 C C . GLN A 1 430 ? -74.599 -13.301 58.146 1.00 28.86 430 GLN A C 1
ATOM 3360 O O . GLN A 1 430 ? -74.433 -12.406 57.340 1.00 28.86 430 GLN A O 1
ATOM 3365 N N . GLY A 1 431 ? -74.042 -14.473 57.844 1.00 26.64 431 GLY A N 1
ATOM 3366 C CA . GLY A 1 431 ? -74.129 -15.821 58.392 1.00 26.64 431 GLY A CA 1
ATOM 3367 C C . GLY A 1 431 ? -73.301 -16.747 57.477 1.00 26.64 431 GLY A C 1
ATOM 3368 O O . GLY A 1 431 ? -72.816 -16.335 56.431 1.00 26.64 431 GLY A O 1
ATOM 3369 N N . LYS A 1 432 ? -73.093 -17.983 57.923 1.00 27.94 432 LYS A N 1
ATOM 3370 C CA . LYS A 1 432 ? -72.201 -19.023 57.383 1.00 27.94 432 LYS A CA 1
ATOM 3371 C C . LYS A 1 432 ? -72.341 -19.347 55.876 1.00 27.94 432 LYS A C 1
ATOM 3373 O O . LYS A 1 432 ? -73.411 -19.209 55.302 1.00 27.94 432 LYS A O 1
ATOM 3378 N N . THR A 1 433 ? -71.300 -20.031 55.380 1.00 26.91 433 THR A N 1
ATOM 3379 C CA . THR A 1 433 ? -71.269 -21.170 54.426 1.00 26.91 433 THR A CA 1
ATOM 3380 C C . THR A 1 433 ? -70.589 -20.999 53.059 1.00 26.91 433 THR A C 1
ATOM 3382 O O . THR A 1 433 ? -70.677 -19.999 52.363 1.00 26.91 433 THR A O 1
ATOM 3385 N N . SER A 1 434 ? -69.844 -22.063 52.767 1.00 25.70 434 SER A N 1
ATOM 3386 C CA . SER A 1 434 ? -69.045 -22.462 51.612 1.00 25.70 434 SER A CA 1
ATOM 3387 C C . SER A 1 434 ? -69.821 -22.712 50.313 1.00 25.70 434 SER A C 1
ATOM 3389 O O . SER A 1 434 ? -70.998 -23.043 50.378 1.00 25.70 434 SER A O 1
ATOM 3391 N N . CYS A 1 435 ? -69.060 -22.793 49.210 1.00 22.83 435 CYS A N 1
ATOM 3392 C CA . CYS A 1 435 ? -69.121 -23.776 48.104 1.00 22.83 435 CYS A CA 1
ATOM 3393 C C . CYS A 1 435 ? -69.265 -23.215 46.677 1.00 22.83 435 CYS A C 1
ATOM 3395 O O . CYS A 1 435 ? -70.237 -22.560 46.333 1.00 22.83 435 CYS A O 1
ATOM 3397 N N . PHE A 1 436 ? -68.282 -23.624 45.863 1.00 23.53 436 PHE A N 1
ATOM 3398 C CA . PHE A 1 436 ? -68.347 -24.082 44.471 1.00 23.53 436 PHE A CA 1
ATOM 3399 C C . PHE A 1 436 ? -69.020 -23.226 43.390 1.00 23.53 436 PHE A C 1
ATOM 3401 O O . PHE A 1 436 ? -70.234 -23.087 43.306 1.00 23.53 436 PHE A O 1
ATOM 3408 N N . THR A 1 437 ? -68.195 -22.848 42.413 1.00 24.45 437 THR A N 1
ATOM 3409 C CA . THR A 1 437 ? -68.590 -22.628 41.023 1.00 24.45 437 THR A CA 1
ATOM 3410 C C . THR A 1 437 ? -68.479 -23.946 40.240 1.00 24.45 437 THR A C 1
ATOM 3412 O O . THR A 1 437 ? -67.401 -24.518 40.101 1.00 24.45 437 THR A O 1
ATOM 3415 N N . THR A 1 438 ? -69.606 -24.426 39.714 1.00 24.31 438 THR A N 1
ATOM 3416 C CA . THR A 1 438 ? -69.695 -25.361 38.576 1.00 24.31 438 THR A CA 1
ATOM 3417 C C . THR A 1 438 ? -70.435 -24.607 37.469 1.00 24.31 438 THR A C 1
ATOM 3419 O O . THR A 1 438 ? -71.446 -23.963 37.711 1.00 24.31 438 THR A O 1
ATOM 3422 N N . GLU A 1 439 ? -69.748 -24.315 36.368 1.00 26.22 439 GLU A N 1
ATOM 3423 C CA . GLU A 1 439 ? -69.787 -25.085 35.120 1.00 26.22 439 GLU A CA 1
ATOM 3424 C C . GLU A 1 439 ? -71.112 -24.895 34.354 1.00 26.22 439 GLU A C 1
ATOM 3426 O O . GLU A 1 439 ? -72.178 -25.237 34.846 1.00 26.22 439 GLU A O 1
ATOM 3431 N N . THR A 1 440 ? -71.067 -24.381 33.118 1.00 26.55 440 THR A N 1
ATOM 3432 C CA . THR A 1 440 ? -71.345 -25.189 31.909 1.00 26.55 440 THR A CA 1
ATOM 3433 C C . THR A 1 440 ? -71.580 -24.365 30.632 1.00 26.55 440 THR A C 1
ATOM 3435 O O . THR A 1 440 ? -72.463 -23.523 30.554 1.00 26.55 440 THR A O 1
ATOM 3438 N N . ARG A 1 441 ? -70.841 -24.800 29.591 1.00 25.50 441 ARG A N 1
ATOM 3439 C CA . ARG A 1 441 ? -71.226 -24.968 28.167 1.00 25.50 441 ARG A CA 1
ATOM 3440 C C . ARG A 1 441 ? -71.524 -2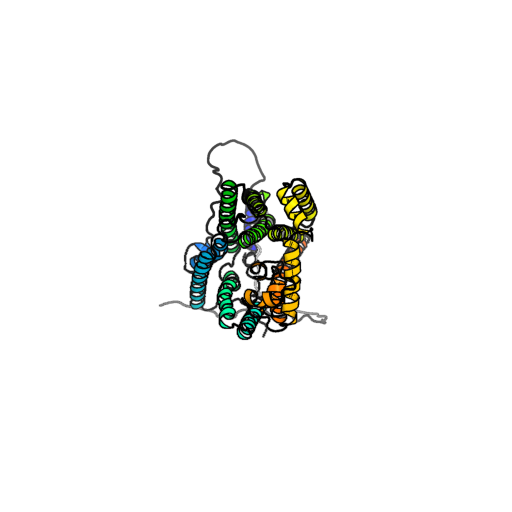3.683 27.363 1.00 25.50 441 ARG A C 1
ATOM 3442 O O . ARG A 1 441 ? -72.247 -22.806 27.780 1.00 25.50 441 ARG A O 1
ATOM 3449 N N . ARG A 1 442 ? -71.060 -23.532 26.119 1.00 26.30 442 ARG A N 1
ATOM 3450 C CA . ARG A 1 442 ? -70.982 -24.533 25.045 1.00 26.30 442 ARG A CA 1
ATOM 3451 C C . ARG A 1 442 ? -70.049 -24.034 23.935 1.00 26.30 442 ARG A C 1
ATOM 3453 O O . ARG A 1 442 ? -70.084 -22.878 23.537 1.00 26.30 442 ARG A O 1
ATOM 3460 N N . ALA A 1 443 ? -69.252 -24.960 23.426 1.00 26.09 443 ALA A N 1
ATOM 3461 C CA . ALA A 1 443 ? -68.313 -24.805 22.330 1.00 26.09 443 ALA A CA 1
ATOM 3462 C C . ALA A 1 443 ? -68.971 -24.555 20.959 1.00 26.09 443 ALA A C 1
ATOM 3464 O O . ALA A 1 443 ? -70.017 -25.138 20.668 1.00 26.09 443 ALA A O 1
ATOM 3465 N N . ARG A 1 444 ? -68.245 -23.871 20.060 1.00 26.53 444 ARG A N 1
ATOM 3466 C CA . ARG A 1 444 ? -68.057 -24.330 18.668 1.00 26.53 444 ARG A CA 1
ATOM 3467 C C . ARG A 1 444 ? -66.596 -24.155 18.220 1.00 26.53 444 ARG A C 1
ATOM 3469 O O . ARG A 1 444 ? -65.972 -23.129 18.454 1.00 26.53 444 ARG A O 1
ATOM 3476 N N . ARG A 1 445 ? -66.094 -25.249 17.635 1.00 27.33 445 ARG A N 1
ATOM 3477 C CA . ARG A 1 445 ? -64.755 -25.557 17.092 1.00 27.33 445 ARG A CA 1
ATOM 3478 C C . ARG A 1 445 ? -64.328 -24.579 15.985 1.00 27.33 445 ARG A C 1
ATOM 3480 O O . ARG A 1 445 ? -65.187 -24.120 15.247 1.00 27.33 445 ARG A O 1
ATOM 3487 N N . PHE A 1 446 ? -63.067 -24.139 15.901 1.00 26.97 446 PHE A N 1
ATOM 3488 C CA . PHE A 1 446 ? -61.807 -24.836 15.535 1.00 26.97 446 PHE A CA 1
ATOM 3489 C C . PHE A 1 446 ? -61.682 -25.251 14.060 1.00 26.97 446 PHE A C 1
ATOM 3491 O O . PHE A 1 446 ? -62.365 -26.173 13.630 1.00 26.97 446 PHE A O 1
ATOM 3498 N N . HIS A 1 447 ? -60.705 -24.649 13.363 1.00 27.12 447 HIS A N 1
ATOM 3499 C CA . HIS A 1 447 ? -59.612 -25.271 12.576 1.00 27.12 447 HIS A CA 1
ATOM 3500 C C . HIS A 1 447 ? -58.889 -24.162 11.782 1.00 27.12 447 HIS A C 1
ATOM 3502 O O . HIS A 1 447 ? -59.560 -23.265 11.300 1.00 27.12 447 HIS A O 1
ATOM 3508 N N . ARG A 1 448 ? -57.570 -24.079 11.563 1.00 27.94 448 ARG A N 1
ATOM 3509 C CA . ARG A 1 448 ? -56.288 -24.778 11.849 1.00 27.94 448 ARG A CA 1
ATOM 3510 C C . ARG A 1 448 ? -55.245 -23.636 11.725 1.00 27.94 448 ARG A C 1
ATOM 3512 O O . ARG A 1 448 ? -55.467 -22.731 10.938 1.00 27.94 448 ARG A O 1
ATOM 3519 N N . GLY A 1 449 ? -54.118 -23.529 12.415 1.00 25.67 449 GLY A N 1
ATOM 3520 C CA . GLY A 1 449 ? -53.223 -24.497 13.028 1.00 25.67 449 GLY A CA 1
ATOM 3521 C C . GLY A 1 449 ? -51.842 -23.826 13.077 1.00 25.67 449 GLY A C 1
ATOM 3522 O O . GLY A 1 449 ? -51.110 -23.873 12.099 1.00 25.67 449 GLY A O 1
ATOM 3523 N N . ILE A 1 450 ? -51.502 -23.181 14.197 1.00 26.41 450 ILE A N 1
ATOM 3524 C CA . ILE A 1 450 ? -50.135 -22.738 14.508 1.00 26.41 450 ILE A CA 1
ATOM 3525 C C . ILE A 1 450 ? -49.714 -23.512 15.752 1.00 26.41 450 ILE A C 1
ATOM 3527 O O . ILE A 1 450 ? -50.334 -23.411 16.810 1.00 26.41 450 ILE A O 1
ATOM 3531 N N . ARG A 1 451 ? -48.694 -24.355 15.593 1.00 25.44 451 ARG A N 1
ATOM 3532 C CA . ARG A 1 451 ? -48.126 -25.183 16.654 1.00 25.44 451 ARG A CA 1
ATOM 3533 C C . ARG A 1 451 ? -47.055 -24.342 17.360 1.00 25.44 451 ARG A C 1
ATOM 3535 O O . ARG A 1 451 ? -45.953 -24.193 16.849 1.00 25.44 451 ARG A O 1
ATOM 3542 N N . VAL A 1 452 ? -47.407 -23.758 18.505 1.00 27.05 452 VAL A N 1
ATOM 3543 C CA . VAL A 1 452 ? -46.464 -23.094 19.419 1.00 27.05 452 VAL A CA 1
ATOM 3544 C C . VAL A 1 452 ? -45.823 -24.169 20.297 1.00 27.05 452 VAL A C 1
ATOM 3546 O O . VAL A 1 452 ? -46.522 -24.911 20.988 1.00 27.05 452 VAL A O 1
ATOM 3549 N N . LEU A 1 453 ? -44.496 -24.277 20.240 1.00 26.27 453 LEU A N 1
ATOM 3550 C CA . LEU A 1 453 ? -43.706 -25.121 21.134 1.00 26.27 453 LEU A CA 1
ATOM 3551 C C . LEU A 1 453 ? -43.654 -24.482 22.532 1.00 26.27 453 LEU A C 1
ATOM 3553 O O . LEU A 1 453 ? -43.356 -23.300 22.682 1.00 26.27 453 LEU A O 1
ATOM 3557 N N . ARG A 1 454 ? -43.998 -25.295 23.537 1.00 24.77 454 ARG A N 1
ATOM 3558 C CA . ARG A 1 454 ? -44.039 -24.982 24.972 1.00 24.77 454 ARG A CA 1
ATOM 3559 C C . ARG A 1 454 ? -42.665 -24.586 25.515 1.00 24.77 454 ARG A C 1
ATOM 3561 O O . ARG A 1 454 ? -41.691 -25.304 25.313 1.00 24.77 454 ARG A O 1
ATOM 3568 N N . ALA A 1 455 ? -42.654 -23.525 26.317 1.00 26.23 455 ALA A N 1
ATOM 3569 C CA . ALA A 1 455 ? -41.651 -23.286 27.343 1.00 26.23 455 ALA A CA 1
ATOM 3570 C C . ALA A 1 455 ? -41.868 -24.256 28.520 1.00 26.23 455 ALA A C 1
ATOM 3572 O O . ALA A 1 455 ? -42.998 -24.464 28.966 1.00 26.23 455 ALA A O 1
ATOM 3573 N N . SER A 1 456 ? -40.782 -24.855 29.002 1.00 25.41 456 SER A N 1
ATOM 3574 C CA . SER A 1 456 ? -40.715 -25.662 30.220 1.00 25.41 456 SER A CA 1
ATOM 3575 C C . SER A 1 456 ? -40.668 -24.759 31.455 1.00 25.41 456 SER A C 1
ATOM 3577 O O . SER A 1 456 ? -39.781 -23.914 31.564 1.00 25.41 456 SER A O 1
ATOM 3579 N N . SER A 1 457 ? -41.597 -24.950 32.389 1.00 28.11 457 SER A N 1
ATOM 3580 C CA . SER A 1 457 ? -41.593 -24.327 33.715 1.00 28.11 457 SER A CA 1
ATOM 3581 C C . SER A 1 457 ? -40.980 -25.265 34.757 1.00 28.11 457 SER A C 1
ATOM 3583 O O . SER A 1 457 ? -41.270 -26.461 34.766 1.00 28.11 457 SER A O 1
ATOM 3585 N N . CYS A 1 458 ? -40.159 -24.677 35.627 1.00 26.28 458 CYS A N 1
ATOM 3586 C CA . CYS A 1 458 ? -39.480 -25.271 36.772 1.00 26.28 458 CYS A CA 1
ATOM 3587 C C . CYS A 1 458 ? -40.384 -26.106 37.693 1.00 26.28 458 CYS A C 1
ATOM 3589 O O . CYS A 1 458 ? -41.530 -25.750 37.969 1.00 26.28 458 CYS A O 1
ATOM 3591 N N . THR A 1 459 ? -39.800 -27.172 38.231 1.00 29.25 459 THR A N 1
ATOM 3592 C CA . THR A 1 459 ? -40.273 -27.960 39.374 1.00 29.25 459 THR A CA 1
ATOM 3593 C C . THR A 1 459 ? -40.136 -27.173 40.687 1.00 29.25 459 THR A C 1
ATOM 3595 O O . THR A 1 459 ? -39.091 -26.561 40.911 1.00 29.25 459 THR A O 1
ATOM 3598 N N . PRO A 1 460 ? -41.129 -27.218 41.594 1.00 34.34 460 PRO A N 1
ATOM 3599 C CA . PRO A 1 460 ? -40.966 -26.815 42.985 1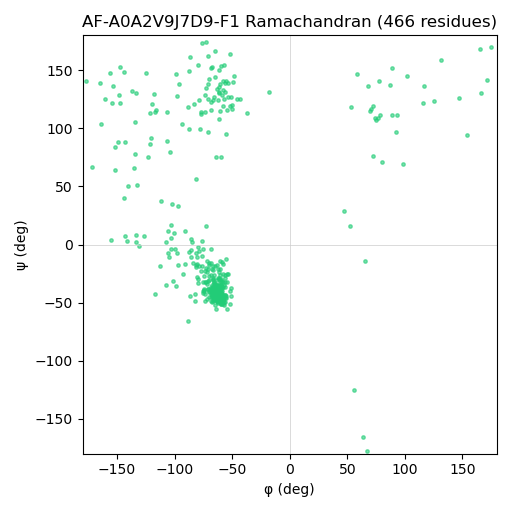.00 34.34 460 PRO A CA 1
ATOM 3600 C C . PRO A 1 460 ? -40.715 -28.049 43.870 1.00 34.34 460 PRO A C 1
ATOM 3602 O O . PRO A 1 460 ? -41.506 -28.989 43.855 1.00 34.34 460 PRO A O 1
ATOM 3605 N N . CYS A 1 461 ? -39.656 -28.031 44.682 1.00 28.55 461 CYS A N 1
ATOM 3606 C CA . CYS A 1 461 ? -39.511 -28.930 45.831 1.00 28.55 461 CYS A CA 1
ATOM 3607 C C . CYS A 1 461 ? -39.459 -28.097 47.119 1.00 28.55 461 CYS A C 1
ATOM 3609 O O . CYS A 1 461 ? -38.757 -27.093 47.214 1.00 28.55 461 CYS A O 1
ATOM 3611 N N . LEU A 1 462 ? -40.298 -28.513 48.062 1.00 30.94 462 LEU A N 1
ATOM 3612 C CA . LEU A 1 462 ? -40.642 -27.912 49.348 1.00 30.94 462 LEU A CA 1
ATOM 3613 C C . LEU A 1 462 ? -39.686 -28.349 50.473 1.00 30.94 462 LEU A C 1
ATOM 3615 O O . LEU A 1 462 ? -39.330 -29.519 50.485 1.00 30.94 462 LEU A O 1
ATOM 3619 N N . ARG A 1 463 ? -39.485 -27.439 51.456 1.00 30.31 463 ARG A N 1
ATOM 3620 C CA . ARG A 1 463 ? -39.175 -27.621 52.911 1.00 30.31 463 ARG A CA 1
ATOM 3621 C C . ARG A 1 463 ? -37.893 -28.404 53.273 1.00 30.31 463 ARG A C 1
ATOM 3623 O O . ARG A 1 463 ? -37.543 -29.347 52.594 1.00 30.31 463 ARG A O 1
ATOM 3630 N N . GLY A 1 464 ? -37.149 -28.132 54.346 1.00 28.16 464 GLY A N 1
ATOM 3631 C CA . GLY A 1 464 ? -37.260 -27.270 55.530 1.00 28.16 464 GLY A CA 1
ATOM 3632 C C . GLY A 1 464 ? -36.200 -27.731 56.565 1.00 28.16 464 GLY A C 1
ATOM 3633 O O . GLY A 1 464 ? -35.649 -28.810 56.389 1.00 28.16 464 GLY A O 1
ATOM 3634 N N . GLU A 1 465 ? -35.979 -26.926 57.617 1.00 30.89 465 GLU A N 1
ATOM 3635 C CA . GLU A 1 465 ? -35.257 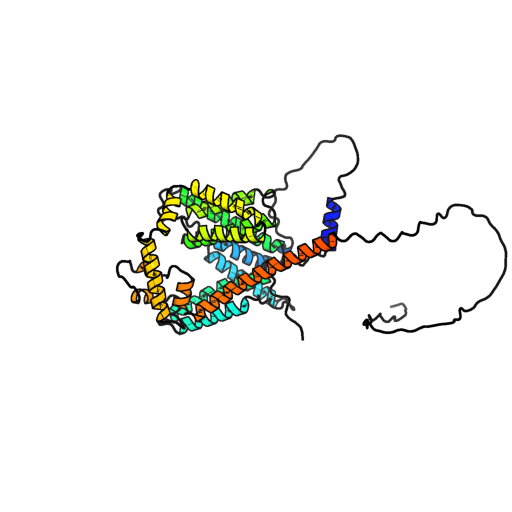-27.229 58.890 1.00 30.89 465 GLU A CA 1
ATOM 3636 C C . GLU A 1 465 ? -33.707 -27.251 58.836 1.00 30.89 465 GLU A C 1
ATOM 3638 O O . GLU A 1 465 ? -33.100 -27.964 58.052 1.00 30.89 465 GLU A O 1
ATOM 3643 N N . GLN A 1 466 ? -33.008 -26.268 59.429 1.00 31.45 466 GLN A N 1
ATOM 3644 C CA . GLN A 1 466 ? -32.623 -26.079 60.850 1.00 31.45 466 GLN A CA 1
ATOM 3645 C C . GLN A 1 466 ? -31.544 -27.055 61.370 1.00 31.45 466 GLN A C 1
ATOM 3647 O O . GLN A 1 466 ? -31.809 -28.234 61.540 1.00 31.45 466 GLN A O 1
ATOM 3652 N N . GLY A 1 467 ? -30.387 -26.489 61.753 1.00 32.69 467 GLY A N 1
ATOM 3653 C CA . GLY A 1 467 ? -29.599 -26.907 62.924 1.00 32.69 467 GLY A CA 1
ATOM 3654 C C . GLY A 1 467 ? -28.486 -27.946 62.735 1.00 32.69 467 GLY A C 1
ATOM 3655 O O . GLY A 1 467 ? -28.757 -29.136 62.829 1.00 32.69 467 GLY A O 1
ATOM 3656 N N . ALA A 1 468 ? -27.243 -27.469 62.579 1.00 33.12 468 ALA A N 1
ATOM 3657 C CA . ALA A 1 468 ? -26.003 -27.873 63.277 1.00 33.12 468 ALA A CA 1
ATOM 3658 C C . ALA A 1 468 ? -24.787 -27.305 62.532 1.00 33.12 468 ALA A C 1
ATOM 3660 O O . ALA A 1 468 ? -24.669 -27.577 61.316 1.00 33.12 468 ALA A O 1
#

Mean predicted aligned error: 15.23 Å

Radius of gyration: 33.66 Å; Cα contacts (8 Å, |Δi|>4): 430; chains: 1; bounding box: 96×65×91 Å